Protein AF-A0A0F9QRV7-F1 (afdb_monomer)

Structure (mmCIF, N/CA/C/O backbone):
data_AF-A0A0F9QRV7-F1
#
_entry.id   AF-A0A0F9QRV7-F1
#
loop_
_atom_site.group_PDB
_atom_site.id
_atom_site.type_symbol
_atom_site.label_atom_id
_atom_site.label_alt_id
_atom_site.label_comp_id
_atom_site.label_asym_id
_atom_site.label_entity_id
_atom_site.label_seq_id
_atom_site.pdbx_PDB_ins_code
_atom_site.Cartn_x
_atom_site.Cartn_y
_atom_site.Cartn_z
_atom_site.occupancy
_atom_site.B_iso_or_equiv
_atom_site.auth_seq_id
_atom_site.auth_comp_id
_atom_site.auth_asym_id
_atom_site.auth_atom_id
_atom_site.pdbx_PDB_model_num
ATOM 1 N N . LYS A 1 1 ? -21.383 -18.644 -14.948 1.00 28.95 1 LYS A N 1
ATOM 2 C CA . LYS A 1 1 ? -21.748 -19.856 -14.173 1.00 28.95 1 LYS A CA 1
ATOM 3 C C . LYS A 1 1 ? -20.570 -20.812 -13.925 1.00 28.95 1 LYS A C 1
ATOM 5 O O . LYS A 1 1 ? -20.558 -21.416 -12.875 1.00 28.95 1 LYS A O 1
ATOM 10 N N . ALA A 1 2 ? -19.522 -20.870 -14.760 1.00 26.95 2 ALA A N 1
ATOM 11 C CA . ALA A 1 2 ? -18.336 -21.724 -14.528 1.00 26.95 2 ALA A CA 1
ATOM 12 C C . ALA A 1 2 ? -17.311 -21.218 -13.471 1.00 26.95 2 ALA A C 1
ATOM 14 O O . ALA A 1 2 ? -16.168 -21.662 -13.467 1.00 26.95 2 ALA A O 1
ATOM 15 N N . GLY A 1 3 ? -17.680 -20.256 -12.614 1.00 28.70 3 GLY A N 1
ATOM 16 C CA . GLY A 1 3 ? -16.768 -19.624 -11.643 1.00 28.70 3 GLY A CA 1
ATOM 17 C C . GLY A 1 3 ? -17.111 -19.878 -10.172 1.00 28.70 3 GLY A C 1
ATOM 18 O O . GLY A 1 3 ? -16.276 -19.616 -9.312 1.00 28.70 3 GLY A O 1
ATOM 19 N N . GLU A 1 4 ? -18.312 -20.385 -9.876 1.00 35.16 4 GLU A N 1
ATOM 20 C CA . GLU A 1 4 ? -18.754 -20.641 -8.496 1.00 35.16 4 GLU A CA 1
ATOM 21 C C . GLU A 1 4 ? -18.231 -21.992 -7.973 1.00 35.16 4 GLU A C 1
ATOM 23 O O . GLU A 1 4 ? -17.696 -22.027 -6.867 1.00 35.16 4 GLU A O 1
ATOM 28 N N . ASP A 1 5 ? -18.235 -23.048 -8.798 1.00 37.25 5 ASP A N 1
ATOM 29 C CA . ASP A 1 5 ? -17.771 -24.394 -8.398 1.00 37.25 5 ASP A CA 1
ATOM 30 C C . ASP A 1 5 ? -16.245 -24.485 -8.203 1.00 37.25 5 ASP A C 1
ATOM 32 O O . ASP A 1 5 ? -15.733 -25.175 -7.327 1.00 37.25 5 ASP A O 1
ATOM 36 N N . PHE A 1 6 ? -15.479 -23.709 -8.971 1.00 36.12 6 PHE A N 1
ATOM 37 C CA . PHE A 1 6 ? -14.011 -23.722 -8.924 1.00 36.12 6 PHE A CA 1
ATOM 38 C C . PHE A 1 6 ? -13.447 -23.271 -7.573 1.00 36.12 6 PHE A C 1
ATOM 40 O O . PHE A 1 6 ? -12.358 -23.656 -7.154 1.00 36.12 6 PHE A O 1
ATOM 47 N N . ALA A 1 7 ? -14.188 -22.385 -6.921 1.00 36.03 7 ALA A N 1
ATOM 48 C CA . ALA A 1 7 ? -13.812 -21.709 -5.704 1.00 36.03 7 ALA A CA 1
ATOM 49 C C . ALA A 1 7 ? -14.162 -22.539 -4.454 1.00 36.03 7 ALA A C 1
ATOM 51 O O . ALA A 1 7 ? -13.412 -22.479 -3.473 1.00 36.03 7 ALA A O 1
ATOM 52 N N . SER A 1 8 ? -15.273 -23.279 -4.488 1.00 36.12 8 SER A N 1
ATOM 53 C CA . SER A 1 8 ? -15.706 -24.189 -3.424 1.00 36.12 8 SER A CA 1
ATOM 54 C C . SER A 1 8 ? -14.855 -25.453 -3.363 1.00 36.12 8 SER A C 1
ATOM 56 O O . SER A 1 8 ? -14.515 -25.872 -2.261 1.00 36.12 8 SER A O 1
ATOM 58 N N . ASP A 1 9 ? -14.420 -25.993 -4.506 1.00 36.75 9 ASP A N 1
ATOM 59 C CA . ASP A 1 9 ? -13.607 -27.219 -4.559 1.00 36.75 9 ASP A CA 1
ATOM 60 C C . ASP A 1 9 ? -12.228 -27.041 -3.894 1.00 36.75 9 ASP A C 1
ATOM 62 O O . ASP A 1 9 ? -11.752 -27.926 -3.185 1.00 36.75 9 ASP A O 1
ATOM 66 N N . TYR A 1 10 ? -11.615 -25.853 -4.017 1.00 38.16 10 TYR A N 1
ATOM 67 C CA . TYR A 1 10 ? -10.371 -25.511 -3.303 1.00 38.16 10 TYR A CA 1
ATOM 68 C C . TYR A 1 10 ? -10.538 -25.454 -1.783 1.00 38.16 10 TYR A C 1
ATOM 70 O O . TYR A 1 10 ? -9.606 -25.777 -1.053 1.00 38.16 10 TYR A O 1
ATOM 78 N N . TYR A 1 11 ? -11.709 -25.020 -1.310 1.00 34.84 11 TYR A N 1
ATOM 79 C CA . TYR A 1 11 ? -12.023 -24.954 0.118 1.00 34.84 11 TYR A CA 1
ATOM 80 C C . TYR A 1 11 ? -12.527 -26.290 0.664 1.00 34.84 11 TYR A C 1
ATOM 82 O O . TYR A 1 11 ? -12.399 -26.522 1.856 1.00 34.84 11 TYR A O 1
ATOM 90 N N . TYR A 1 12 ? -13.051 -27.191 -0.168 1.00 37.50 12 TYR A N 1
ATOM 91 C CA . TYR A 1 12 ? -13.425 -28.549 0.249 1.00 37.50 12 TYR A CA 1
ATOM 92 C C . TYR A 1 12 ? -12.217 -29.473 0.449 1.00 37.50 12 TYR A C 1
ATOM 94 O O . TYR A 1 12 ? -12.307 -30.443 1.193 1.00 37.50 12 TYR A O 1
ATOM 102 N N . LEU A 1 13 ? -11.059 -29.114 -0.114 1.00 36.81 13 LEU A N 1
ATOM 103 C CA . LEU A 1 13 ? -9.757 -29.635 0.315 1.00 36.81 13 LEU A CA 1
ATOM 104 C C . LEU A 1 13 ? -9.268 -29.017 1.640 1.00 36.81 13 LEU A C 1
ATOM 106 O O . LEU A 1 13 ? -8.120 -29.237 2.027 1.00 36.81 13 LEU A O 1
ATOM 110 N N . SER A 1 14 ? -10.115 -28.270 2.366 1.00 36.44 14 SER A N 1
ATOM 111 C CA . SER A 1 14 ? -9.863 -27.980 3.777 1.00 36.44 14 SER A CA 1
ATOM 112 C C . SER A 1 14 ? -9.867 -29.287 4.564 1.00 36.44 14 SER A C 1
ATOM 114 O O . SER A 1 14 ? -10.890 -29.886 4.887 1.00 36.44 14 SER A O 1
ATOM 116 N N . PHE A 1 15 ? -8.642 -29.737 4.804 1.00 38.66 15 PHE A N 1
ATOM 117 C CA . PHE A 1 15 ? -8.186 -30.581 5.888 1.00 38.66 15 PHE A CA 1
ATOM 118 C C . PHE A 1 15 ? -9.208 -30.662 7.019 1.00 38.66 15 PHE A C 1
ATOM 120 O O . PHE A 1 15 ? -9.581 -29.646 7.617 1.00 38.66 15 PHE A O 1
ATOM 127 N N . LYS A 1 16 ? -9.643 -31.893 7.321 1.00 33.97 16 LYS A N 1
ATOM 128 C CA . LYS A 1 16 ? -10.367 -32.169 8.559 1.00 33.97 16 LYS A CA 1
ATOM 129 C C . LYS A 1 16 ? -9.592 -31.517 9.700 1.00 33.97 16 LYS A C 1
ATOM 131 O O . LYS A 1 16 ? -8.371 -31.627 9.787 1.00 33.97 16 LYS A O 1
ATOM 136 N N . LYS A 1 17 ? -10.338 -30.837 10.565 1.00 35.34 17 LYS A N 1
ATOM 137 C CA . LYS A 1 17 ? -9.882 -29.991 11.679 1.00 35.34 17 LYS A CA 1
ATOM 138 C C . LYS A 1 17 ? -8.942 -30.694 12.680 1.00 35.34 17 LYS A C 1
ATOM 140 O O . LYS A 1 17 ? -8.462 -30.059 13.609 1.00 35.34 17 LYS A O 1
ATOM 145 N N . GLU A 1 18 ? -8.710 -31.989 12.501 1.00 38.47 18 GLU A N 1
ATOM 146 C CA . GLU A 1 18 ? -8.042 -32.904 13.421 1.00 38.47 18 GLU A CA 1
ATOM 147 C C . GLU A 1 18 ? -6.547 -33.117 13.097 1.00 38.47 18 GLU A C 1
ATOM 149 O O . GLU A 1 18 ? -5.827 -33.608 13.956 1.00 38.47 18 GLU A O 1
ATOM 154 N N . ASP A 1 19 ? -6.040 -32.677 11.933 1.00 38.31 19 ASP A N 1
ATOM 155 C CA . ASP A 1 19 ? -4.661 -32.990 11.488 1.00 38.31 19 ASP A CA 1
ATOM 156 C C . ASP A 1 19 ? -3.636 -31.836 11.568 1.00 38.31 19 ASP A C 1
ATOM 158 O O . ASP A 1 19 ? -2.491 -31.980 11.133 1.00 38.31 19 ASP A O 1
ATOM 162 N N . LEU A 1 20 ? -3.985 -30.681 12.142 1.00 36.75 20 LEU A N 1
ATOM 163 C CA . LEU A 1 20 ? -3.091 -29.512 12.192 1.00 36.75 20 LEU A CA 1
ATOM 164 C C . LEU A 1 20 ? -2.322 -29.408 13.520 1.00 36.75 20 LEU A C 1
ATOM 166 O O . LEU A 1 20 ? -2.451 -28.435 14.260 1.00 36.75 20 LEU A O 1
ATOM 170 N N . SER A 1 21 ? -1.469 -30.398 13.801 1.00 33.38 21 SER A N 1
ATOM 171 C CA . SER A 1 21 ? -0.335 -30.217 14.718 1.00 33.38 21 SER A CA 1
ATOM 172 C C . SER A 1 21 ? 0.866 -29.692 13.921 1.00 33.38 21 SER A C 1
ATOM 174 O O . SER A 1 21 ? 1.362 -30.369 13.017 1.00 33.38 21 SER A O 1
ATOM 176 N N . TYR A 1 22 ? 1.279 -28.468 14.237 1.00 41.84 22 TYR A N 1
ATOM 177 C CA . TYR A 1 22 ? 2.313 -27.682 13.561 1.00 41.84 22 TYR A CA 1
ATOM 178 C C . TYR A 1 22 ? 3.702 -28.358 13.545 1.00 41.84 22 TYR A C 1
ATOM 180 O O . TYR A 1 22 ? 4.051 -29.089 14.466 1.00 41.84 22 TYR A O 1
ATOM 188 N N . ASP A 1 23 ? 4.493 -27.973 12.537 1.00 42.28 23 ASP A N 1
ATOM 189 C CA . ASP A 1 23 ? 5.938 -28.188 12.324 1.00 42.28 23 ASP A CA 1
ATOM 190 C C . ASP A 1 23 ? 6.368 -29.338 11.373 1.00 42.28 23 ASP A C 1
ATOM 192 O O . ASP A 1 23 ? 5.869 -30.461 11.412 1.00 42.28 23 ASP A O 1
ATOM 196 N N . PHE A 1 24 ? 7.270 -29.010 10.438 1.00 32.28 24 PHE A N 1
ATOM 197 C CA . PHE A 1 24 ? 7.875 -29.835 9.363 1.00 32.28 24 PHE A CA 1
ATOM 198 C C . PHE A 1 24 ? 6.981 -30.553 8.320 1.00 32.28 24 PHE A C 1
ATOM 200 O O . PHE A 1 24 ? 7.400 -30.674 7.167 1.00 32.28 24 PHE A O 1
ATOM 207 N N . LYS A 1 25 ? 5.735 -30.945 8.620 1.00 39.69 25 LYS A N 1
ATOM 208 C CA . LYS A 1 25 ? 4.828 -31.629 7.661 1.00 39.69 25 LYS A CA 1
ATOM 209 C C . LYS A 1 25 ? 4.382 -30.769 6.463 1.00 39.69 25 LYS A C 1
ATOM 211 O O . LYS A 1 25 ? 3.989 -31.309 5.432 1.00 39.69 25 LYS A O 1
ATOM 216 N N . ASN A 1 26 ? 4.469 -29.440 6.558 1.00 47.03 26 ASN A N 1
ATOM 217 C CA . ASN A 1 26 ? 3.955 -28.524 5.531 1.00 47.03 26 ASN A CA 1
ATOM 218 C C . ASN A 1 26 ? 4.791 -28.479 4.243 1.00 47.03 26 ASN A C 1
ATOM 220 O O . ASN A 1 26 ? 4.223 -28.280 3.175 1.00 47.03 26 ASN A O 1
ATOM 224 N N . LEU A 1 27 ? 6.108 -28.709 4.293 1.00 41.44 27 LEU A N 1
ATOM 225 C CA . LEU A 1 27 ? 6.918 -28.778 3.069 1.00 41.44 27 LEU A CA 1
ATOM 226 C C . LEU A 1 27 ? 6.666 -30.076 2.299 1.00 41.44 27 LEU A C 1
ATOM 228 O O . LEU A 1 27 ? 6.574 -30.032 1.077 1.00 41.44 27 LEU A O 1
ATOM 232 N N . ASP A 1 28 ? 6.486 -31.204 2.987 1.00 44.22 28 ASP A N 1
ATOM 233 C CA . ASP A 1 28 ? 6.112 -32.466 2.340 1.00 44.22 28 ASP A CA 1
ATOM 234 C C . ASP A 1 28 ? 4.665 -32.455 1.862 1.00 44.22 28 ASP A C 1
ATOM 236 O O . ASP A 1 28 ? 4.378 -32.983 0.797 1.00 44.22 28 ASP A O 1
ATOM 240 N N . MET A 1 29 ? 3.758 -31.782 2.569 1.00 45.75 29 MET A N 1
ATOM 241 C CA . MET A 1 29 ? 2.397 -31.559 2.089 1.00 45.75 29 MET A CA 1
ATOM 242 C C . MET A 1 29 ? 2.372 -30.660 0.848 1.00 45.75 29 MET A C 1
ATOM 244 O O . MET A 1 29 ? 1.690 -30.995 -0.112 1.00 45.75 29 MET A O 1
ATOM 248 N N . ILE A 1 30 ? 3.154 -29.573 0.811 1.00 47.09 30 ILE A N 1
ATOM 249 C CA . ILE A 1 30 ? 3.309 -28.731 -0.386 1.00 47.09 30 ILE A CA 1
ATOM 250 C C . ILE A 1 30 ? 3.972 -29.528 -1.518 1.00 47.09 30 ILE A C 1
ATOM 252 O O . ILE A 1 30 ? 3.490 -29.482 -2.643 1.00 47.09 30 ILE A O 1
ATOM 256 N N . LYS A 1 31 ? 5.014 -30.326 -1.248 1.00 47.12 31 LYS A N 1
ATOM 257 C CA . LYS A 1 31 ? 5.644 -31.213 -2.246 1.00 47.12 31 LYS A CA 1
ATOM 258 C C . LYS A 1 31 ? 4.692 -32.301 -2.746 1.00 47.12 31 LYS A C 1
ATOM 260 O O . LYS A 1 31 ? 4.696 -32.587 -3.937 1.00 47.12 31 LYS A O 1
ATOM 265 N N . ASN A 1 32 ? 3.861 -32.877 -1.882 1.00 49.28 32 ASN A N 1
ATOM 266 C CA . ASN A 1 32 ? 2.857 -33.882 -2.234 1.00 49.28 32 ASN A CA 1
ATOM 267 C C . ASN A 1 32 ? 1.696 -33.263 -3.007 1.00 49.28 32 ASN A C 1
ATOM 269 O O . ASN A 1 32 ? 1.238 -33.857 -3.975 1.00 49.28 32 ASN A O 1
ATOM 273 N N . LEU A 1 33 ? 1.277 -32.048 -2.648 1.00 46.69 33 LEU A N 1
ATOM 274 C CA . LEU A 1 33 ? 0.329 -31.259 -3.422 1.00 46.69 33 LEU A CA 1
ATOM 275 C C . LEU A 1 33 ? 0.920 -30.974 -4.810 1.00 46.69 33 LEU A C 1
ATOM 277 O O . LEU A 1 33 ? 0.280 -31.269 -5.807 1.00 46.69 33 LEU A O 1
ATOM 281 N N . LEU A 1 34 ? 2.169 -30.506 -4.902 1.00 47.62 34 LEU A N 1
ATOM 282 C CA . LEU A 1 34 ? 2.876 -30.288 -6.171 1.00 47.62 34 LEU A CA 1
ATOM 283 C C . LEU A 1 34 ? 3.038 -31.585 -6.986 1.00 47.62 34 LEU A C 1
ATOM 285 O O . LEU A 1 34 ? 2.926 -31.543 -8.210 1.00 47.62 34 LEU A O 1
ATOM 289 N N . LYS A 1 35 ? 3.265 -32.732 -6.332 1.00 50.34 35 LYS A N 1
ATOM 290 C CA . LYS A 1 35 ? 3.342 -34.062 -6.957 1.00 50.34 35 LYS A CA 1
ATOM 291 C C . LYS A 1 35 ? 1.982 -34.507 -7.505 1.00 50.34 35 LYS A C 1
ATOM 293 O O . LYS A 1 35 ? 1.899 -34.867 -8.670 1.00 50.34 35 LYS A O 1
ATOM 298 N N . PHE A 1 36 ? 0.919 -34.372 -6.717 1.00 45.72 36 PHE A N 1
ATOM 299 C CA . PHE A 1 36 ? -0.464 -34.648 -7.116 1.00 45.72 36 PHE A CA 1
ATOM 300 C C . PHE A 1 36 ? -0.933 -33.721 -8.256 1.00 45.72 36 PHE A C 1
ATOM 302 O O . PHE A 1 36 ? -1.552 -34.154 -9.222 1.00 45.72 36 PHE A O 1
ATOM 309 N N . ILE A 1 37 ? -0.547 -32.444 -8.216 1.00 46.53 37 ILE A N 1
ATOM 310 C CA . ILE A 1 37 ? -0.823 -31.442 -9.259 1.00 46.53 37 ILE A CA 1
ATOM 311 C C . ILE A 1 37 ? -0.075 -31.745 -10.569 1.00 46.53 37 ILE A C 1
ATOM 313 O O . ILE A 1 37 ? -0.564 -31.391 -11.643 1.00 46.53 37 ILE A O 1
ATOM 317 N N . ARG A 1 38 ? 1.105 -32.384 -10.523 1.00 46.81 38 ARG A N 1
ATOM 318 C CA . ARG A 1 38 ? 1.807 -32.841 -11.740 1.00 46.81 38 ARG A CA 1
ATOM 319 C C . ARG A 1 38 ? 1.035 -33.944 -12.473 1.00 46.81 38 ARG A C 1
ATOM 321 O O . ARG A 1 38 ? 1.220 -34.078 -13.679 1.00 46.81 38 ARG A O 1
ATOM 328 N N . GLU A 1 39 ? 0.190 -34.690 -11.766 1.00 49.19 39 GLU A N 1
ATOM 329 C CA . GLU A 1 39 ? -0.545 -35.847 -12.285 1.00 49.19 39 GLU A CA 1
ATOM 330 C C . GLU A 1 39 ? -1.957 -35.476 -12.799 1.00 49.19 39 GLU A C 1
ATOM 332 O O . GLU A 1 39 ? -2.467 -36.144 -13.698 1.00 49.19 39 GLU A O 1
ATOM 337 N N . ASP A 1 40 ? -2.555 -34.364 -12.337 1.00 49.53 40 ASP A N 1
ATOM 338 C CA . ASP A 1 40 ? -3.858 -33.854 -12.805 1.00 49.53 40 ASP A CA 1
ATOM 339 C C . ASP A 1 40 ? -3.730 -32.558 -13.642 1.00 49.53 40 ASP A C 1
ATOM 341 O O . ASP A 1 40 ? -3.581 -31.437 -13.136 1.00 49.53 40 ASP A O 1
ATOM 345 N N . ASN A 1 41 ? -3.857 -32.709 -14.966 1.00 51.12 41 ASN A N 1
ATOM 346 C CA . ASN A 1 41 ? -3.781 -31.612 -15.938 1.00 51.12 41 ASN A CA 1
ATOM 347 C C . ASN A 1 41 ? -4.831 -30.510 -15.725 1.00 51.12 41 ASN A C 1
ATOM 349 O O . ASN A 1 41 ? -4.550 -29.344 -16.018 1.00 51.12 41 ASN A O 1
ATOM 353 N N . ASN A 1 42 ? -6.021 -30.835 -15.211 1.00 49.72 42 ASN A N 1
ATOM 354 C CA . ASN A 1 42 ? -7.043 -29.826 -14.956 1.00 49.72 42 ASN A CA 1
ATOM 355 C C . ASN A 1 42 ? -6.626 -28.958 -13.774 1.00 49.72 42 ASN A C 1
ATOM 357 O O . ASN A 1 42 ? -6.631 -27.735 -13.901 1.00 49.72 42 ASN A O 1
ATOM 361 N N . TYR A 1 43 ? -6.186 -29.567 -12.669 1.00 49.66 43 TYR A N 1
ATOM 362 C CA . TYR A 1 43 ? -5.705 -28.858 -11.475 1.00 49.66 43 TYR A CA 1
ATOM 363 C C . TYR A 1 43 ? -4.519 -27.935 -11.771 1.00 49.66 43 TYR A C 1
ATOM 365 O O . TYR A 1 43 ? -4.487 -26.787 -11.318 1.00 49.66 43 TYR A O 1
ATOM 373 N N . ARG A 1 44 ? -3.590 -28.401 -12.612 1.00 48.12 44 ARG A N 1
ATOM 374 C CA . ARG A 1 44 ? -2.449 -27.621 -13.104 1.00 48.12 44 ARG A CA 1
ATOM 375 C C . ARG A 1 44 ? -2.882 -26.336 -13.818 1.00 48.12 44 ARG A C 1
ATOM 377 O O . ARG A 1 44 ? -2.306 -25.274 -13.587 1.00 48.12 44 ARG A O 1
ATOM 384 N N . ILE A 1 45 ? -3.913 -26.423 -14.658 1.00 50.09 45 ILE A N 1
ATOM 385 C CA . ILE A 1 45 ? -4.513 -25.274 -15.349 1.00 50.09 45 ILE A CA 1
ATOM 386 C C . ILE A 1 45 ? -5.191 -24.337 -14.335 1.00 50.09 45 ILE A C 1
ATOM 388 O O . ILE A 1 45 ? -4.981 -23.127 -14.402 1.00 50.09 45 ILE A O 1
ATOM 392 N N . LYS A 1 46 ? -5.919 -24.885 -13.347 1.00 49.62 46 LYS A N 1
ATOM 393 C CA . LYS A 1 46 ? -6.634 -24.102 -12.320 1.00 49.62 46 LYS A CA 1
ATOM 394 C C . LYS A 1 46 ? -5.698 -23.215 -11.488 1.00 49.62 46 LYS A C 1
ATOM 396 O O . LYS A 1 46 ? -6.006 -22.044 -11.288 1.00 49.62 46 LYS A O 1
ATOM 401 N N . ILE A 1 47 ? -4.560 -23.747 -11.025 1.00 47.00 47 ILE A N 1
ATOM 402 C CA . ILE A 1 47 ? -3.604 -22.995 -10.181 1.00 47.00 47 ILE A CA 1
ATOM 403 C C . ILE A 1 47 ? -2.780 -22.012 -11.008 1.00 47.00 47 ILE A C 1
ATOM 405 O O . ILE A 1 47 ? -2.541 -20.891 -10.563 1.00 47.00 47 ILE A O 1
ATOM 409 N N . ARG A 1 48 ? -2.396 -22.394 -12.233 1.00 47.19 48 ARG A N 1
ATOM 410 C CA . ARG A 1 48 ? -1.735 -21.489 -13.186 1.00 47.19 48 ARG A CA 1
ATOM 411 C C . ARG A 1 48 ? -2.563 -20.230 -13.449 1.00 47.19 48 ARG A C 1
ATOM 413 O O . ARG A 1 48 ? -2.006 -19.153 -13.632 1.00 47.19 48 ARG A O 1
ATOM 420 N N . ASP A 1 49 ? -3.884 -20.370 -13.512 1.00 50.19 49 ASP A N 1
ATOM 421 C CA . ASP A 1 49 ? -4.777 -19.277 -13.891 1.00 50.19 49 ASP A CA 1
ATOM 422 C C . ASP A 1 49 ? -5.124 -18.337 -12.706 1.00 50.19 49 ASP A C 1
ATOM 424 O O . ASP A 1 49 ? -5.716 -17.273 -12.924 1.00 50.19 49 ASP A O 1
ATOM 428 N N . LEU A 1 50 ? -4.664 -18.643 -11.477 1.00 48.50 50 LEU A N 1
ATOM 429 C CA . LEU A 1 50 ? -4.603 -17.706 -10.340 1.00 48.50 50 LEU A CA 1
ATOM 430 C C . LEU A 1 50 ? -3.483 -16.668 -10.565 1.00 48.50 50 LEU A C 1
ATOM 432 O O . LEU A 1 50 ? -2.421 -16.716 -9.942 1.00 48.50 50 LEU A O 1
ATOM 436 N N . GLY A 1 51 ? -3.733 -15.752 -11.505 1.00 45.94 51 GLY A N 1
ATOM 437 C CA . GLY A 1 51 ? -2.878 -14.610 -11.818 1.00 45.94 51 GLY A CA 1
ATOM 438 C C . GLY A 1 51 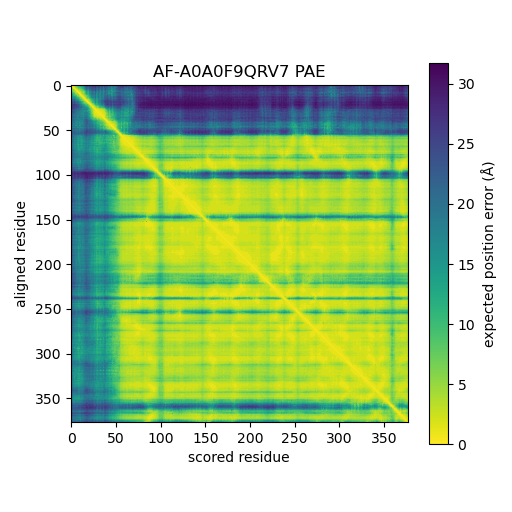? -1.697 -14.946 -12.726 1.00 45.94 51 GLY A C 1
ATOM 439 O O . GLY A 1 51 ? -0.717 -15.535 -12.293 1.00 45.94 51 GLY A O 1
ATOM 440 N N . ARG A 1 52 ? -1.747 -14.499 -13.989 1.00 42.66 52 ARG A N 1
ATOM 441 C CA . ARG A 1 52 ? -0.575 -14.545 -14.874 1.00 42.66 52 ARG A CA 1
ATOM 442 C C . ARG A 1 52 ? 0.393 -13.398 -14.567 1.00 42.66 52 ARG A C 1
ATOM 444 O O . ARG A 1 52 ? 0.040 -12.211 -14.607 1.00 42.66 52 ARG A O 1
ATOM 451 N N . THR A 1 53 ? 1.632 -13.788 -14.364 1.00 45.38 53 THR A N 1
ATOM 452 C CA . THR A 1 53 ? 2.880 -13.070 -14.637 1.00 45.38 53 THR A CA 1
ATOM 453 C C . THR A 1 53 ? 3.722 -14.033 -15.470 1.00 45.38 53 THR A C 1
ATOM 455 O O . THR A 1 53 ? 3.428 -15.227 -15.517 1.00 45.38 53 THR A O 1
ATOM 458 N N . VAL A 1 54 ? 4.699 -13.543 -16.225 1.00 48.88 54 VAL A N 1
ATOM 459 C CA . VAL A 1 54 ? 5.535 -14.369 -17.120 1.00 48.88 54 VAL A CA 1
ATOM 460 C C . VAL A 1 54 ? 6.592 -15.116 -16.287 1.00 48.88 54 VAL A C 1
ATOM 462 O O . VAL A 1 54 ? 7.785 -15.054 -16.542 1.00 48.88 54 VAL A O 1
ATOM 465 N N . GLU A 1 55 ? 6.142 -15.762 -15.217 1.00 58.16 55 GLU A N 1
ATOM 466 C CA . GLU A 1 55 ? 6.962 -16.419 -14.208 1.00 58.16 55 GLU A CA 1
ATOM 467 C C . GLU A 1 55 ? 7.015 -17.925 -14.451 1.00 58.16 55 GLU A C 1
ATOM 469 O O . GLU A 1 55 ? 6.116 -18.525 -15.052 1.00 58.16 55 GLU A O 1
ATOM 474 N N . GLU A 1 56 ? 8.074 -18.548 -13.943 1.00 62.53 56 GLU A N 1
ATOM 475 C CA . GLU A 1 56 ? 8.192 -19.997 -13.910 1.00 62.53 56 GLU A CA 1
ATOM 476 C C . GLU A 1 56 ? 7.023 -20.579 -13.112 1.00 62.53 56 GLU A C 1
ATOM 478 O O . GLU A 1 56 ? 6.795 -20.230 -11.953 1.00 62.53 56 GLU A O 1
ATOM 483 N N . PHE A 1 57 ? 6.266 -21.467 -13.762 1.00 65.75 57 PHE A N 1
ATOM 484 C CA . PHE A 1 57 ? 5.061 -22.107 -13.234 1.00 65.75 57 PHE A CA 1
ATOM 485 C C . PHE A 1 57 ? 5.216 -22.537 -11.765 1.00 65.75 57 PHE A C 1
ATOM 487 O O . PHE A 1 57 ? 4.337 -22.271 -10.953 1.00 65.75 57 PHE A O 1
ATOM 494 N N . GLU A 1 58 ? 6.353 -23.138 -11.414 1.00 69.06 58 GLU A N 1
ATOM 495 C CA . GLU A 1 58 ? 6.660 -23.637 -10.073 1.00 69.06 58 GLU A CA 1
ATOM 496 C C . GLU A 1 58 ? 6.630 -22.558 -8.980 1.00 69.06 58 GLU A C 1
ATOM 498 O O . GLU A 1 58 ? 6.022 -22.772 -7.930 1.00 69.06 58 GLU A O 1
ATOM 503 N N . THR A 1 59 ? 7.188 -21.372 -9.234 1.00 74.94 59 THR A N 1
ATOM 504 C CA . THR A 1 59 ? 7.174 -20.264 -8.267 1.00 74.94 59 THR A CA 1
ATOM 505 C C . THR A 1 59 ? 5.747 -19.841 -7.944 1.00 74.94 59 THR A C 1
ATOM 507 O O . THR A 1 59 ? 5.387 -19.715 -6.772 1.00 74.94 59 THR A O 1
ATOM 510 N N . ARG A 1 60 ? 4.886 -19.716 -8.962 1.00 74.69 60 ARG A N 1
ATOM 511 C CA . ARG A 1 60 ? 3.484 -19.334 -8.752 1.00 74.69 60 ARG A CA 1
ATOM 512 C C . ARG A 1 60 ? 2.707 -20.394 -7.974 1.00 74.69 60 ARG A C 1
ATOM 514 O O . ARG A 1 60 ? 1.879 -20.054 -7.129 1.00 74.69 60 ARG A O 1
ATOM 521 N N . MET A 1 61 ? 2.986 -21.674 -8.220 1.00 71.12 61 MET A N 1
ATOM 522 C CA . MET A 1 61 ? 2.384 -22.769 -7.458 1.00 71.12 61 MET A CA 1
ATOM 523 C C . MET A 1 61 ? 2.707 -22.664 -5.967 1.00 71.12 61 MET A C 1
ATOM 525 O O . MET A 1 61 ? 1.807 -22.782 -5.136 1.00 71.12 61 MET A O 1
ATOM 529 N N . ILE A 1 62 ? 3.974 -22.405 -5.635 1.00 77.25 62 ILE A N 1
ATOM 530 C CA . ILE A 1 62 ? 4.430 -22.279 -4.248 1.00 77.25 62 ILE A CA 1
ATOM 531 C C . ILE A 1 62 ? 3.821 -21.041 -3.594 1.00 77.25 62 ILE A C 1
ATOM 533 O O . ILE A 1 62 ? 3.335 -21.134 -2.467 1.00 77.25 62 ILE A O 1
ATOM 537 N N . GLN A 1 63 ? 3.751 -19.914 -4.306 1.00 80.94 63 GLN A N 1
ATOM 538 C CA . GLN A 1 63 ? 3.104 -18.707 -3.795 1.00 80.94 63 GLN A CA 1
ATOM 539 C C . GLN A 1 63 ? 1.621 -18.929 -3.482 1.00 80.94 63 GLN A C 1
ATOM 541 O O . GLN A 1 63 ? 1.167 -18.576 -2.395 1.00 80.94 63 GLN A O 1
ATOM 546 N N . ASN A 1 64 ? 0.876 -19.549 -4.402 1.00 76.62 64 ASN A N 1
ATOM 547 C CA . ASN A 1 64 ? -0.538 -19.872 -4.206 1.00 76.62 64 ASN A CA 1
ATOM 548 C C . ASN A 1 64 ? -0.745 -20.831 -3.027 1.00 76.62 64 ASN A C 1
ATOM 550 O O . ASN A 1 64 ? -1.599 -20.587 -2.176 1.00 76.62 64 ASN A O 1
ATOM 554 N N . ALA A 1 65 ? 0.042 -21.909 -2.962 1.00 76.00 65 ALA A N 1
ATOM 555 C CA . ALA A 1 65 ? -0.038 -22.876 -1.871 1.00 76.00 65 ALA A CA 1
ATOM 556 C C . ALA A 1 65 ? 0.284 -22.216 -0.525 1.00 76.00 65 ALA A C 1
ATOM 558 O O . ALA A 1 65 ? -0.455 -22.383 0.439 1.00 76.00 65 ALA A O 1
ATOM 559 N N . THR A 1 66 ? 1.337 -21.400 -0.473 1.00 80.25 66 THR A N 1
ATOM 560 C CA . THR A 1 66 ? 1.724 -20.663 0.735 1.00 80.25 66 THR A CA 1
ATOM 561 C C . THR A 1 66 ? 0.617 -19.708 1.175 1.00 80.25 66 THR A C 1
ATOM 563 O O . THR A 1 66 ? 0.235 -19.733 2.339 1.00 80.25 66 THR A O 1
ATOM 566 N N . PHE A 1 67 ? 0.045 -18.925 0.254 1.00 84.06 67 PHE A N 1
ATOM 567 C CA . PHE A 1 67 ? -1.043 -17.994 0.560 1.00 84.06 67 PHE A CA 1
ATOM 568 C C . PHE A 1 67 ? -2.274 -18.692 1.158 1.00 84.06 67 PHE A C 1
ATOM 570 O O . PHE A 1 67 ? -2.897 -18.170 2.078 1.00 84.06 67 PHE A O 1
ATOM 577 N N . LEU A 1 68 ? -2.627 -19.875 0.648 1.00 78.31 68 LEU A N 1
ATOM 578 C CA . LEU A 1 68 ? -3.802 -20.628 1.097 1.00 78.31 68 LEU A CA 1
ATOM 579 C C . LEU A 1 68 ? -3.559 -21.406 2.400 1.00 78.31 68 LEU A C 1
ATOM 581 O O . LEU A 1 68 ? -4.464 -21.524 3.233 1.00 78.31 68 LEU A O 1
ATOM 585 N N . CYS A 1 69 ? -2.357 -21.954 2.574 1.00 76.44 69 CYS A N 1
ATOM 586 C CA . CYS A 1 69 ? -2.063 -22.912 3.638 1.00 76.44 69 CYS A CA 1
ATOM 587 C C . CYS A 1 69 ? -1.367 -22.296 4.854 1.00 76.44 69 CYS A C 1
ATOM 589 O O . CYS A 1 69 ? -1.503 -22.839 5.947 1.00 76.44 69 CYS A O 1
ATOM 591 N N . VAL A 1 70 ? -0.628 -21.195 4.696 1.00 80.69 70 VAL A N 1
ATOM 592 C CA . VAL A 1 70 ? 0.135 -20.586 5.792 1.00 80.69 70 VAL A CA 1
ATOM 593 C C . VAL A 1 70 ? -0.661 -19.446 6.406 1.00 80.69 70 VAL A C 1
ATOM 595 O O . VAL A 1 70 ? -1.076 -18.517 5.716 1.00 80.69 70 VAL A O 1
ATOM 598 N N . ASP A 1 71 ? -0.856 -19.512 7.721 1.00 86.69 71 ASP A N 1
ATOM 599 C CA . ASP A 1 71 ? -1.504 -18.430 8.448 1.00 86.69 71 ASP A CA 1
ATOM 600 C C . ASP A 1 71 ? -0.566 -17.210 8.505 1.00 86.69 71 ASP A C 1
ATOM 602 O O . ASP A 1 71 ? 0.585 -17.333 8.945 1.00 86.69 71 ASP A O 1
ATOM 606 N N . PRO A 1 72 ? -1.023 -16.026 8.060 1.00 90.88 72 PRO A N 1
ATOM 607 C CA . PRO A 1 72 ? -0.232 -14.809 8.141 1.00 90.88 72 PRO A CA 1
ATOM 608 C C . PRO A 1 72 ? -0.030 -14.427 9.614 1.00 90.88 72 PRO A C 1
ATOM 610 O O . PRO A 1 72 ? -0.953 -14.557 10.427 1.00 90.88 72 PRO A O 1
ATOM 613 N N . PRO A 1 73 ? 1.143 -13.902 9.999 1.00 92.12 73 PRO A N 1
ATOM 614 C CA . PRO A 1 73 ? 1.322 -13.400 11.345 1.00 92.12 73 PRO A CA 1
ATOM 615 C C . PRO A 1 73 ? 0.449 -12.166 11.590 1.00 92.12 73 PRO A C 1
ATOM 617 O O . PRO A 1 73 ? 0.248 -11.312 10.719 1.00 92.12 73 PRO A O 1
ATOM 620 N N . LEU A 1 74 ? -0.016 -12.057 12.831 1.00 94.19 74 LEU A N 1
ATOM 621 C CA . LEU A 1 74 ? -0.695 -10.876 13.341 1.00 94.19 74 LEU A CA 1
ATOM 622 C C . LEU A 1 74 ? 0.342 -9.835 13.791 1.00 94.19 74 LEU A C 1
ATOM 624 O O . LEU A 1 74 ? 1.208 -10.116 14.624 1.00 94.19 74 LEU A O 1
ATOM 628 N N . CYS A 1 75 ? 0.256 -8.635 13.227 1.00 95.12 75 CYS A N 1
ATOM 629 C CA . CYS A 1 75 ? 1.046 -7.467 13.589 1.00 95.12 75 CYS A CA 1
ATOM 630 C C . CYS A 1 75 ? 0.202 -6.547 14.484 1.00 95.12 75 CYS A C 1
ATOM 632 O O . CYS A 1 75 ? -0.730 -5.885 14.021 1.00 95.12 75 CYS A O 1
ATOM 634 N N . GLU A 1 76 ? 0.515 -6.533 15.780 1.00 94.31 76 GLU A N 1
ATOM 635 C CA . GLU A 1 76 ? -0.234 -5.798 16.807 1.00 94.31 76 GLU A CA 1
ATOM 636 C C . GLU A 1 76 ? 0.170 -4.317 16.860 1.00 94.31 76 GLU A C 1
ATOM 638 O O . GLU A 1 76 ? 1.061 -3.916 17.622 1.00 94.31 76 GLU A O 1
ATOM 643 N N . LEU A 1 77 ? -0.503 -3.487 16.057 1.00 94.75 77 LEU A N 1
ATOM 644 C CA . LEU A 1 77 ? -0.290 -2.037 16.050 1.00 94.75 77 LEU A CA 1
ATOM 645 C C . LEU A 1 77 ? -1.139 -1.309 17.100 1.00 94.75 77 LEU A C 1
ATOM 647 O O . LEU A 1 77 ? -0.814 -0.183 17.473 1.00 94.75 77 LEU A O 1
ATOM 651 N N . GLY A 1 78 ? -2.207 -1.920 17.607 1.00 89.81 78 GLY A N 1
ATOM 652 C CA . GLY A 1 78 ? -3.014 -1.379 18.699 1.00 89.81 78 GLY A CA 1
ATOM 653 C C . GLY A 1 78 ? -4.231 -2.240 19.014 1.00 89.81 78 GLY A C 1
ATOM 654 O O . GLY A 1 78 ? -4.539 -3.183 18.293 1.00 89.81 78 GLY A O 1
ATOM 655 N N . LYS A 1 79 ? -4.933 -1.904 20.101 1.00 88.12 79 LYS A N 1
ATOM 656 C CA . LYS A 1 79 ? -6.192 -2.566 20.466 1.00 88.12 79 LYS A CA 1
ATOM 657 C C . LYS A 1 79 ? -7.323 -2.037 19.591 1.00 88.12 79 LYS A C 1
ATOM 659 O O . LYS A 1 79 ? -7.399 -0.836 19.361 1.00 88.12 79 LYS A O 1
ATOM 664 N N . THR A 1 80 ? -8.203 -2.920 19.128 1.00 88.94 80 THR A N 1
ATOM 665 C CA . THR A 1 80 ? -9.406 -2.511 18.397 1.00 88.94 80 THR A CA 1
ATOM 666 C C . THR A 1 80 ? -10.364 -1.777 19.327 1.00 88.94 80 THR A C 1
ATOM 668 O O . THR A 1 80 ? -10.775 -2.315 20.352 1.00 88.94 80 THR A O 1
ATOM 671 N N . GLU A 1 81 ? -10.746 -0.565 18.942 1.00 85.81 81 GLU A N 1
ATOM 672 C CA . GLU A 1 81 ? -11.640 0.305 19.713 1.00 85.81 81 GLU A CA 1
ATOM 673 C C . GLU A 1 81 ? -12.968 0.561 18.994 1.00 85.81 81 GLU A C 1
ATOM 675 O O . GLU A 1 81 ? -13.929 1.034 19.597 1.00 85.81 81 GLU A O 1
ATOM 680 N N . GLY A 1 82 ? -13.048 0.287 17.691 1.00 85.62 82 GLY A N 1
ATOM 681 C CA . GLY A 1 82 ? -14.270 0.485 16.924 1.00 85.62 82 GLY A CA 1
ATOM 682 C C . GLY A 1 82 ? -14.134 0.113 15.456 1.00 85.62 82 GLY A C 1
ATOM 683 O O . GLY A 1 82 ? -13.194 -0.564 15.048 1.00 85.62 82 GLY A O 1
ATOM 684 N N . LYS A 1 83 ? -15.109 0.557 14.661 1.00 89.31 83 LYS A N 1
ATOM 685 C CA . LYS A 1 83 ? -15.078 0.467 13.197 1.00 89.31 83 LYS A CA 1
ATOM 686 C C . LYS A 1 83 ? -14.480 1.748 12.614 1.00 89.31 83 LYS A C 1
ATOM 688 O O . LYS A 1 83 ? -14.390 2.760 13.305 1.00 89.31 83 LYS A O 1
ATOM 693 N N . ILE A 1 84 ? -14.094 1.692 11.342 1.00 91.06 84 ILE A N 1
ATOM 694 C CA . ILE A 1 84 ? -13.673 2.876 10.589 1.00 91.06 84 ILE A CA 1
ATOM 695 C C . ILE A 1 84 ? -14.845 3.872 10.558 1.00 91.06 84 ILE A C 1
ATOM 697 O O . ILE A 1 84 ? -15.962 3.493 10.206 1.00 91.06 84 ILE A O 1
ATOM 701 N N . GLU A 1 85 ? -14.603 5.130 10.930 1.00 90.50 85 GLU A N 1
ATOM 702 C CA . GLU A 1 85 ? -15.637 6.178 10.922 1.00 90.50 85 GLU A CA 1
ATOM 703 C C . GLU A 1 85 ? -15.696 6.940 9.603 1.00 90.50 85 GLU A C 1
ATOM 705 O O . GLU A 1 85 ? -16.761 7.396 9.183 1.00 90.50 85 GLU A O 1
ATOM 710 N N . LYS A 1 86 ? -14.539 7.113 8.964 1.00 92.25 86 LYS A N 1
ATOM 711 C CA . LYS A 1 86 ? -14.407 7.845 7.710 1.00 92.25 86 LYS A CA 1
ATOM 712 C C . LYS A 1 86 ? -13.190 7.360 6.946 1.00 92.25 86 LYS A C 1
ATOM 714 O O . LYS A 1 86 ? -12.175 7.027 7.551 1.00 92.25 86 LYS A O 1
ATOM 719 N N . VAL A 1 87 ? -13.285 7.327 5.624 1.00 93.81 87 VAL A N 1
ATOM 720 C CA . VAL A 1 87 ? -12.167 6.949 4.758 1.00 93.81 87 VAL A CA 1
ATOM 721 C C . VAL A 1 87 ? -11.756 8.157 3.934 1.00 93.81 87 VAL A C 1
ATOM 723 O O . VAL A 1 87 ? -12.605 8.921 3.493 1.00 93.81 87 VAL A O 1
ATOM 726 N N . PHE A 1 88 ? -10.459 8.336 3.735 1.00 95.19 88 PHE A N 1
ATOM 727 C CA . PHE A 1 88 ? -9.878 9.384 2.914 1.00 95.19 88 PHE A CA 1
ATOM 728 C C . PHE A 1 88 ? -8.933 8.747 1.913 1.00 95.19 88 PHE A C 1
ATOM 730 O O . PHE A 1 88 ? -8.025 8.010 2.293 1.00 95.19 88 PHE A O 1
ATOM 737 N N . PHE A 1 89 ? -9.138 9.024 0.634 1.00 95.38 89 PHE A N 1
ATOM 738 C CA . PHE A 1 89 ? -8.221 8.586 -0.409 1.00 95.38 89 PHE A CA 1
ATOM 739 C C . PHE A 1 89 ? -7.361 9.756 -0.832 1.00 95.38 89 PHE A C 1
ATOM 741 O O . PHE A 1 89 ? -7.904 10.806 -1.153 1.00 95.38 89 PHE A O 1
ATOM 748 N N . GLY A 1 90 ? -6.046 9.574 -0.833 1.00 95.06 90 GLY A N 1
ATOM 749 C CA . GLY A 1 90 ? -5.085 10.521 -1.374 1.00 95.06 90 GLY A CA 1
ATOM 750 C C . GLY A 1 90 ? -4.500 9.995 -2.674 1.00 95.06 90 GLY A C 1
ATOM 751 O O . GLY A 1 90 ? -3.784 8.992 -2.658 1.00 95.06 90 GLY A O 1
ATOM 752 N N . GLN A 1 91 ? -4.775 10.683 -3.782 1.00 93.50 91 GLN A N 1
ATOM 753 C CA . GLN A 1 91 ? -4.131 10.396 -5.061 1.00 93.50 91 GLN A CA 1
ATOM 754 C C . GLN A 1 91 ? -3.402 11.620 -5.614 1.00 93.50 91 GLN A C 1
ATOM 756 O O . GLN A 1 91 ? -3.879 12.752 -5.548 1.00 93.50 91 GLN A O 1
ATOM 761 N N . TYR A 1 92 ? -2.229 11.367 -6.172 1.00 94.50 92 TYR A N 1
ATOM 762 C CA . TYR A 1 92 ? -1.260 12.353 -6.629 1.00 94.50 92 TYR A CA 1
ATOM 763 C C . TYR A 1 92 ? -0.578 11.864 -7.905 1.00 94.50 92 TYR A C 1
ATOM 765 O O . TYR A 1 92 ? -0.761 10.716 -8.322 1.00 94.50 92 TYR A O 1
ATOM 773 N N . LEU A 1 93 ? 0.281 12.714 -8.464 1.00 91.56 93 LEU A N 1
ATOM 774 C CA . LEU A 1 93 ? 1.095 12.464 -9.650 1.00 91.56 93 LEU A CA 1
ATOM 775 C C . LEU A 1 93 ? 0.230 12.488 -10.912 1.00 91.56 93 LEU A C 1
ATOM 777 O O . LEU A 1 93 ? -0.313 11.478 -11.366 1.00 91.56 93 LEU A O 1
ATOM 781 N N . VAL A 1 94 ? 0.118 13.686 -11.475 1.00 89.31 94 VAL A N 1
ATOM 782 C CA . VAL A 1 94 ? -0.485 13.952 -12.783 1.00 89.31 94 VAL A CA 1
ATOM 783 C C . VAL A 1 94 ? 0.600 14.440 -13.720 1.00 89.31 94 VAL A C 1
ATOM 785 O O . VAL A 1 94 ? 1.459 15.224 -13.320 1.00 89.31 94 VAL A O 1
ATOM 788 N N . ASN A 1 95 ? 0.559 13.995 -14.974 1.00 83.19 95 ASN A N 1
ATOM 789 C CA . ASN A 1 95 ? 1.446 14.530 -15.991 1.00 83.19 95 ASN A CA 1
ATOM 790 C C . ASN A 1 95 ? 0.936 15.933 -16.380 1.00 83.19 95 ASN A C 1
ATOM 792 O O . ASN A 1 95 ? -0.167 16.025 -16.940 1.00 83.19 95 ASN A O 1
ATOM 796 N N . PRO A 1 96 ? 1.695 17.014 -16.095 1.00 74.50 96 PRO A N 1
ATOM 797 C CA . PRO A 1 96 ? 1.294 18.379 -16.422 1.00 74.50 96 PRO A CA 1
ATOM 798 C C . PRO A 1 96 ? 1.287 18.632 -17.936 1.00 74.50 96 PRO A C 1
ATOM 800 O O . PRO A 1 96 ? 0.650 19.574 -18.400 1.00 74.50 96 PRO A O 1
ATOM 803 N N . ILE A 1 97 ? 1.964 17.787 -18.721 1.00 71.94 97 ILE A N 1
ATOM 804 C CA . ILE A 1 97 ? 2.002 17.870 -20.178 1.00 71.94 97 ILE A CA 1
ATOM 805 C C . ILE A 1 97 ? 0.866 17.005 -20.738 1.00 71.94 97 ILE A C 1
ATOM 807 O O . ILE A 1 97 ? 0.857 15.778 -20.609 1.00 71.94 97 ILE A O 1
ATOM 811 N N . ASN A 1 98 ? -0.117 17.639 -21.383 1.00 60.47 98 ASN A N 1
ATOM 812 C CA . ASN A 1 98 ? -1.222 16.945 -22.049 1.00 60.47 98 ASN A CA 1
ATOM 813 C C . ASN A 1 98 ? -0.760 16.298 -23.366 1.00 60.47 98 ASN A C 1
ATOM 815 O O . ASN A 1 98 ? -1.052 16.797 -24.448 1.00 60.47 98 ASN A O 1
ATOM 819 N N . ASN A 1 99 ? -0.070 15.160 -23.279 1.00 56.06 99 ASN A N 1
ATOM 820 C CA . ASN A 1 99 ? 0.185 14.305 -24.437 1.00 56.06 99 ASN A CA 1
ATOM 821 C C . ASN A 1 99 ? -0.920 13.246 -24.583 1.00 56.06 99 ASN A C 1
ATOM 823 O O . ASN A 1 99 ? -1.297 12.573 -23.623 1.00 56.06 99 ASN A O 1
ATOM 827 N N . TYR A 1 100 ? -1.454 13.110 -25.801 1.00 53.84 100 TYR A N 1
ATOM 828 C CA . TYR A 1 100 ? -2.602 12.246 -26.119 1.00 53.84 100 TYR A CA 1
ATOM 829 C C . TYR A 1 100 ? -2.273 10.743 -26.161 1.00 53.84 100 TYR A C 1
ATOM 831 O O . TYR A 1 100 ? -3.194 9.922 -26.172 1.00 53.84 100 TYR A O 1
ATOM 839 N N . ASP A 1 101 ? -0.996 10.354 -26.150 1.00 60.06 101 ASP A N 1
ATOM 840 C CA . ASP A 1 101 ? -0.598 8.946 -26.167 1.00 60.06 101 ASP A CA 1
ATOM 841 C C . ASP A 1 101 ? -0.430 8.378 -24.741 1.00 60.06 101 ASP A C 1
ATOM 843 O O . ASP A 1 101 ? 0.478 8.723 -23.987 1.00 60.06 101 ASP A O 1
ATOM 847 N N . LYS A 1 102 ? -1.335 7.462 -24.368 1.00 55.47 102 LYS A N 1
ATOM 848 C CA . LYS A 1 102 ? -1.408 6.833 -23.036 1.00 55.47 102 LYS A CA 1
ATOM 849 C C . LYS A 1 102 ? -0.204 5.947 -22.687 1.00 55.47 102 LYS A C 1
ATOM 851 O O . LYS A 1 102 ? -0.006 5.658 -21.509 1.00 55.47 102 LYS A O 1
ATOM 856 N N . LYS A 1 103 ? 0.550 5.430 -23.669 1.00 53.31 103 LYS A N 1
ATOM 857 C CA . LYS A 1 103 ? 1.735 4.592 -23.384 1.00 53.31 103 LYS A CA 1
ATOM 858 C C . LYS A 1 103 ? 2.970 5.442 -23.106 1.00 53.31 103 LYS A C 1
ATOM 860 O O . LYS A 1 103 ? 3.703 5.128 -22.171 1.00 53.31 103 LYS A O 1
ATOM 865 N N . SER A 1 104 ? 3.165 6.526 -23.853 1.00 59.62 104 SER A N 1
ATOM 866 C CA . SER A 1 104 ? 4.182 7.529 -23.522 1.00 59.62 104 SER A CA 1
ATOM 867 C C . SER A 1 104 ? 3.833 8.298 -22.243 1.00 59.62 104 SER A C 1
ATOM 869 O O . SER A 1 104 ? 4.741 8.665 -21.504 1.00 59.62 104 SER A O 1
ATOM 871 N N . SER A 1 105 ? 2.549 8.446 -21.890 1.00 68.50 105 SER A N 1
ATOM 872 C CA . SER A 1 105 ? 2.155 9.229 -20.709 1.00 68.50 105 SER A CA 1
ATOM 873 C C . SER A 1 105 ? 2.674 8.687 -19.369 1.00 68.50 105 SER A C 1
ATOM 875 O O . SER A 1 105 ? 3.043 9.499 -18.525 1.00 68.50 105 SER A O 1
ATOM 877 N N . LEU A 1 106 ? 2.747 7.360 -19.165 1.00 76.75 106 LEU A N 1
ATOM 878 C CA . LEU A 1 106 ? 3.245 6.762 -17.911 1.00 76.75 106 LEU A CA 1
ATOM 879 C C . LEU A 1 106 ? 4.756 6.952 -17.747 1.00 76.75 106 LEU A C 1
ATOM 881 O O . LEU A 1 106 ? 5.217 7.332 -16.677 1.00 76.75 106 LEU A O 1
ATOM 885 N N . LEU A 1 107 ? 5.531 6.688 -18.801 1.00 79.38 107 LEU A N 1
ATOM 886 C CA . LEU A 1 107 ? 6.982 6.848 -18.742 1.00 79.38 107 LEU A CA 1
ATOM 887 C C . LEU A 1 107 ? 7.362 8.325 -18.594 1.00 79.38 107 LEU A C 1
ATOM 889 O O . LEU A 1 107 ? 8.250 8.644 -17.813 1.00 79.38 107 LEU A O 1
ATOM 893 N N . GLU A 1 108 ? 6.671 9.224 -19.299 1.00 84.62 108 GLU A N 1
ATOM 894 C CA . GLU A 1 108 ? 6.874 10.667 -19.145 1.00 84.62 108 GLU A CA 1
ATOM 895 C C . GLU A 1 108 ? 6.476 11.150 -17.746 1.00 84.62 108 GLU A C 1
ATOM 897 O O . GLU A 1 108 ? 7.238 11.885 -17.124 1.00 84.62 108 GLU A O 1
ATOM 902 N N . LEU A 1 109 ? 5.353 10.667 -17.195 1.00 88.44 109 LEU A N 1
ATOM 903 C CA . LEU A 1 109 ? 4.995 10.901 -15.793 1.00 88.44 109 LEU A CA 1
ATOM 904 C C . LEU A 1 109 ? 6.139 10.470 -14.871 1.00 88.44 109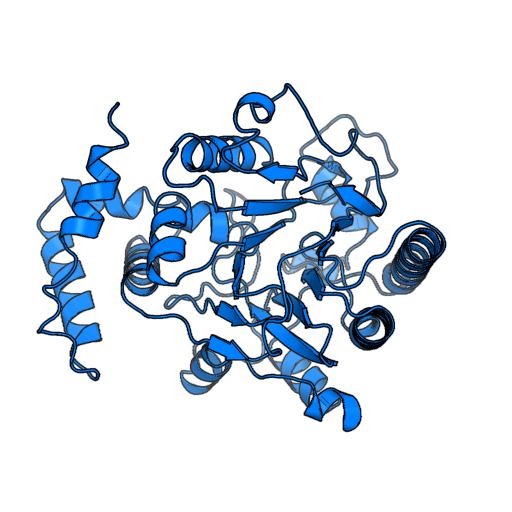 LEU A C 1
ATOM 906 O O . LEU A 1 109 ? 6.554 11.224 -13.995 1.00 88.44 109 LEU A O 1
ATOM 910 N N . TYR A 1 110 ? 6.681 9.271 -15.084 1.00 91.25 110 TYR A N 1
ATOM 911 C CA . TYR A 1 110 ? 7.749 8.765 -14.237 1.00 91.25 110 TYR A CA 1
ATOM 912 C C . TYR A 1 110 ? 9.024 9.595 -14.343 1.00 91.25 110 TYR A C 1
ATOM 914 O O . TYR A 1 110 ? 9.621 9.917 -13.320 1.00 91.25 110 TYR A O 1
ATOM 922 N N . LYS A 1 111 ? 9.399 10.016 -15.553 1.00 91.25 111 LYS A N 1
ATOM 923 C CA . LYS A 1 111 ? 10.532 10.919 -15.776 1.00 91.25 111 LYS A CA 1
ATOM 924 C C . LYS A 1 111 ? 10.354 12.278 -15.115 1.00 91.25 111 LYS A C 1
ATOM 926 O O . LYS A 1 111 ? 11.360 12.944 -14.907 1.00 91.25 111 LYS A O 1
ATOM 931 N N . ILE A 1 112 ? 9.136 12.722 -14.808 1.00 91.81 112 ILE A N 1
ATOM 932 C CA . ILE A 1 112 ? 8.906 13.983 -14.092 1.00 91.81 112 ILE A CA 1
ATOM 933 C C . ILE A 1 112 ? 9.257 13.815 -12.611 1.00 91.81 112 ILE A C 1
ATOM 935 O O . ILE A 1 112 ? 10.078 14.579 -12.104 1.00 91.81 112 ILE A O 1
ATOM 939 N N . PHE A 1 113 ? 8.699 12.793 -11.956 1.00 94.31 113 PHE A N 1
ATOM 940 C CA . PHE A 1 113 ? 8.709 12.662 -10.492 1.00 94.31 113 PHE A CA 1
ATOM 941 C C . PHE A 1 113 ? 9.813 11.757 -9.919 1.00 94.31 113 PHE A C 1
ATOM 943 O O . PHE A 1 113 ? 10.186 11.917 -8.757 1.00 94.31 113 PHE A O 1
ATOM 950 N N . TYR A 1 114 ? 10.342 10.813 -10.702 1.00 96.06 114 TYR A N 1
ATOM 951 C CA . TYR A 1 114 ? 11.282 9.793 -10.223 1.00 96.06 114 TYR A CA 1
ATOM 952 C C . TYR A 1 114 ? 12.685 9.938 -10.823 1.00 96.06 114 TYR A C 1
ATOM 954 O O . TYR A 1 114 ? 12.863 10.434 -11.938 1.00 96.06 114 TYR A O 1
ATOM 962 N N . ASP A 1 115 ? 13.691 9.525 -10.054 1.00 97.00 115 ASP A N 1
ATOM 963 C CA . ASP A 1 115 ? 15.105 9.602 -10.404 1.00 97.00 115 ASP A CA 1
ATOM 964 C C . ASP A 1 115 ? 15.436 8.753 -11.637 1.00 97.00 115 ASP A C 1
ATOM 966 O O . ASP A 1 115 ? 15.091 7.573 -11.723 1.00 97.00 115 ASP A O 1
ATOM 970 N N . SER A 1 116 ? 16.143 9.356 -12.594 1.00 95.62 116 SER A N 1
ATOM 971 C CA . SER A 1 116 ? 16.472 8.715 -13.870 1.00 95.62 116 SER A CA 1
ATOM 972 C C . SER A 1 116 ? 17.307 7.441 -13.718 1.00 95.62 116 SER A C 1
ATOM 974 O O . SER A 1 116 ? 17.050 6.478 -14.436 1.00 95.62 116 SER A O 1
ATOM 976 N N . LYS A 1 117 ? 18.244 7.387 -12.760 1.00 95.88 117 LYS A N 1
ATOM 977 C CA . LYS A 1 117 ? 19.073 6.193 -12.534 1.00 95.88 117 LYS A CA 1
ATOM 978 C C . LYS A 1 117 ? 18.225 5.068 -11.950 1.00 95.88 117 LYS A C 1
ATOM 980 O O . LYS A 1 117 ? 18.348 3.920 -12.366 1.00 95.88 117 LYS A O 1
ATOM 985 N N . CYS A 1 118 ? 17.309 5.392 -11.037 1.00 96.00 118 CYS A N 1
ATOM 986 C CA . CYS A 1 118 ? 16.340 4.417 -10.539 1.00 96.00 118 CYS A CA 1
ATOM 987 C C . CYS A 1 118 ? 15.424 3.886 -11.658 1.00 96.00 118 CYS A C 1
ATOM 989 O O . CYS A 1 118 ? 15.192 2.678 -11.737 1.00 96.00 118 CYS A O 1
ATOM 991 N N . LEU A 1 119 ? 14.966 4.748 -12.573 1.00 93.94 119 LEU A N 1
ATOM 992 C CA . LEU A 1 119 ? 14.149 4.327 -13.718 1.00 93.94 119 LEU A CA 1
ATOM 993 C C . LEU A 1 119 ? 14.900 3.391 -14.672 1.00 93.94 119 LEU A C 1
ATOM 995 O O . LEU A 1 119 ? 14.318 2.409 -15.134 1.00 93.94 119 LEU A O 1
ATOM 999 N N . GLU A 1 120 ? 16.185 3.643 -14.933 1.00 93.56 120 GLU A N 1
ATOM 1000 C CA . GLU A 1 120 ? 17.055 2.729 -15.694 1.00 93.56 120 GLU A CA 1
ATOM 1001 C C . GLU A 1 120 ? 17.167 1.359 -15.013 1.00 93.56 120 GLU A C 1
ATOM 1003 O O . GLU A 1 120 ? 17.141 0.317 -15.672 1.00 93.56 120 GLU A O 1
ATOM 1008 N N . MET A 1 121 ? 17.194 1.353 -13.680 1.00 94.38 121 MET A N 1
ATOM 1009 C CA . MET A 1 121 ? 17.145 0.148 -12.856 1.00 94.38 121 MET A CA 1
ATOM 1010 C C . MET A 1 121 ? 15.734 -0.440 -12.705 1.00 94.38 121 MET A C 1
ATOM 1012 O O . MET A 1 121 ? 15.587 -1.429 -11.995 1.00 94.38 121 MET A O 1
ATOM 1016 N N . LYS A 1 122 ? 14.710 0.117 -13.369 1.00 93.50 122 LYS A N 1
ATOM 1017 C CA . LYS A 1 122 ? 13.298 -0.315 -13.319 1.00 93.50 122 LYS A CA 1
ATOM 1018 C C . LYS A 1 122 ? 12.699 -0.302 -11.906 1.00 93.50 122 LYS A C 1
ATOM 1020 O O . LYS A 1 122 ? 11.902 -1.175 -11.558 1.00 93.50 122 LYS A O 1
ATOM 1025 N N . VAL A 1 123 ? 13.075 0.694 -11.108 1.00 96.06 123 VAL A N 1
ATOM 1026 C CA . VAL A 1 123 ? 12.515 0.987 -9.782 1.00 96.06 123 VAL A CA 1
ATOM 1027 C C . VAL A 1 123 ? 12.115 2.460 -9.690 1.00 96.06 123 VAL A C 1
ATOM 1029 O O . VAL A 1 123 ? 12.545 3.289 -10.490 1.00 96.06 123 VAL A O 1
ATOM 1032 N N . LEU A 1 124 ? 11.259 2.795 -8.728 1.00 96.56 124 LEU A N 1
ATOM 1033 C CA . LEU A 1 124 ? 10.706 4.142 -8.561 1.00 96.56 124 LEU A CA 1
ATOM 1034 C C . LEU A 1 124 ? 11.225 4.776 -7.266 1.00 96.56 124 LEU A C 1
ATOM 1036 O O . LEU A 1 124 ? 10.657 4.526 -6.203 1.00 96.56 124 LEU A O 1
ATOM 1040 N N . CYS A 1 125 ? 12.283 5.581 -7.373 1.00 97.56 125 CYS A N 1
ATOM 1041 C CA . CYS A 1 125 ? 12.797 6.454 -6.308 1.00 97.56 125 CYS A CA 1
ATOM 1042 C C . CYS A 1 125 ? 12.434 7.897 -6.650 1.00 97.56 125 CYS A C 1
ATOM 1044 O O . CYS A 1 125 ? 12.612 8.288 -7.803 1.00 97.56 125 CYS A O 1
ATOM 1046 N N . LEU A 1 126 ? 11.908 8.685 -5.719 1.00 96.75 126 LEU A N 1
ATOM 1047 C CA . LEU A 1 126 ? 11.569 10.083 -5.981 1.00 96.75 126 LEU A CA 1
ATOM 1048 C C . LEU A 1 126 ? 12.839 10.886 -6.270 1.00 96.75 126 LEU A C 1
ATOM 1050 O O . LEU A 1 126 ? 13.890 10.647 -5.677 1.00 96.75 126 LEU A O 1
ATOM 1054 N N . LYS A 1 127 ? 12.746 11.861 -7.179 1.00 95.69 127 LYS A N 1
ATOM 1055 C CA . LYS A 1 127 ? 13.845 12.815 -7.374 1.00 95.69 127 LYS A CA 1
ATOM 1056 C C . LYS A 1 127 ? 14.011 13.681 -6.138 1.00 95.69 127 LYS A C 1
ATOM 1058 O O . LYS A 1 127 ? 13.014 14.108 -5.557 1.00 95.69 127 LYS A O 1
ATOM 1063 N N . GLU A 1 128 ? 15.250 14.045 -5.838 1.00 94.00 128 GLU A N 1
ATOM 1064 C CA . GLU A 1 128 ? 15.586 14.936 -4.726 1.00 94.00 128 GLU A CA 1
ATOM 1065 C C . GLU A 1 128 ? 14.764 16.236 -4.760 1.00 94.00 128 GLU A C 1
ATOM 1067 O O . GLU A 1 128 ? 14.080 16.546 -3.790 1.00 94.00 128 GLU A O 1
ATOM 1072 N N . ASP A 1 129 ? 14.680 16.903 -5.915 1.00 93.88 129 ASP A N 1
ATOM 1073 C CA . ASP A 1 129 ? 13.896 18.140 -6.076 1.00 93.88 129 ASP A CA 1
ATOM 1074 C C . ASP A 1 129 ? 12.372 17.929 -5.994 1.00 93.88 129 ASP A C 1
ATOM 1076 O O . ASP A 1 129 ? 11.613 18.859 -5.720 1.00 93.88 129 ASP A O 1
ATOM 1080 N N . THR A 1 130 ? 11.890 16.705 -6.236 1.00 92.50 130 THR A N 1
ATOM 1081 C CA . THR A 1 130 ? 10.457 16.374 -6.155 1.00 92.50 130 THR A CA 1
ATOM 1082 C C . THR A 1 130 ? 10.003 16.172 -4.711 1.00 92.50 130 THR A C 1
ATOM 1084 O O . THR A 1 130 ? 8.856 16.486 -4.384 1.00 92.50 130 THR A O 1
ATOM 1087 N N . VAL A 1 131 ? 10.884 15.681 -3.833 1.00 94.12 131 VAL A N 1
ATOM 1088 C CA . VAL A 1 131 ? 10.536 15.352 -2.442 1.00 94.12 131 VAL A CA 1
ATOM 1089 C C . VAL A 1 131 ? 9.993 16.569 -1.671 1.00 94.12 131 VAL A C 1
ATOM 1091 O O . VAL A 1 131 ? 8.896 16.443 -1.120 1.00 94.12 131 VAL A O 1
ATOM 1094 N N . PRO A 1 132 ? 10.642 17.755 -1.658 1.00 94.69 132 PRO A N 1
ATOM 1095 C CA . PRO A 1 132 ? 10.119 18.931 -0.957 1.00 94.69 132 PRO A CA 1
ATOM 1096 C C . PRO A 1 132 ? 8.769 19.415 -1.499 1.00 94.69 132 PRO A C 1
ATOM 1098 O O . PRO A 1 132 ? 7.891 19.800 -0.728 1.00 94.69 132 PRO A O 1
ATOM 1101 N N . ILE A 1 133 ? 8.579 19.361 -2.822 1.00 92.69 133 ILE A N 1
ATOM 1102 C CA . ILE A 1 133 ? 7.338 19.794 -3.482 1.00 92.69 133 ILE A CA 1
ATOM 1103 C C . ILE A 1 133 ? 6.181 18.889 -3.059 1.00 92.69 133 ILE A C 1
ATOM 1105 O O . ILE A 1 133 ? 5.117 19.363 -2.654 1.00 92.69 133 ILE A O 1
ATOM 1109 N N . LEU A 1 134 ? 6.395 17.573 -3.131 1.00 91.62 134 LEU A N 1
ATOM 1110 C CA . LEU A 1 134 ? 5.388 16.597 -2.743 1.00 91.62 134 LEU A CA 1
ATOM 1111 C C . LEU A 1 134 ? 5.096 16.661 -1.238 1.00 91.62 134 LEU A C 1
ATOM 1113 O O . LEU A 1 134 ? 3.935 16.567 -0.840 1.00 91.62 134 LEU A O 1
ATOM 1117 N N . TYR A 1 135 ? 6.130 16.871 -0.419 1.00 93.44 135 TYR A N 1
ATOM 1118 C CA . TYR A 1 135 ? 6.011 17.050 1.026 1.00 93.44 135 TYR A CA 1
ATOM 1119 C C . TYR A 1 135 ? 5.083 18.217 1.379 1.00 93.44 135 TYR A C 1
ATOM 1121 O O . TYR A 1 135 ? 4.109 18.031 2.111 1.00 93.44 135 TYR A O 1
ATOM 1129 N N . GLU A 1 136 ? 5.337 19.412 0.838 1.00 94.56 136 GLU A N 1
ATOM 1130 C CA . GLU A 1 136 ? 4.532 20.596 1.158 1.00 94.56 136 GLU A CA 1
ATOM 1131 C C . GLU A 1 136 ? 3.102 20.490 0.614 1.00 94.56 136 GLU A C 1
ATOM 1133 O O . GLU A 1 136 ? 2.157 20.927 1.280 1.00 94.56 136 GLU A O 1
ATOM 1138 N N . LYS A 1 137 ? 2.912 19.825 -0.532 1.00 94.00 137 LYS A N 1
ATOM 1139 C CA . LYS A 1 137 ? 1.579 19.527 -1.067 1.00 94.00 137 LYS A CA 1
ATOM 1140 C C . LYS A 1 137 ? 0.789 18.599 -0.139 1.00 94.00 137 LYS A C 1
ATOM 1142 O O . LYS A 1 137 ? -0.304 18.958 0.289 1.00 94.00 137 LYS A O 1
ATOM 1147 N N . LEU A 1 138 ? 1.363 17.451 0.237 1.00 94.31 138 LEU A N 1
ATOM 1148 C CA . LEU A 1 138 ? 0.745 16.495 1.168 1.00 94.31 138 LEU A CA 1
ATOM 1149 C C . LEU A 1 138 ? 0.394 17.151 2.505 1.00 94.31 138 LEU A C 1
ATOM 1151 O O . LEU A 1 138 ? -0.704 16.975 3.027 1.00 94.31 138 LEU A O 1
ATOM 1155 N N . LYS A 1 139 ? 1.322 17.933 3.056 1.00 93.12 139 LYS A N 1
ATOM 1156 C CA . LYS A 1 139 ? 1.141 18.640 4.324 1.00 93.12 139 LYS A CA 1
ATOM 1157 C C . LYS A 1 139 ? 0.023 19.677 4.253 1.00 93.12 139 LYS A C 1
ATOM 1159 O O . LYS A 1 139 ? -0.786 19.758 5.176 1.00 93.12 139 LYS A O 1
ATOM 1164 N N . THR A 1 140 ? -0.043 20.444 3.166 1.00 93.75 140 THR A N 1
ATOM 1165 C CA . THR A 1 140 ? -1.125 21.410 2.922 1.00 93.75 140 THR A CA 1
ATOM 1166 C C . THR A 1 140 ? -2.481 20.718 2.821 1.00 93.75 140 THR A C 1
ATOM 1168 O O . THR A 1 140 ? -3.438 21.145 3.471 1.00 93.75 140 THR A O 1
ATOM 1171 N N . ASP A 1 141 ? -2.564 19.622 2.065 1.00 93.69 141 ASP A N 1
ATOM 1172 C CA . ASP A 1 141 ? -3.811 18.878 1.870 1.00 93.69 141 ASP A CA 1
ATOM 1173 C C . ASP A 1 141 ? -4.310 18.249 3.180 1.00 93.69 141 ASP A C 1
ATOM 1175 O O . ASP A 1 141 ? -5.487 18.376 3.527 1.00 93.69 141 ASP A O 1
ATOM 1179 N N . LEU A 1 142 ? -3.409 17.633 3.954 1.00 92.50 142 LEU A N 1
ATOM 1180 C CA . LEU A 1 142 ? -3.732 17.036 5.252 1.00 92.50 142 LEU A CA 1
ATOM 1181 C C . LEU A 1 142 ? -4.246 18.080 6.258 1.00 92.50 142 LEU A C 1
ATOM 1183 O O . LEU A 1 142 ? -5.290 17.865 6.875 1.00 92.50 142 LEU A O 1
ATOM 1187 N N . ARG A 1 143 ? -3.590 19.245 6.354 1.00 87.50 143 ARG A N 1
ATOM 1188 C CA . ARG A 1 143 ? -4.035 20.370 7.206 1.00 87.50 143 ARG A CA 1
ATOM 1189 C C . ARG A 1 143 ? -5.368 20.965 6.761 1.00 87.50 143 ARG A C 1
ATOM 1191 O O . ARG A 1 143 ? -6.187 21.372 7.579 1.00 87.50 143 ARG A O 1
ATOM 1198 N N . THR A 1 144 ? -5.617 21.016 5.456 1.00 87.50 144 THR A N 1
ATOM 1199 C CA . THR A 1 144 ? -6.892 21.524 4.929 1.00 87.50 144 THR A CA 1
ATOM 1200 C C . THR A 1 144 ? -8.058 20.612 5.322 1.00 87.50 144 THR A C 1
ATOM 1202 O O . THR A 1 144 ? -9.167 21.086 5.580 1.00 87.50 144 THR A O 1
ATOM 1205 N N . ILE A 1 145 ? -7.820 19.300 5.377 1.00 86.62 145 ILE A N 1
ATOM 1206 C CA . ILE A 1 145 ? -8.819 18.312 5.797 1.00 86.62 145 ILE A CA 1
ATOM 1207 C C . ILE A 1 145 ? -9.052 18.349 7.306 1.00 86.62 145 ILE A C 1
ATOM 1209 O O . ILE A 1 145 ? -10.206 18.263 7.741 1.00 86.62 145 ILE A O 1
ATOM 1213 N N . GLU A 1 146 ? -7.977 18.499 8.081 1.00 77.50 146 GLU A N 1
ATOM 1214 C CA . GLU A 1 146 ? -8.002 18.663 9.538 1.00 77.50 146 GLU A CA 1
ATOM 1215 C C . GLU A 1 146 ? -9.003 19.737 9.967 1.00 77.50 146 GLU A C 1
ATOM 1217 O O . GLU A 1 146 ? -9.885 19.476 10.781 1.00 77.50 146 GLU A O 1
ATOM 1222 N N . GLN A 1 147 ? -8.952 20.903 9.324 1.00 68.94 147 GLN A N 1
ATOM 1223 C CA . GLN A 1 147 ? -9.820 22.042 9.632 1.00 68.94 147 GLN A CA 1
ATOM 1224 C C . GLN A 1 147 ? -11.313 21.796 9.374 1.00 68.94 147 GLN A C 1
ATOM 1226 O O . GLN A 1 147 ? -12.141 22.607 9.785 1.00 68.94 147 GLN A O 1
ATOM 1231 N N . LYS A 1 148 ? -11.678 20.733 8.647 1.00 67.62 148 LYS A N 1
ATOM 1232 C CA . LYS A 1 148 ? -13.033 20.585 8.103 1.00 67.62 148 LYS A CA 1
ATOM 1233 C C . LYS A 1 148 ? -13.766 19.346 8.602 1.00 67.62 148 LYS A C 1
ATOM 1235 O O . LYS A 1 148 ? -14.968 19.441 8.837 1.00 67.62 148 LYS A O 1
ATOM 1240 N N . ILE A 1 149 ? -13.113 18.179 8.679 1.00 80.00 149 ILE A N 1
ATOM 1241 C CA . ILE A 1 149 ? -13.867 16.909 8.641 1.00 80.00 149 ILE A CA 1
ATOM 1242 C C . ILE A 1 149 ? -13.187 15.651 9.231 1.00 80.00 149 ILE A C 1
ATOM 1244 O O . ILE A 1 149 ? -13.757 14.562 9.067 1.00 80.00 149 ILE A O 1
ATOM 1248 N N . ILE A 1 150 ? -12.006 15.731 9.862 1.00 83.06 150 ILE A N 1
ATOM 1249 C CA . ILE A 1 150 ? -11.356 14.528 10.427 1.00 83.06 150 ILE A CA 1
ATOM 1250 C C . ILE A 1 150 ? -12.126 14.040 11.653 1.00 83.06 150 ILE A C 1
ATOM 1252 O O . ILE A 1 150 ? -12.420 14.801 12.569 1.00 83.06 150 ILE A O 1
ATOM 1256 N N . LYS A 1 151 ? -12.433 12.743 11.670 1.00 84.19 151 LYS A N 1
ATOM 1257 C CA . LYS A 1 151 ? -12.949 12.047 12.850 1.00 84.19 151 LYS A CA 1
ATOM 1258 C C . LYS A 1 151 ? -11.867 11.146 13.434 1.00 84.19 151 LYS A C 1
ATOM 1260 O O . LYS A 1 151 ? -11.022 10.644 12.687 1.00 84.19 151 LYS A O 1
ATOM 1265 N N . LYS A 1 152 ? -11.938 10.867 14.737 1.00 86.88 152 LYS A N 1
ATOM 1266 C CA . LYS A 1 152 ? -11.170 9.759 15.322 1.00 86.88 152 LYS A CA 1
ATOM 1267 C C . LYS A 1 152 ? -11.480 8.480 14.550 1.00 86.88 152 LYS A C 1
ATOM 1269 O O . LYS A 1 152 ? -12.585 8.319 14.035 1.00 86.88 152 LYS A O 1
ATOM 1274 N N . ARG A 1 153 ? -10.517 7.563 14.451 1.00 90.00 153 ARG A N 1
ATOM 1275 C CA . ARG A 1 153 ? -10.691 6.329 13.667 1.00 90.00 153 ARG A CA 1
ATOM 1276 C C . ARG A 1 153 ? -11.061 6.612 12.197 1.00 90.00 153 ARG A C 1
ATOM 1278 O O . ARG A 1 153 ? -11.816 5.849 11.587 1.00 90.00 153 ARG A O 1
ATOM 1285 N N . SER A 1 154 ? -10.468 7.652 11.597 1.00 94.25 154 SER A N 1
ATOM 1286 C CA . SER A 1 154 ? -10.449 7.833 10.134 1.00 94.25 154 SER A CA 1
ATOM 1287 C C . SER A 1 154 ? -9.285 7.090 9.473 1.00 94.25 154 SER A C 1
ATOM 1289 O O . SER A 1 154 ? -8.184 7.064 10.017 1.00 94.25 154 SER A O 1
ATOM 1291 N N . LEU A 1 155 ? -9.512 6.489 8.306 1.00 96.25 155 LEU A N 1
ATOM 1292 C CA . LEU A 1 155 ? -8.510 5.747 7.537 1.00 96.25 155 LEU A CA 1
ATOM 1293 C C . LEU A 1 155 ? -8.082 6.552 6.309 1.00 96.25 155 LEU A C 1
ATOM 1295 O O . LEU A 1 155 ? -8.897 6.795 5.424 1.00 96.25 155 LEU A O 1
ATOM 1299 N N . PHE A 1 156 ? -6.810 6.927 6.234 1.00 97.56 156 PHE A N 1
ATOM 1300 C CA . PHE A 1 156 ? -6.212 7.591 5.080 1.00 97.56 156 PHE A CA 1
ATOM 1301 C C . PHE A 1 156 ? -5.429 6.578 4.255 1.00 97.56 156 PHE A C 1
ATOM 1303 O O . PHE A 1 156 ? -4.579 5.866 4.789 1.00 97.56 156 PHE A O 1
ATOM 1310 N N . ILE A 1 157 ? -5.712 6.511 2.958 1.00 98.12 157 ILE A N 1
ATOM 1311 C CA . ILE A 1 157 ? -5.085 5.561 2.041 1.00 98.12 157 ILE A CA 1
ATOM 1312 C C . ILE A 1 157 ? -4.497 6.318 0.865 1.00 98.12 157 ILE A C 1
ATOM 1314 O O . ILE A 1 157 ? -5.187 7.099 0.214 1.00 98.12 157 ILE A O 1
ATOM 1318 N N . PHE A 1 158 ? -3.235 6.037 0.576 1.00 98.12 158 PHE A N 1
ATOM 1319 C CA . PHE A 1 158 ? -2.490 6.620 -0.525 1.00 98.12 158 PHE A CA 1
ATOM 1320 C C . PHE A 1 158 ? -2.031 5.544 -1.505 1.00 98.12 158 PHE A C 1
ATOM 1322 O O . PHE A 1 158 ? -1.942 4.362 -1.166 1.00 98.12 158 PHE A O 1
ATOM 1329 N N . GLN A 1 159 ? -1.743 5.971 -2.731 1.00 96.69 159 GLN A N 1
ATOM 1330 C CA . GLN A 1 159 ? -1.239 5.123 -3.810 1.00 96.69 159 GLN A CA 1
ATOM 1331 C C . GLN A 1 159 ? 0.141 4.501 -3.518 1.00 96.69 159 GLN A C 1
ATOM 1333 O O . GLN A 1 159 ? 0.825 4.835 -2.547 1.00 96.69 159 GLN A O 1
ATOM 1338 N N . GLU A 1 160 ? 0.553 3.583 -4.391 1.00 97.06 160 GLU A N 1
ATOM 1339 C CA . GLU A 1 160 ? 1.879 2.957 -4.372 1.00 97.06 160 GLU A CA 1
ATOM 1340 C C . GLU A 1 160 ? 2.984 3.954 -4.788 1.00 97.06 160 GLU A C 1
ATOM 1342 O O . GLU A 1 160 ? 2.748 4.825 -5.624 1.00 97.06 160 GLU A O 1
ATOM 134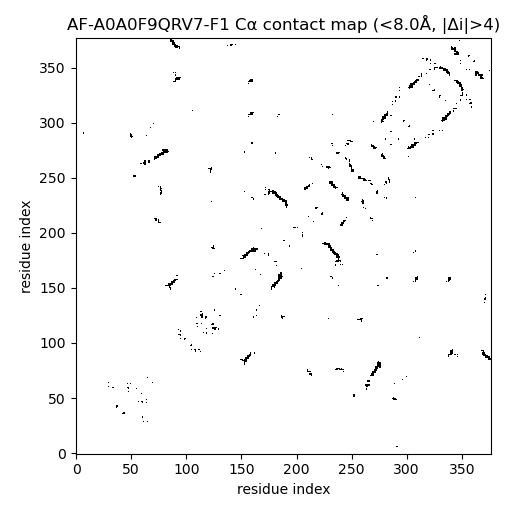7 N N . ASN A 1 161 ? 4.196 3.813 -4.232 1.00 97.00 161 ASN A N 1
ATOM 1348 C CA . ASN A 1 161 ? 5.386 4.615 -4.569 1.00 97.00 161 ASN A CA 1
ATOM 1349 C C . ASN A 1 161 ? 5.193 6.140 -4.519 1.00 97.00 161 ASN A C 1
ATOM 1351 O O . ASN A 1 161 ? 5.705 6.865 -5.376 1.00 97.00 161 ASN A O 1
ATOM 1355 N N . LEU A 1 162 ? 4.456 6.626 -3.520 1.00 96.81 162 LEU A N 1
ATOM 1356 C CA . LEU A 1 162 ? 4.207 8.052 -3.324 1.00 96.81 162 LEU A CA 1
ATOM 1357 C C . LEU A 1 162 ? 5.145 8.676 -2.294 1.00 96.81 162 LEU A C 1
ATOM 1359 O O . LEU A 1 162 ? 5.596 9.797 -2.481 1.00 96.81 162 LEU A O 1
ATOM 1363 N N . PHE A 1 163 ? 5.388 8.003 -1.175 1.00 97.31 163 PHE A N 1
ATOM 1364 C CA . PHE A 1 163 ? 6.070 8.605 -0.038 1.00 97.31 163 PHE A CA 1
ATOM 1365 C C . PHE A 1 163 ? 7.581 8.419 -0.105 1.00 97.31 163 PHE A C 1
ATOM 1367 O O . PHE A 1 163 ? 8.070 7.314 -0.326 1.00 97.31 163 PHE A O 1
ATOM 1374 N N . SER A 1 164 ? 8.316 9.489 0.188 1.00 95.88 164 SER A N 1
ATOM 1375 C CA . SER A 1 164 ? 9.719 9.375 0.577 1.00 95.88 164 SER A CA 1
ATOM 1376 C C . SER A 1 164 ? 9.844 8.890 2.021 1.00 95.88 164 SER A C 1
ATOM 1378 O O . SER A 1 164 ? 9.019 9.226 2.873 1.00 95.88 164 SER A O 1
ATOM 1380 N N . TYR A 1 165 ? 10.921 8.172 2.336 1.00 95.50 165 TYR A N 1
ATOM 1381 C CA . TYR A 1 165 ? 11.243 7.775 3.714 1.00 95.50 165 TYR A CA 1
ATOM 1382 C C . TYR A 1 165 ? 11.404 8.975 4.663 1.00 95.50 165 TYR A C 1
ATOM 1384 O O . TYR A 1 165 ? 11.132 8.872 5.860 1.00 95.50 165 TYR A O 1
ATOM 1392 N N . THR A 1 166 ? 11.756 10.144 4.125 1.00 93.00 166 THR A N 1
ATOM 1393 C CA . THR A 1 166 ? 11.866 11.409 4.872 1.00 93.00 166 THR A CA 1
ATOM 1394 C C . THR A 1 166 ? 10.525 11.911 5.434 1.00 93.00 166 THR A C 1
ATOM 1396 O O . THR A 1 166 ? 10.503 12.625 6.437 1.00 93.00 166 THR A O 1
ATOM 1399 N N . LEU A 1 167 ? 9.391 11.499 4.849 1.00 92.50 167 LEU A N 1
ATOM 1400 C CA . LEU A 1 167 ? 8.040 11.882 5.284 1.00 92.50 167 LEU A CA 1
ATOM 1401 C C . LEU A 1 167 ? 7.543 11.107 6.510 1.00 92.50 167 LEU A C 1
ATOM 1403 O O . LEU A 1 167 ? 6.593 11.544 7.161 1.00 92.50 167 LEU A O 1
ATOM 1407 N N . ILE A 1 168 ? 8.155 9.965 6.838 1.00 93.06 168 ILE A N 1
ATOM 1408 C CA . ILE A 1 168 ? 7.595 9.001 7.798 1.00 93.06 168 ILE A CA 1
ATOM 1409 C C . ILE A 1 168 ? 7.360 9.631 9.173 1.00 93.06 168 ILE A C 1
ATOM 1411 O O . ILE A 1 168 ? 6.295 9.434 9.755 1.00 93.06 168 ILE A O 1
ATOM 1415 N N . LYS A 1 169 ? 8.301 10.442 9.676 1.00 92.69 169 LYS A N 1
ATOM 1416 C CA . LYS A 1 169 ? 8.131 11.125 10.968 1.00 92.69 169 LYS A CA 1
ATOM 1417 C C . LYS A 1 169 ? 6.887 12.017 10.974 1.00 92.69 169 LYS A C 1
ATOM 1419 O O . LYS A 1 169 ? 6.082 11.926 11.893 1.00 92.69 169 LYS A O 1
ATOM 1424 N N . PHE A 1 170 ? 6.729 12.851 9.946 1.00 93.69 170 PHE A N 1
ATOM 1425 C CA . PHE A 1 170 ? 5.579 13.747 9.824 1.00 93.69 170 PHE A CA 1
ATOM 1426 C C . PHE A 1 170 ? 4.259 12.964 9.789 1.00 93.69 170 PHE A C 1
ATOM 1428 O O . PHE A 1 170 ? 3.324 13.319 10.499 1.00 93.69 170 PHE A O 1
ATOM 1435 N N . LEU A 1 171 ? 4.201 11.866 9.028 1.00 95.25 171 LEU A N 1
ATOM 1436 C CA . LEU A 1 171 ? 3.004 11.028 8.942 1.00 95.25 171 LEU A CA 1
ATOM 1437 C C . LEU A 1 171 ? 2.679 10.331 10.273 1.00 95.25 171 LEU A C 1
ATOM 1439 O O . LEU A 1 171 ? 1.508 10.224 10.627 1.00 95.25 171 LEU A O 1
ATOM 1443 N N . ILE A 1 172 ? 3.690 9.880 11.026 1.00 94.94 172 ILE A N 1
ATOM 1444 C CA . ILE A 1 172 ? 3.498 9.290 12.362 1.00 94.94 172 ILE A CA 1
ATOM 1445 C C . ILE A 1 172 ? 2.949 10.326 13.342 1.00 94.94 172 ILE A C 1
ATOM 1447 O O . ILE A 1 172 ? 2.015 10.022 14.090 1.00 94.94 172 ILE A O 1
ATOM 1451 N N . ASP A 1 173 ? 3.526 11.528 13.340 1.00 92.62 173 ASP A N 1
ATOM 1452 C CA . ASP A 1 173 ? 3.100 12.623 14.209 1.00 92.62 173 ASP A CA 1
ATOM 1453 C C . ASP A 1 173 ? 1.643 13.007 13.891 1.00 92.62 173 ASP A C 1
ATOM 1455 O O . ASP A 1 173 ? 0.799 12.964 14.786 1.00 92.62 173 ASP A O 1
ATOM 1459 N N . PHE A 1 174 ? 1.317 13.221 12.609 1.00 94.00 174 PHE A N 1
ATOM 1460 C CA . PHE A 1 174 ? -0.042 13.533 12.148 1.00 94.00 174 PHE A CA 1
ATOM 1461 C C . PHE A 1 174 ? -1.051 12.420 12.487 1.00 94.00 174 PHE A C 1
ATOM 1463 O O . PHE A 1 174 ? -2.145 12.687 12.983 1.00 94.00 174 PHE A O 1
ATOM 1470 N N . ALA A 1 175 ? -0.690 11.148 12.270 1.00 94.50 175 ALA A N 1
ATOM 1471 C CA . ALA A 1 175 ? -1.578 10.026 12.575 1.00 94.50 175 ALA A CA 1
ATOM 1472 C C . ALA A 1 175 ? -1.894 9.906 14.072 1.00 94.50 175 ALA A C 1
ATOM 1474 O O . ALA A 1 175 ? -3.020 9.583 14.456 1.00 94.50 175 ALA A O 1
ATOM 1475 N N . THR A 1 176 ? -0.886 10.165 14.907 1.00 91.50 176 THR A N 1
ATOM 1476 C CA . THR A 1 176 ? -1.000 10.119 16.366 1.00 91.50 176 THR A CA 1
ATOM 1477 C C . THR A 1 176 ? -1.854 11.268 16.886 1.00 91.50 176 THR A C 1
ATOM 1479 O O . THR A 1 176 ? -2.729 11.043 17.715 1.00 91.50 176 THR A O 1
ATOM 1482 N N . GLU A 1 177 ? -1.595 12.487 16.411 1.00 92.31 177 GLU A N 1
ATOM 1483 C CA . GLU A 1 177 ? -2.290 13.703 16.840 1.00 92.31 177 GLU A CA 1
ATOM 1484 C C . GLU A 1 177 ? -3.799 13.621 16.591 1.00 92.31 177 GLU A C 1
ATOM 1486 O O . GLU A 1 177 ? -4.592 13.993 17.454 1.00 92.31 177 GLU A O 1
ATOM 1491 N N . HIS A 1 178 ? -4.199 13.066 15.445 1.00 92.19 178 HIS A N 1
ATOM 1492 C CA . HIS A 1 178 ? -5.606 12.987 15.050 1.00 92.19 178 HIS A CA 1
ATOM 1493 C C . HIS A 1 178 ? -6.272 11.635 15.330 1.00 92.19 178 HIS A C 1
ATOM 1495 O O . HIS A 1 178 ? -7.436 11.438 14.976 1.00 92.19 178 HIS A O 1
ATOM 1501 N N . GLU A 1 179 ? -5.555 10.696 15.952 1.00 92.31 179 GLU A N 1
ATOM 1502 C CA . GLU A 1 179 ? -6.035 9.340 16.238 1.00 92.31 179 GLU A CA 1
ATOM 1503 C C . GLU A 1 179 ? -6.605 8.630 14.989 1.00 92.31 179 GLU A C 1
ATOM 1505 O O . GLU A 1 179 ? -7.702 8.055 14.992 1.00 92.31 179 GLU A O 1
ATOM 1510 N N . ILE A 1 180 ? -5.840 8.674 13.897 1.00 95.00 180 ILE A N 1
ATOM 1511 C CA . ILE A 1 180 ? -6.188 8.093 12.592 1.00 95.00 180 ILE A CA 1
ATOM 1512 C C . ILE A 1 180 ? -5.233 6.958 12.202 1.00 95.00 180 ILE A C 1
ATOM 1514 O O . ILE A 1 180 ? -4.172 6.772 12.793 1.00 95.00 180 ILE A O 1
ATOM 1518 N N . VAL A 1 181 ? -5.608 6.192 11.177 1.00 97.31 181 VAL A N 1
ATOM 1519 C CA . VAL A 1 181 ? -4.727 5.203 10.539 1.00 97.31 181 VAL A CA 1
ATOM 1520 C C . VAL A 1 181 ? -4.322 5.730 9.168 1.00 97.31 181 VAL A C 1
ATOM 1522 O O . VAL A 1 181 ? -5.179 6.178 8.408 1.00 97.31 181 VAL A O 1
ATOM 1525 N N . ILE A 1 182 ? -3.034 5.656 8.841 1.00 98.19 182 ILE A N 1
ATOM 1526 C CA . ILE A 1 182 ? -2.498 6.018 7.523 1.00 98.19 182 ILE A CA 1
ATOM 1527 C C . ILE A 1 182 ? -1.892 4.779 6.873 1.00 98.19 182 ILE A C 1
ATOM 1529 O O . ILE A 1 182 ? -1.115 4.064 7.504 1.00 98.19 182 ILE A O 1
ATOM 1533 N N . VAL A 1 183 ? -2.213 4.550 5.602 1.00 98.62 183 VAL A N 1
ATOM 1534 C CA . VAL A 1 183 ? -1.616 3.506 4.765 1.00 98.62 183 VAL A CA 1
ATOM 1535 C C . VAL A 1 183 ? -1.164 4.117 3.445 1.00 98.62 183 VAL A C 1
ATOM 1537 O O . VAL A 1 183 ? -1.960 4.759 2.768 1.00 98.62 183 VAL A O 1
ATOM 1540 N N . GLY A 1 184 ? 0.093 3.925 3.046 1.00 98.12 184 GLY A N 1
ATOM 1541 C CA . GLY A 1 184 ? 0.582 4.467 1.774 1.00 98.12 184 GLY A CA 1
ATOM 1542 C C . GLY A 1 184 ? 1.878 3.840 1.283 1.00 98.12 184 GLY A C 1
ATOM 1543 O O . GLY A 1 184 ? 2.681 3.342 2.072 1.00 98.12 184 GLY A O 1
ATOM 1544 N N . GLY A 1 185 ? 2.064 3.829 -0.037 1.00 98.25 185 GLY A N 1
ATOM 1545 C CA . GLY A 1 185 ? 3.247 3.255 -0.665 1.00 98.25 185 GLY A CA 1
ATOM 1546 C C . GLY A 1 185 ? 4.462 4.159 -0.553 1.00 98.25 185 GLY A C 1
ATOM 1547 O O . GLY A 1 185 ? 4.377 5.354 -0.832 1.00 98.25 185 GLY A O 1
ATOM 1548 N N . LEU A 1 186 ? 5.592 3.563 -0.198 1.00 98.25 186 LEU A N 1
ATOM 1549 C CA . LEU A 1 186 ? 6.899 4.204 -0.187 1.00 98.25 186 LEU A CA 1
ATOM 1550 C C . LEU A 1 186 ? 7.583 4.038 -1.542 1.00 98.25 186 LEU A C 1
ATOM 1552 O O . LEU A 1 186 ? 7.312 3.102 -2.300 1.00 98.25 186 LEU A O 1
ATOM 1556 N N . GLU A 1 187 ? 8.475 4.966 -1.850 1.00 97.56 187 GLU A N 1
ATOM 1557 C CA . GLU A 1 187 ? 9.453 4.803 -2.915 1.00 97.56 187 GLU A CA 1
ATOM 1558 C C . GLU A 1 187 ? 10.293 3.528 -2.724 1.00 97.56 187 GLU A C 1
ATOM 1560 O O . GLU A 1 187 ? 10.384 2.965 -1.631 1.00 97.56 187 GLU A O 1
ATOM 1565 N N . HIS A 1 188 ? 10.902 3.052 -3.806 1.00 98.38 188 HIS A N 1
ATOM 1566 C CA . HIS A 1 188 ? 11.791 1.901 -3.744 1.00 98.38 188 HIS A CA 1
ATOM 1567 C C . HIS A 1 188 ? 13.062 2.239 -2.968 1.00 98.38 188 HIS A C 1
ATOM 1569 O O . HIS A 1 188 ? 13.612 3.334 -3.074 1.00 98.38 188 HIS A O 1
ATOM 1575 N N . ILE A 1 189 ? 13.571 1.252 -2.240 1.00 97.69 189 ILE A N 1
ATOM 1576 C CA . ILE A 1 189 ? 14.834 1.336 -1.507 1.00 97.69 189 ILE A CA 1
ATOM 1577 C C . ILE A 1 189 ? 15.548 -0.013 -1.597 1.00 97.69 189 ILE A C 1
ATOM 1579 O O . ILE A 1 189 ? 14.898 -1.041 -1.792 1.00 97.69 189 ILE A O 1
ATOM 1583 N N . THR A 1 190 ? 16.873 -0.041 -1.473 1.00 97.38 190 THR A N 1
ATOM 1584 C CA . THR A 1 190 ? 17.589 -1.312 -1.303 1.00 97.38 190 THR A CA 1
ATOM 1585 C C . THR A 1 190 ? 17.395 -1.839 0.113 1.00 97.38 190 THR A C 1
ATOM 1587 O O . THR A 1 190 ? 17.169 -1.070 1.051 1.00 97.38 190 THR A O 1
ATOM 1590 N N . LEU A 1 191 ? 17.498 -3.155 0.295 1.00 95.69 191 LEU A N 1
ATOM 1591 C CA . LEU A 1 191 ? 17.362 -3.761 1.616 1.00 95.69 191 LEU A CA 1
ATOM 1592 C C . LEU A 1 191 ? 18.387 -3.209 2.622 1.00 95.69 191 LEU A C 1
ATOM 1594 O O . LEU A 1 191 ? 18.043 -2.976 3.777 1.00 95.69 191 LEU A O 1
ATOM 1598 N N . GLU A 1 192 ? 19.628 -2.990 2.194 1.00 95.81 192 GLU A N 1
ATOM 1599 C CA . GLU A 1 192 ? 20.683 -2.385 3.014 1.00 95.81 192 GLU A CA 1
ATOM 1600 C C . GLU A 1 192 ? 20.281 -1.005 3.533 1.00 95.81 192 GLU A C 1
ATOM 1602 O O . GLU A 1 192 ? 20.207 -0.797 4.742 1.00 95.81 192 GLU A O 1
ATOM 1607 N N . LYS A 1 193 ? 19.891 -0.102 2.629 1.00 97.25 193 LYS A N 1
ATOM 1608 C CA . LYS A 1 193 ? 19.447 1.248 2.991 1.00 97.25 193 LYS A CA 1
ATOM 1609 C C . LYS A 1 193 ? 18.191 1.235 3.860 1.00 97.25 193 LYS A C 1
ATOM 1611 O O . LYS A 1 193 ? 18.015 2.102 4.710 1.00 97.25 193 LYS A O 1
ATOM 1616 N N . PHE A 1 194 ? 17.306 0.255 3.675 1.00 96.31 194 PHE A N 1
ATOM 1617 C CA . PHE A 1 194 ? 16.154 0.085 4.557 1.00 96.31 194 PHE A CA 1
ATOM 1618 C C . PHE A 1 194 ? 16.567 -0.319 5.978 1.00 96.31 194 PHE A C 1
ATOM 1620 O O . PHE A 1 194 ? 16.042 0.238 6.940 1.00 96.31 194 PHE A O 1
ATOM 1627 N N . LYS A 1 195 ? 17.515 -1.254 6.128 1.00 94.12 195 LYS A N 1
ATOM 1628 C CA . LYS A 1 195 ? 18.057 -1.632 7.443 1.00 94.12 195 LYS A CA 1
ATOM 1629 C C . LYS A 1 195 ? 18.703 -0.427 8.125 1.00 94.12 195 LYS A C 1
ATOM 1631 O O . LYS A 1 195 ? 18.344 -0.127 9.259 1.00 94.12 195 LYS A O 1
ATOM 1636 N N . GLU A 1 196 ? 19.539 0.317 7.401 1.00 96.06 196 GLU A N 1
ATOM 1637 C CA . GLU A 1 196 ? 20.145 1.563 7.885 1.00 96.06 196 GLU A CA 1
ATOM 1638 C C . GLU A 1 196 ? 19.084 2.584 8.314 1.00 96.06 196 GLU A C 1
ATOM 1640 O O . GLU A 1 196 ? 19.202 3.198 9.373 1.00 96.06 196 GLU A O 1
ATOM 1645 N N . PHE A 1 197 ? 18.015 2.752 7.527 1.00 95.62 197 PHE A N 1
ATOM 1646 C CA . PHE A 1 197 ? 16.902 3.631 7.879 1.00 95.62 197 PHE A CA 1
ATOM 1647 C C . PHE A 1 197 ? 16.261 3.231 9.216 1.00 95.62 197 PHE A C 1
ATOM 1649 O O . PHE A 1 197 ? 16.085 4.087 10.080 1.00 95.62 197 PHE A O 1
ATOM 1656 N N . ILE A 1 198 ? 15.944 1.945 9.412 1.00 94.31 198 ILE A N 1
ATOM 1657 C CA . ILE A 1 198 ? 15.341 1.441 10.658 1.00 94.31 198 ILE A CA 1
ATOM 1658 C C . ILE A 1 198 ? 16.303 1.580 11.845 1.00 94.31 198 ILE A C 1
ATOM 1660 O O . ILE A 1 198 ? 15.881 1.930 12.950 1.00 94.31 198 ILE A O 1
ATOM 1664 N N . GLU A 1 199 ? 17.592 1.314 11.639 1.00 93.19 199 GLU A N 1
ATOM 1665 C CA . GLU A 1 199 ? 18.614 1.414 12.681 1.00 93.19 199 GLU A CA 1
ATOM 1666 C C . GLU A 1 199 ? 18.798 2.848 13.175 1.00 93.19 199 GLU A C 1
ATOM 1668 O O . GLU A 1 199 ? 18.882 3.044 14.393 1.00 93.19 199 GLU A O 1
ATOM 1673 N N . ASN A 1 200 ? 18.766 3.808 12.244 1.00 95.12 200 ASN A N 1
ATOM 1674 C CA . ASN A 1 200 ? 18.931 5.243 12.470 1.00 95.12 200 ASN A CA 1
ATOM 1675 C C . ASN A 1 200 ? 17.636 5.973 12.865 1.00 95.12 200 ASN A C 1
ATOM 1677 O O . ASN A 1 200 ? 17.648 7.196 13.034 1.00 95.12 200 ASN A O 1
ATOM 1681 N N . LEU A 1 201 ? 16.511 5.266 13.028 1.00 93.56 201 LEU A N 1
ATOM 1682 C CA . LEU A 1 201 ? 15.304 5.877 13.580 1.00 93.56 201 LEU A CA 1
ATOM 1683 C C . LEU A 1 201 ? 15.593 6.443 14.984 1.00 93.56 201 LEU A C 1
ATOM 1685 O O . LEU A 1 201 ? 16.153 5.731 15.822 1.00 93.56 201 LEU A O 1
ATOM 1689 N N . PRO A 1 202 ? 15.146 7.678 15.292 1.00 92.56 202 PRO A N 1
ATOM 1690 C CA . PRO A 1 202 ? 15.170 8.211 16.651 1.00 92.56 202 PRO A CA 1
ATOM 1691 C C . PRO A 1 202 ? 14.552 7.224 17.648 1.00 92.56 202 PRO A C 1
ATOM 1693 O O . PRO A 1 202 ? 13.537 6.600 17.331 1.00 92.56 202 PRO A O 1
ATOM 1696 N N . SER A 1 203 ? 15.112 7.097 18.857 1.00 92.00 203 SER A N 1
ATOM 1697 C CA . SER A 1 203 ? 14.701 6.071 19.836 1.00 92.00 203 SER A CA 1
ATOM 1698 C C . SER A 1 203 ? 13.189 6.046 20.085 1.00 92.00 203 SER A C 1
ATOM 1700 O O . SER A 1 203 ? 12.571 4.986 20.076 1.00 92.00 203 SER A O 1
ATOM 1702 N N . ASN A 1 204 ? 12.564 7.223 20.183 1.00 89.94 204 ASN A N 1
ATOM 1703 C CA . ASN A 1 204 ? 11.121 7.370 20.375 1.00 89.94 204 ASN A CA 1
ATOM 1704 C C . ASN A 1 204 ? 10.271 6.856 19.196 1.00 89.94 204 ASN A C 1
ATOM 1706 O O . ASN A 1 204 ? 9.102 6.530 19.396 1.00 89.94 204 ASN A O 1
ATOM 1710 N N . LEU A 1 205 ? 10.811 6.830 17.972 1.00 91.12 205 LEU A N 1
ATOM 1711 C CA . LEU A 1 205 ? 10.177 6.218 16.799 1.00 91.12 205 LEU A CA 1
ATOM 1712 C C . LEU A 1 205 ? 10.541 4.738 16.675 1.00 91.12 205 LEU A C 1
ATOM 1714 O O . LEU A 1 205 ? 9.691 3.936 16.301 1.00 91.12 205 LEU A O 1
ATOM 1718 N N . LYS A 1 206 ? 11.768 4.356 17.032 1.00 92.50 206 LYS A N 1
ATOM 1719 C CA . LYS A 1 206 ? 12.216 2.960 17.012 1.00 92.50 206 LYS A CA 1
ATOM 1720 C C . LYS A 1 206 ? 11.389 2.083 17.956 1.00 92.50 206 LYS A C 1
ATOM 1722 O O . LYS A 1 206 ? 10.967 1.006 17.561 1.00 92.50 206 LYS A O 1
ATOM 1727 N N . GLU A 1 207 ? 11.047 2.582 19.144 1.00 91.75 207 GLU A N 1
ATOM 1728 C CA . GLU A 1 207 ? 10.140 1.911 20.097 1.00 91.75 207 GLU A CA 1
ATOM 1729 C C . GLU A 1 207 ? 8.701 1.750 19.576 1.00 91.75 207 GLU A C 1
ATOM 1731 O O . GLU A 1 207 ? 7.944 0.897 20.042 1.00 91.75 207 GLU A O 1
ATOM 1736 N N . ARG A 1 208 ? 8.304 2.577 18.604 1.00 93.62 208 ARG A N 1
ATOM 1737 C CA . ARG A 1 208 ? 6.989 2.527 17.954 1.00 93.62 208 ARG A CA 1
ATOM 1738 C C . ARG A 1 208 ? 6.967 1.597 16.743 1.00 93.62 208 ARG A C 1
ATOM 1740 O O . ARG A 1 208 ? 5.886 1.211 16.294 1.00 93.62 208 ARG A O 1
ATOM 1747 N N . TYR A 1 209 ? 8.129 1.253 16.197 1.00 95.31 209 TYR A N 1
ATOM 1748 C CA . TYR A 1 209 ? 8.222 0.343 15.070 1.00 95.31 209 TYR A CA 1
ATOM 1749 C C . TYR A 1 209 ? 7.876 -1.079 15.520 1.00 95.31 209 TYR A C 1
ATOM 1751 O O . TYR A 1 209 ? 8.543 -1.674 16.364 1.00 95.31 209 TYR A O 1
ATOM 1759 N N . GLN A 1 210 ? 6.820 -1.635 14.936 1.00 95.19 210 GLN A N 1
ATOM 1760 C CA . GLN A 1 210 ? 6.442 -3.023 15.125 1.00 95.19 210 GLN A CA 1
ATOM 1761 C C . GLN A 1 210 ? 6.961 -3.835 13.944 1.00 95.19 210 GLN A C 1
ATOM 1763 O O . GLN A 1 210 ? 6.424 -3.773 12.835 1.00 95.19 210 GLN A O 1
ATOM 1768 N N . GLU A 1 211 ? 7.996 -4.630 14.192 1.00 88.75 211 GLU A N 1
ATOM 1769 C CA . GLU A 1 211 ? 8.581 -5.466 13.153 1.00 88.75 211 GLU A CA 1
ATOM 1770 C C . GLU A 1 211 ? 7.561 -6.477 12.607 1.00 88.75 211 GLU A C 1
ATOM 1772 O O . GLU A 1 211 ? 6.826 -7.139 13.353 1.00 88.75 211 GLU A O 1
ATOM 1777 N N . ASN A 1 212 ? 7.512 -6.586 11.280 1.00 85.56 212 ASN A N 1
ATOM 1778 C CA . ASN A 1 212 ? 6.693 -7.568 10.593 1.00 85.56 212 ASN A CA 1
ATOM 1779 C C . ASN A 1 212 ? 7.404 -8.931 10.606 1.00 85.56 212 ASN A C 1
ATOM 1781 O O . ASN A 1 212 ? 8.389 -9.125 9.898 1.00 85.56 212 ASN A O 1
ATOM 1785 N N . LYS A 1 213 ? 6.868 -9.900 11.362 1.00 85.12 213 LYS A N 1
ATOM 1786 C CA . LYS A 1 213 ? 7.466 -11.240 11.513 1.00 85.12 213 LYS A CA 1
ATOM 1787 C C . LYS A 1 213 ? 7.693 -11.969 10.183 1.00 85.12 213 LYS A C 1
ATOM 1789 O O . LYS A 1 213 ? 8.665 -12.716 10.080 1.00 85.12 213 LYS A O 1
ATOM 1794 N N . SER A 1 214 ? 6.827 -11.756 9.186 1.00 79.94 214 SER A N 1
ATOM 1795 C CA . SER A 1 214 ? 7.004 -12.325 7.842 1.00 79.94 214 SER A CA 1
ATOM 1796 C C . SER A 1 214 ? 8.268 -11.776 7.185 1.00 79.94 214 SER A C 1
ATOM 1798 O O . SER A 1 214 ? 9.068 -12.529 6.640 1.00 79.94 214 SER A O 1
ATOM 1800 N N . PHE A 1 215 ? 8.508 -10.471 7.317 1.00 80.00 215 PHE A N 1
ATOM 1801 C CA . PHE A 1 215 ? 9.715 -9.836 6.801 1.00 80.00 215 PHE A CA 1
ATOM 1802 C C . PHE A 1 215 ? 10.973 -10.311 7.541 1.00 80.00 215 PHE A C 1
ATOM 1804 O O . PHE A 1 215 ? 11.943 -10.716 6.905 1.00 80.00 215 PHE A O 1
ATOM 1811 N N . SER A 1 216 ? 10.939 -10.389 8.876 1.00 79.62 216 SER A N 1
ATOM 1812 C CA . SER A 1 216 ? 12.051 -10.926 9.680 1.00 79.62 216 SER A CA 1
ATOM 1813 C C . SER A 1 216 ? 12.416 -12.364 9.313 1.00 79.62 216 SER A C 1
ATOM 1815 O O . SER A 1 216 ? 13.548 -12.797 9.528 1.00 79.62 216 SER A O 1
ATOM 1817 N N . LYS A 1 217 ? 11.444 -13.148 8.832 1.00 79.06 217 LYS A N 1
ATOM 1818 C CA . LYS A 1 217 ? 11.673 -14.514 8.363 1.00 79.06 217 LYS A CA 1
ATOM 1819 C C . LYS A 1 217 ? 12.460 -14.515 7.049 1.00 79.06 217 LYS A C 1
ATOM 1821 O O . LYS A 1 217 ? 13.481 -15.190 6.986 1.00 79.06 217 LYS A O 1
ATOM 1826 N N . LEU A 1 218 ? 12.073 -13.688 6.073 1.00 78.06 218 LEU A N 1
ATOM 1827 C CA . LEU A 1 218 ? 12.801 -13.551 4.800 1.00 78.06 218 LEU A CA 1
ATOM 1828 C C . LEU A 1 218 ? 14.265 -13.153 4.992 1.00 78.06 218 LEU A C 1
ATOM 1830 O O . LEU A 1 218 ? 15.141 -13.659 4.291 1.00 78.06 218 LEU A O 1
ATOM 1834 N N . LEU A 1 219 ? 14.529 -12.261 5.952 1.00 75.38 219 LEU A N 1
ATOM 1835 C CA . LEU A 1 219 ? 15.891 -11.844 6.283 1.00 75.38 219 LEU A CA 1
ATOM 1836 C C . LEU A 1 219 ? 16.720 -12.989 6.871 1.00 75.38 219 LEU A C 1
ATOM 1838 O O . LEU A 1 219 ? 17.890 -13.126 6.534 1.00 75.38 219 LEU A O 1
ATOM 1842 N N . ARG A 1 220 ? 16.121 -13.821 7.732 1.00 75.50 220 ARG A N 1
ATOM 1843 C CA . ARG A 1 220 ? 16.797 -14.976 8.349 1.00 75.50 220 ARG A CA 1
ATOM 1844 C C . ARG A 1 220 ? 17.048 -16.112 7.363 1.00 75.50 220 ARG A C 1
ATOM 1846 O O . ARG A 1 220 ? 18.050 -16.808 7.482 1.00 75.50 220 ARG A O 1
ATOM 1853 N N . GLU A 1 221 ? 16.156 -16.287 6.395 1.00 76.25 221 GLU A N 1
ATOM 1854 C CA . GLU A 1 221 ? 16.247 -17.325 5.363 1.00 76.25 221 GLU A CA 1
ATOM 1855 C C . GLU A 1 221 ? 17.106 -16.899 4.156 1.00 76.25 221 GLU A C 1
ATOM 1857 O O . GLU A 1 221 ? 17.204 -17.646 3.186 1.00 76.25 221 GLU A O 1
ATOM 1862 N N . ASN A 1 222 ? 17.741 -15.717 4.203 1.00 71.50 222 ASN A N 1
ATOM 1863 C CA . ASN A 1 222 ? 18.563 -15.150 3.123 1.00 71.50 222 ASN A CA 1
ATOM 1864 C C . ASN A 1 222 ? 17.852 -15.113 1.756 1.00 71.50 222 ASN A C 1
ATOM 1866 O O . ASN A 1 222 ? 18.493 -15.189 0.709 1.00 71.50 222 ASN A O 1
ATOM 1870 N N . THR A 1 223 ? 16.520 -14.986 1.750 1.00 80.12 223 THR A N 1
ATOM 1871 C CA . THR A 1 223 ? 15.731 -14.886 0.509 1.00 80.12 223 THR A CA 1
ATOM 1872 C C . THR A 1 223 ? 15.922 -13.530 -0.174 1.00 80.12 223 THR A C 1
ATOM 1874 O O . THR A 1 223 ? 15.762 -13.418 -1.385 1.00 80.12 223 THR A O 1
ATOM 1877 N N . LEU A 1 224 ? 16.278 -12.503 0.602 1.00 87.62 224 LEU A N 1
ATOM 1878 C CA . LEU A 1 224 ? 16.593 -11.160 0.129 1.00 87.62 224 LEU A CA 1
ATOM 1879 C C . LEU A 1 224 ? 18.049 -10.818 0.451 1.00 87.62 224 LEU A C 1
ATOM 1881 O O . LEU A 1 224 ? 18.512 -11.031 1.573 1.00 87.62 224 LEU A O 1
ATOM 1885 N N . ARG A 1 225 ? 18.756 -10.239 -0.518 1.00 91.19 225 ARG A N 1
ATOM 1886 C CA . ARG A 1 225 ? 20.137 -9.758 -0.387 1.00 91.19 225 ARG A CA 1
ATOM 1887 C C . ARG A 1 225 ? 20.153 -8.255 -0.138 1.00 91.19 225 ARG A C 1
ATOM 1889 O O . ARG A 1 225 ? 19.229 -7.538 -0.500 1.00 91.19 225 ARG A O 1
ATOM 1896 N N . ASN A 1 226 ? 21.233 -7.759 0.459 1.00 92.19 226 ASN A N 1
ATOM 1897 C CA . ASN A 1 226 ? 21.383 -6.343 0.820 1.00 92.19 226 ASN A CA 1
ATOM 1898 C C . ASN A 1 226 ? 21.195 -5.376 -0.367 1.00 92.19 226 ASN A C 1
ATOM 1900 O O . ASN A 1 226 ? 20.608 -4.308 -0.204 1.00 92.19 226 ASN A O 1
ATOM 1904 N N . ASN A 1 227 ? 21.643 -5.767 -1.560 1.00 94.75 227 ASN A N 1
ATOM 1905 C CA . ASN A 1 227 ? 21.527 -4.976 -2.783 1.00 94.75 227 ASN A CA 1
ATOM 1906 C C . ASN A 1 227 ? 20.202 -5.172 -3.538 1.00 94.75 227 ASN A C 1
ATOM 1908 O O . ASN A 1 227 ? 19.991 -4.508 -4.553 1.00 94.75 227 ASN A O 1
ATOM 1912 N N . ASP A 1 228 ? 19.325 -6.066 -3.079 1.00 95.56 228 ASP A N 1
ATOM 1913 C CA . ASP A 1 228 ? 18.016 -6.234 -3.693 1.00 95.56 228 ASP A CA 1
ATOM 1914 C C . ASP A 1 228 ? 17.128 -5.026 -3.359 1.00 95.56 228 ASP A C 1
ATOM 1916 O O . ASP A 1 228 ? 17.095 -4.540 -2.222 1.00 95.56 228 ASP A O 1
ATOM 1920 N N . TRP A 1 229 ? 16.396 -4.539 -4.360 1.00 97.62 229 TRP A N 1
ATOM 1921 C CA . TRP A 1 229 ? 15.395 -3.495 -4.170 1.00 97.62 229 TRP A CA 1
ATOM 1922 C C . TRP A 1 229 ? 14.107 -4.076 -3.607 1.00 97.62 229 TRP A C 1
ATOM 1924 O O . TRP A 1 229 ? 13.691 -5.177 -3.962 1.00 97.62 229 TRP A O 1
ATOM 1934 N N . ILE A 1 230 ? 13.438 -3.296 -2.768 1.00 96.75 230 ILE A N 1
ATOM 1935 C CA . ILE A 1 230 ? 12.141 -3.638 -2.196 1.00 96.75 230 ILE A CA 1
ATOM 1936 C C . ILE A 1 230 ? 11.143 -2.511 -2.443 1.00 96.75 230 ILE A C 1
ATOM 1938 O O . ILE A 1 230 ? 11.490 -1.329 -2.445 1.00 96.75 230 ILE A O 1
ATOM 1942 N N . ASN A 1 231 ? 9.887 -2.902 -2.634 1.00 97.62 231 ASN A N 1
ATOM 1943 C CA . ASN A 1 231 ? 8.738 -2.011 -2.724 1.00 97.62 231 ASN A CA 1
ATOM 1944 C C . ASN A 1 231 ? 7.845 -2.271 -1.511 1.00 97.62 231 ASN A C 1
ATOM 1946 O O . ASN A 1 231 ? 7.584 -3.429 -1.171 1.00 97.62 231 ASN A O 1
ATOM 1950 N N . GLN A 1 232 ? 7.437 -1.210 -0.820 1.00 97.25 232 GLN A N 1
ATOM 1951 C CA . GLN A 1 232 ? 6.802 -1.320 0.485 1.00 97.25 232 GLN A CA 1
ATOM 1952 C C . GLN A 1 232 ? 5.637 -0.353 0.643 1.00 97.25 232 GLN A C 1
ATOM 1954 O O . GLN A 1 232 ? 5.603 0.732 0.068 1.00 97.25 232 GLN A O 1
ATOM 1959 N N . VAL A 1 233 ? 4.706 -0.730 1.509 1.00 98.31 233 VAL A N 1
ATOM 1960 C CA . VAL A 1 233 ? 3.663 0.144 2.040 1.00 98.31 233 VAL A CA 1
ATOM 1961 C C . VAL A 1 233 ? 3.876 0.282 3.537 1.00 98.31 233 VAL A C 1
ATOM 1963 O O . VAL A 1 233 ? 4.061 -0.716 4.233 1.00 98.31 233 VAL A O 1
ATOM 1966 N N . ILE A 1 234 ? 3.827 1.515 4.035 1.00 98.25 234 ILE A N 1
ATOM 1967 C CA . ILE A 1 234 ? 3.779 1.788 5.470 1.00 98.25 234 ILE A CA 1
ATOM 1968 C C . ILE A 1 234 ? 2.330 1.750 5.950 1.00 98.25 234 ILE A C 1
ATOM 1970 O O . ILE A 1 234 ? 1.425 2.232 5.267 1.00 98.25 234 ILE A O 1
ATOM 1974 N N . ILE A 1 235 ? 2.123 1.203 7.143 1.00 98.19 235 ILE A N 1
ATOM 1975 C CA . ILE A 1 235 ? 0.884 1.328 7.905 1.00 98.19 235 ILE A CA 1
ATOM 1976 C C . ILE A 1 235 ? 1.194 1.930 9.269 1.00 98.19 235 ILE A C 1
ATOM 1978 O O . ILE A 1 235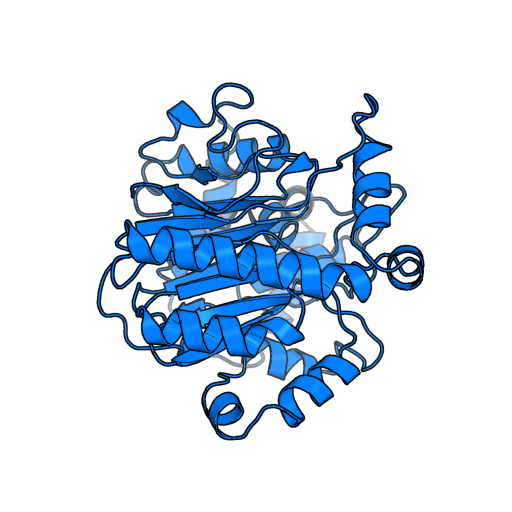 ? 2.007 1.402 10.025 1.00 98.19 235 ILE A O 1
ATOM 1982 N N . ILE A 1 236 ? 0.535 3.041 9.575 1.00 97.88 236 ILE A N 1
ATOM 1983 C CA . ILE A 1 236 ? 0.692 3.806 10.808 1.00 97.88 236 ILE A CA 1
ATOM 1984 C C . ILE A 1 236 ? -0.642 3.766 11.537 1.00 97.88 236 ILE A C 1
ATOM 1986 O O . ILE A 1 236 ? -1.657 4.196 10.992 1.00 97.88 236 ILE A O 1
ATOM 1990 N N . ASN A 1 237 ? -0.648 3.245 12.758 1.00 95.94 237 ASN A N 1
ATOM 1991 C CA . ASN A 1 237 ? -1.829 3.205 13.604 1.00 95.94 237 ASN A CA 1
ATOM 1992 C C . ASN A 1 237 ? -1.875 4.422 14.536 1.00 95.94 237 ASN A C 1
ATOM 1994 O O . ASN A 1 237 ? -0.842 4.900 15.001 1.00 95.94 237 ASN A O 1
ATOM 1998 N N . ALA A 1 238 ? -3.084 4.844 14.899 1.00 85.19 238 ALA A N 1
ATOM 1999 C CA . ALA A 1 238 ? -3.317 5.923 15.860 1.00 85.19 238 ALA A CA 1
ATOM 2000 C C . ALA A 1 238 ? -2.639 5.697 17.218 1.00 85.19 238 ALA A C 1
ATOM 2002 O O . ALA A 1 238 ? -2.218 6.646 17.872 1.00 85.19 238 ALA A O 1
ATOM 2003 N N . ALA A 1 239 ? -2.476 4.435 17.635 1.00 77.19 239 ALA A N 1
ATOM 2004 C CA . ALA A 1 239 ? -1.811 4.064 18.886 1.00 77.19 239 ALA A CA 1
ATOM 2005 C C . ALA A 1 239 ? -0.272 4.171 18.806 1.00 77.19 239 ALA A C 1
ATOM 2007 O O . ALA A 1 239 ? 0.444 3.381 19.421 1.00 77.19 239 ALA A O 1
ATOM 2008 N N . LYS A 1 240 ? 0.240 5.131 18.026 1.00 84.38 240 LYS A N 1
ATOM 2009 C CA . LYS A 1 240 ? 1.656 5.466 17.810 1.00 84.38 240 LYS A CA 1
ATOM 2010 C C . LYS A 1 240 ? 2.495 4.412 17.094 1.00 84.38 240 LYS A C 1
ATOM 2012 O O . LYS A 1 240 ? 3.583 4.760 16.652 1.00 84.38 240 LYS A O 1
ATOM 2017 N N . LYS A 1 241 ? 2.045 3.161 16.976 1.00 95.62 241 LYS A N 1
ATOM 2018 C CA . LYS A 1 241 ? 2.813 2.095 16.325 1.00 95.62 241 LYS A CA 1
ATOM 2019 C C . LYS A 1 241 ? 2.668 2.102 14.810 1.00 95.62 241 LYS A C 1
ATOM 2021 O O . LYS A 1 241 ? 1.602 2.407 14.281 1.00 95.62 241 LYS A O 1
ATOM 2026 N N . PHE A 1 242 ? 3.714 1.668 14.120 1.00 97.25 242 PHE A N 1
ATOM 2027 C CA . PHE A 1 242 ? 3.704 1.504 12.668 1.00 97.25 242 PHE A CA 1
ATOM 2028 C C . PHE A 1 242 ? 4.475 0.258 12.235 1.00 97.25 242 PHE A C 1
ATOM 2030 O O . PHE A 1 242 ? 5.269 -0.293 12.996 1.00 97.25 242 PHE A O 1
ATOM 2037 N N . SER A 1 243 ? 4.235 -0.192 11.008 1.00 97.44 243 SER A N 1
ATOM 2038 C CA . SER A 1 243 ? 4.935 -1.318 10.391 1.00 97.44 243 SER A CA 1
ATOM 2039 C C . SER A 1 243 ? 4.944 -1.180 8.867 1.00 97.44 243 SER A C 1
ATOM 2041 O O . SER A 1 243 ? 4.389 -0.226 8.318 1.00 97.44 243 SER A O 1
ATOM 2043 N N . PHE A 1 244 ? 5.560 -2.145 8.186 1.00 96.88 244 PHE A N 1
ATOM 2044 C CA . PHE A 1 244 ? 5.653 -2.197 6.730 1.00 96.88 244 PHE A CA 1
ATOM 2045 C C . PHE A 1 244 ? 5.102 -3.520 6.188 1.00 96.88 244 PHE A C 1
ATOM 2047 O O . PHE A 1 244 ? 5.254 -4.585 6.802 1.00 96.88 244 PHE A O 1
ATOM 2054 N N . GLN A 1 245 ? 4.460 -3.446 5.024 1.00 97.06 245 GLN A N 1
ATOM 2055 C CA . GLN A 1 245 ? 4.159 -4.579 4.153 1.00 97.06 245 GLN A CA 1
ATOM 2056 C C . GLN A 1 245 ? 5.103 -4.492 2.957 1.00 97.06 245 GLN A C 1
ATOM 2058 O O . GLN A 1 245 ? 5.152 -3.453 2.302 1.00 97.06 245 GLN A O 1
ATOM 2063 N N . ILE A 1 246 ? 5.824 -5.569 2.652 1.00 95.50 246 ILE A N 1
ATOM 2064 C CA . ILE A 1 246 ? 6.611 -5.651 1.419 1.00 95.50 246 ILE A CA 1
ATOM 2065 C C . ILE A 1 246 ? 5.754 -6.203 0.279 1.00 95.50 246 ILE A C 1
ATOM 2067 O O . ILE A 1 246 ? 4.845 -7.006 0.509 1.00 95.50 246 ILE A O 1
ATOM 2071 N N . LYS A 1 247 ? 6.052 -5.790 -0.948 1.00 95.44 247 LYS A N 1
ATOM 2072 C CA . LYS A 1 247 ? 5.449 -6.342 -2.160 1.00 95.44 247 LYS A CA 1
ATOM 2073 C C . LYS A 1 247 ? 6.071 -7.701 -2.456 1.00 95.44 247 LYS A C 1
ATOM 2075 O O . LYS A 1 247 ? 7.276 -7.876 -2.299 1.00 95.44 247 LYS A O 1
ATOM 2080 N N . ASN A 1 248 ? 5.249 -8.660 -2.867 1.00 92.69 248 ASN A N 1
ATOM 2081 C CA . ASN A 1 248 ? 5.687 -10.045 -3.053 1.00 92.69 248 ASN A CA 1
ATOM 2082 C C . ASN A 1 248 ? 5.900 -10.395 -4.522 1.00 92.69 248 ASN A C 1
ATOM 2084 O O . ASN A 1 248 ? 6.731 -11.248 -4.841 1.00 92.69 248 ASN A O 1
ATOM 2088 N N . VAL A 1 249 ? 5.132 -9.757 -5.407 1.00 89.69 249 VAL A N 1
ATOM 2089 C CA . VAL A 1 249 ? 5.161 -10.018 -6.843 1.00 89.69 249 VAL A CA 1
ATOM 2090 C C . VAL A 1 249 ? 5.497 -8.738 -7.610 1.00 89.69 249 VAL A C 1
ATOM 2092 O O . VAL A 1 249 ? 4.728 -7.771 -7.528 1.00 89.69 249 VAL A O 1
ATOM 2095 N N . PRO A 1 250 ? 6.602 -8.710 -8.382 1.00 90.00 250 PRO A N 1
ATOM 2096 C CA . PRO A 1 250 ? 6.931 -7.566 -9.220 1.00 90.00 250 PRO A CA 1
ATOM 2097 C C . PRO A 1 250 ? 5.865 -7.342 -10.293 1.00 90.00 250 PRO A C 1
ATOM 2099 O O . PRO A 1 250 ? 5.246 -8.267 -10.829 1.00 90.00 250 PRO A O 1
ATOM 2102 N N . PHE A 1 251 ? 5.667 -6.085 -10.667 1.00 84.94 251 PHE A N 1
ATOM 2103 C CA . PHE A 1 251 ? 4.953 -5.760 -11.886 1.00 84.94 251 PHE A CA 1
ATOM 2104 C C . PHE A 1 251 ? 5.734 -6.271 -13.102 1.00 84.94 251 PHE A C 1
ATOM 2106 O O . PHE A 1 251 ? 6.937 -6.051 -13.232 1.00 84.94 251 PHE A O 1
ATOM 2113 N N . HIS A 1 252 ? 5.027 -6.923 -14.023 1.00 75.19 252 HIS A N 1
ATOM 2114 C CA . HIS A 1 252 ? 5.618 -7.468 -15.235 1.00 75.19 252 HIS A CA 1
ATOM 2115 C C . HIS A 1 252 ? 4.727 -7.220 -16.456 1.00 75.19 252 HIS A C 1
ATOM 2117 O O . HIS A 1 252 ? 3.518 -7.469 -16.439 1.00 75.19 252 HIS A O 1
ATOM 2123 N N . THR A 1 253 ? 5.363 -6.783 -17.538 1.00 67.25 253 THR A N 1
ATOM 2124 C CA . THR A 1 253 ? 4.830 -6.675 -18.899 1.00 67.25 253 THR A CA 1
ATOM 2125 C C . THR A 1 253 ? 5.850 -7.246 -19.875 1.00 67.25 253 THR A C 1
ATOM 2127 O O . THR A 1 253 ? 7.009 -7.416 -19.519 1.00 67.25 253 THR A O 1
ATOM 2130 N N . TYR A 1 254 ? 5.453 -7.440 -21.135 1.00 60.97 254 TYR A N 1
ATOM 2131 C CA . TYR A 1 254 ? 6.328 -7.981 -22.182 1.00 60.97 254 TYR A CA 1
ATOM 2132 C C . TYR A 1 254 ? 7.705 -7.284 -22.300 1.00 60.97 254 TYR A C 1
ATOM 2134 O O . TYR A 1 254 ? 8.676 -7.936 -22.655 1.00 60.97 254 TYR A O 1
ATOM 2142 N N . ASN A 1 255 ? 7.811 -5.990 -21.959 1.00 64.38 255 ASN A N 1
ATOM 2143 C CA . ASN A 1 255 ? 9.049 -5.207 -22.109 1.00 64.38 255 ASN A CA 1
ATOM 2144 C C . ASN A 1 255 ? 9.663 -4.713 -20.789 1.00 64.38 255 ASN A C 1
ATOM 2146 O O . ASN A 1 255 ? 10.792 -4.224 -20.783 1.00 64.38 255 ASN A O 1
ATOM 2150 N N . ILE A 1 256 ? 8.924 -4.762 -19.679 1.00 71.69 256 ILE A N 1
ATOM 2151 C CA . ILE A 1 256 ? 9.329 -4.134 -18.414 1.00 71.69 256 ILE A CA 1
ATOM 2152 C C . ILE A 1 256 ? 8.950 -5.058 -17.262 1.00 71.69 256 ILE A C 1
ATOM 2154 O O . ILE A 1 256 ? 7.777 -5.397 -17.103 1.00 71.69 256 ILE A O 1
ATOM 2158 N N . THR A 1 257 ? 9.945 -5.389 -16.443 1.00 82.50 257 THR A N 1
ATOM 2159 C CA . THR A 1 257 ? 9.785 -6.033 -15.136 1.00 82.50 257 THR A CA 1
ATOM 2160 C C . THR A 1 257 ? 10.313 -5.069 -14.089 1.00 82.50 257 THR A C 1
ATOM 2162 O O . THR A 1 257 ? 11.442 -4.599 -14.222 1.00 82.50 257 THR A O 1
ATOM 2165 N N . GLU A 1 258 ? 9.503 -4.767 -13.083 1.00 88.75 258 GLU A N 1
ATOM 2166 C CA . GLU A 1 258 ? 9.939 -4.063 -11.877 1.00 88.75 258 GLU A CA 1
ATOM 2167 C C . GLU A 1 258 ? 11.090 -4.838 -11.231 1.00 88.75 258 GLU A C 1
ATOM 2169 O O . GLU A 1 258 ? 10.998 -6.050 -11.040 1.00 88.75 258 GLU A O 1
ATOM 2174 N N . ASN A 1 259 ? 12.190 -4.158 -10.927 1.00 93.88 259 ASN A N 1
ATOM 2175 C CA . ASN A 1 259 ? 13.408 -4.811 -10.453 1.00 93.88 259 ASN A CA 1
ATOM 2176 C C . ASN A 1 259 ? 13.388 -5.024 -8.934 1.00 93.88 259 ASN A C 1
ATOM 2178 O O . ASN A 1 259 ? 14.276 -4.560 -8.228 1.00 93.88 259 ASN A O 1
ATOM 2182 N N . ILE A 1 260 ? 12.364 -5.718 -8.440 1.00 93.31 260 ILE A N 1
ATOM 2183 C CA . ILE A 1 260 ? 12.307 -6.256 -7.076 1.00 93.31 260 ILE A CA 1
ATOM 2184 C C . ILE A 1 260 ? 12.314 -7.791 -7.142 1.00 93.31 260 ILE A C 1
ATOM 2186 O O . ILE A 1 260 ? 11.802 -8.356 -8.116 1.00 93.31 260 ILE A O 1
ATOM 2190 N N . PRO A 1 261 ? 12.860 -8.499 -6.139 1.00 90.12 261 PRO A N 1
ATOM 2191 C CA . PRO A 1 261 ? 12.801 -9.952 -6.105 1.00 90.12 261 PRO A CA 1
ATOM 2192 C C . PRO A 1 261 ? 11.365 -10.460 -6.031 1.00 90.12 261 PRO A C 1
ATOM 2194 O O . PRO A 1 261 ? 10.515 -9.895 -5.341 1.00 90.12 261 PRO A O 1
ATOM 2197 N N . ILE A 1 262 ? 11.118 -11.586 -6.692 1.00 88.44 262 ILE A N 1
ATOM 2198 C CA . ILE A 1 262 ? 9.909 -12.359 -6.447 1.00 88.44 262 ILE A CA 1
ATOM 2199 C C . ILE A 1 262 ? 10.042 -13.116 -5.126 1.00 88.44 262 ILE A C 1
ATOM 2201 O O . ILE A 1 262 ? 10.968 -13.901 -4.925 1.00 88.44 262 ILE A O 1
ATOM 2205 N N . ILE A 1 263 ? 9.090 -12.905 -4.221 1.00 88.25 263 ILE A N 1
ATOM 2206 C CA . ILE A 1 263 ? 9.060 -13.605 -2.941 1.00 88.25 263 ILE A CA 1
ATOM 2207 C C . ILE A 1 263 ? 8.345 -14.941 -3.139 1.00 88.25 263 ILE A C 1
ATOM 2209 O O . ILE A 1 263 ? 7.117 -14.997 -3.224 1.00 88.25 263 ILE A O 1
ATOM 2213 N N . GLN A 1 264 ? 9.110 -16.031 -3.223 1.00 81.81 264 GLN A N 1
ATOM 2214 C CA . GLN A 1 264 ? 8.575 -17.378 -3.460 1.00 81.81 264 GLN A CA 1
ATOM 2215 C C . GLN A 1 264 ? 7.578 -17.822 -2.376 1.00 81.81 264 GLN A C 1
ATOM 2217 O O . GLN A 1 264 ? 6.599 -18.498 -2.686 1.00 81.81 264 GLN A O 1
ATOM 2222 N N . TYR A 1 265 ? 7.796 -17.394 -1.129 1.00 85.00 265 TYR A N 1
ATOM 2223 C CA . TYR A 1 265 ? 6.919 -17.636 0.019 1.00 85.00 265 TYR A CA 1
ATOM 2224 C C . TYR A 1 265 ? 6.284 -16.310 0.472 1.00 85.00 265 TYR A C 1
ATOM 2226 O O . TYR A 1 265 ? 6.887 -15.601 1.282 1.00 85.00 265 TYR A O 1
ATOM 2234 N N . PRO A 1 266 ? 5.106 -15.927 -0.062 1.00 85.06 266 PRO A N 1
ATOM 2235 C CA . PRO A 1 266 ? 4.526 -14.612 0.155 1.00 85.06 266 PRO A CA 1
ATOM 2236 C C . PRO A 1 266 ? 4.374 -14.272 1.633 1.00 85.06 266 PRO A C 1
ATOM 2238 O O . PRO A 1 266 ? 3.898 -15.065 2.443 1.00 85.06 266 PRO A O 1
ATOM 2241 N N . CYS A 1 267 ? 4.761 -13.050 1.958 1.00 86.00 267 CYS A N 1
ATOM 2242 C CA . CYS A 1 267 ? 4.904 -12.530 3.303 1.00 86.00 267 CYS A CA 1
ATOM 2243 C C . CYS A 1 267 ? 3.817 -11.502 3.602 1.00 86.00 267 CYS A C 1
ATOM 2245 O O . CYS A 1 267 ? 4.101 -10.338 3.882 1.00 86.00 267 CYS A O 1
ATOM 2247 N N . TYR A 1 268 ? 2.559 -11.929 3.525 1.00 92.19 268 TYR A N 1
ATOM 2248 C CA . TYR A 1 268 ? 1.429 -11.105 3.950 1.00 92.19 268 TYR A CA 1
ATOM 2249 C C . TYR A 1 268 ? 1.299 -11.114 5.469 1.00 92.19 268 TYR A C 1
ATOM 2251 O O . TYR A 1 268 ? 1.548 -12.133 6.115 1.00 92.19 268 TYR A O 1
ATOM 2259 N N . SER A 1 269 ? 0.868 -9.987 6.024 1.00 94.69 269 SER A N 1
ATOM 2260 C CA . SER A 1 269 ? 0.567 -9.853 7.447 1.00 94.69 269 SER A CA 1
ATOM 2261 C C . SER A 1 269 ? -0.825 -9.280 7.650 1.00 94.69 269 SER A C 1
ATOM 2263 O O . SER A 1 269 ? -1.345 -8.537 6.815 1.00 94.69 269 SER A O 1
ATOM 2265 N N . ILE A 1 270 ? -1.433 -9.632 8.780 1.00 96.81 270 ILE A N 1
ATOM 2266 C CA . ILE A 1 270 ? -2.676 -9.010 9.232 1.00 96.81 270 ILE A CA 1
ATOM 2267 C C . ILE A 1 270 ? -2.303 -7.954 10.254 1.00 96.81 270 ILE A C 1
ATOM 2269 O O . ILE A 1 270 ? -1.647 -8.252 11.246 1.00 96.81 270 ILE A O 1
ATOM 2273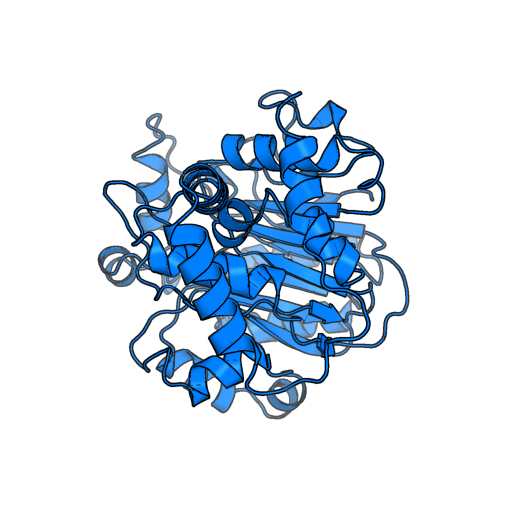 N N . TYR A 1 271 ? -2.736 -6.724 10.030 1.00 96.94 271 TYR A N 1
ATOM 2274 C CA . TYR A 1 271 ? -2.470 -5.610 10.925 1.00 96.94 271 TYR A CA 1
ATOM 2275 C C . TYR A 1 271 ? -3.674 -5.394 11.828 1.00 96.94 271 TYR A C 1
ATOM 2277 O O . TYR A 1 271 ? -4.763 -5.069 11.352 1.00 96.94 271 TYR A O 1
ATOM 2285 N N . ASN A 1 272 ? -3.482 -5.579 13.132 1.00 95.75 272 ASN A N 1
ATOM 2286 C CA . ASN A 1 272 ? -4.493 -5.233 14.116 1.00 95.75 272 ASN A CA 1
ATOM 2287 C C . ASN A 1 272 ? -4.362 -3.752 14.475 1.00 95.75 272 ASN A C 1
ATOM 2289 O O . ASN A 1 272 ? -3.321 -3.313 14.971 1.00 95.75 272 ASN A O 1
ATOM 2293 N N . THR A 1 273 ? -5.404 -2.979 14.184 1.00 95.88 273 THR A N 1
ATOM 2294 C CA . THR A 1 273 ? -5.438 -1.522 14.371 1.00 95.88 273 THR A CA 1
ATOM 2295 C C . THR A 1 273 ? -6.571 -1.121 15.313 1.00 95.88 273 THR A C 1
ATOM 2297 O O . THR A 1 273 ? -7.411 -1.948 15.686 1.00 95.88 273 THR A O 1
ATOM 2300 N N . ILE A 1 274 ? -6.668 0.175 15.629 1.00 93.44 274 ILE A N 1
ATOM 2301 C CA . ILE A 1 274 ? -7.819 0.727 16.371 1.00 93.44 274 ILE A CA 1
ATOM 2302 C C . ILE A 1 274 ? -9.168 0.484 15.666 1.00 93.44 274 ILE A C 1
ATOM 2304 O O . ILE A 1 274 ? -10.213 0.523 16.314 1.00 93.44 274 ILE A O 1
ATOM 2308 N N . MET A 1 275 ? -9.151 0.201 14.357 1.00 92.25 275 MET A N 1
ATOM 2309 C CA . MET A 1 275 ? -10.337 -0.003 13.512 1.00 92.25 275 MET A CA 1
ATOM 2310 C C . MET A 1 275 ? -10.636 -1.482 13.221 1.00 92.25 275 MET A C 1
ATOM 2312 O O . MET A 1 275 ? -11.583 -1.791 12.491 1.00 92.25 275 MET A O 1
ATOM 2316 N N . GLY A 1 276 ? -9.805 -2.393 13.737 1.00 93.56 276 GLY A N 1
ATOM 2317 C CA . GLY A 1 276 ? -9.864 -3.831 13.477 1.00 93.56 276 GLY A CA 1
ATOM 2318 C C . GLY A 1 276 ? -8.738 -4.343 12.577 1.00 93.56 276 GLY A C 1
ATOM 2319 O O . GLY A 1 276 ? -7.737 -3.660 12.340 1.00 93.56 276 GLY A O 1
ATOM 2320 N N . LYS A 1 277 ? -8.915 -5.578 12.093 1.00 95.88 277 LYS A N 1
ATOM 2321 C CA . LYS A 1 277 ? -7.958 -6.297 11.243 1.00 95.88 277 LYS A CA 1
ATOM 2322 C C . LYS A 1 277 ? -7.972 -5.760 9.807 1.00 95.88 277 LYS A C 1
ATOM 2324 O O . LYS A 1 277 ? -9.015 -5.767 9.147 1.00 95.88 277 LYS A O 1
ATOM 2329 N N . ILE A 1 278 ? -6.802 -5.353 9.324 1.00 96.69 278 ILE A N 1
ATOM 2330 C CA . ILE A 1 278 ? -6.554 -4.857 7.967 1.00 96.69 278 ILE A CA 1
ATOM 2331 C C . ILE A 1 278 ? -5.513 -5.751 7.290 1.00 96.69 278 ILE A C 1
ATOM 2333 O O . ILE A 1 278 ? -4.540 -6.163 7.920 1.00 96.69 278 ILE A O 1
ATOM 2337 N N . VAL A 1 279 ? -5.688 -6.013 5.997 1.00 97.56 279 VAL A N 1
ATOM 2338 C CA . VAL A 1 279 ? -4.652 -6.599 5.134 1.00 97.56 279 VAL A CA 1
ATOM 2339 C C . VAL A 1 279 ? -4.290 -5.628 4.013 1.00 97.56 279 VAL A C 1
ATOM 2341 O O . VAL A 1 279 ? -5.134 -4.856 3.551 1.00 97.56 279 VAL A O 1
ATOM 2344 N N . ILE A 1 280 ? -3.033 -5.664 3.575 1.00 98.19 280 ILE A N 1
ATOM 2345 C CA . ILE A 1 280 ? -2.507 -4.804 2.514 1.00 98.19 280 ILE A CA 1
ATOM 2346 C C . ILE A 1 280 ? -2.002 -5.683 1.369 1.00 98.19 280 ILE A C 1
ATOM 2348 O O . ILE A 1 280 ? -1.179 -6.570 1.583 1.00 98.19 280 ILE A O 1
ATOM 2352 N N . PHE A 1 281 ? -2.468 -5.405 0.152 1.00 97.19 281 PHE A N 1
ATOM 2353 C CA . PHE A 1 281 ? -1.988 -6.037 -1.077 1.00 97.19 281 PHE A CA 1
ATOM 2354 C C . PHE A 1 281 ? -1.466 -4.959 -2.021 1.00 97.19 281 PHE A C 1
ATOM 2356 O O . PHE A 1 281 ? -2.235 -4.142 -2.513 1.00 97.19 281 PHE A O 1
ATOM 2363 N N . ILE A 1 282 ? -0.164 -4.942 -2.291 1.00 97.31 282 ILE A N 1
ATOM 2364 C CA . ILE A 1 282 ? 0.451 -3.883 -3.097 1.00 97.31 282 ILE A CA 1
ATOM 2365 C C . ILE A 1 282 ? 0.275 -4.200 -4.584 1.00 97.31 282 ILE A C 1
ATOM 2367 O O . ILE A 1 282 ? 0.915 -5.113 -5.110 1.00 97.31 282 ILE A O 1
ATOM 2371 N N . CYS A 1 283 ? -0.595 -3.446 -5.261 1.00 94.56 283 CYS A N 1
ATOM 2372 C CA . CYS A 1 283 ? -0.838 -3.511 -6.702 1.00 94.56 283 CYS A CA 1
ATOM 2373 C C . CYS A 1 283 ? -0.989 -4.946 -7.240 1.00 94.56 283 CYS A C 1
ATOM 2375 O O . CYS A 1 283 ? -2.053 -5.564 -7.132 1.00 94.56 283 CYS A O 1
ATOM 2377 N N . LYS A 1 284 ? 0.085 -5.497 -7.819 1.00 90.44 284 LYS A N 1
ATOM 2378 C CA . LYS A 1 284 ? 0.112 -6.824 -8.434 1.00 90.44 284 LYS A CA 1
ATOM 2379 C C . LYS A 1 284 ? -0.192 -7.952 -7.443 1.00 90.44 284 LYS A C 1
ATOM 2381 O O . LYS A 1 284 ? -0.825 -8.922 -7.854 1.00 90.44 284 LYS A O 1
ATOM 2386 N N . ASP A 1 285 ? 0.143 -7.789 -6.161 1.00 93.31 285 ASP A N 1
ATOM 2387 C CA . ASP A 1 285 ? -0.174 -8.752 -5.097 1.00 93.31 285 ASP A CA 1
ATOM 2388 C C . ASP A 1 285 ? -1.683 -9.046 -5.006 1.00 93.31 285 ASP A C 1
ATOM 2390 O O . ASP A 1 285 ? -2.085 -10.181 -4.748 1.00 93.31 285 ASP A O 1
ATOM 2394 N N . PHE A 1 286 ? -2.542 -8.054 -5.268 1.00 92.88 286 PHE A N 1
ATOM 2395 C CA . PHE A 1 286 ? -3.989 -8.272 -5.328 1.00 92.88 286 PHE A CA 1
ATOM 2396 C C . PHE A 1 286 ? -4.370 -9.094 -6.563 1.00 92.88 286 PHE A C 1
ATOM 2398 O O . PHE A 1 286 ? -5.072 -10.099 -6.459 1.00 92.88 286 PHE A O 1
ATOM 2405 N N . LEU A 1 287 ? -3.886 -8.694 -7.744 1.00 85.88 287 LEU A N 1
ATOM 2406 C CA . LEU A 1 287 ? -4.252 -9.325 -9.017 1.00 85.88 287 LEU A CA 1
ATOM 2407 C C . LEU A 1 287 ? -3.846 -10.791 -9.114 1.00 85.88 287 LEU A C 1
ATOM 2409 O O . LEU A 1 287 ? -4.419 -11.522 -9.918 1.00 85.88 287 LEU A O 1
ATOM 2413 N N . VAL A 1 288 ? -2.839 -11.220 -8.362 1.00 82.19 288 VAL A N 1
ATOM 2414 C CA . VAL A 1 288 ? -2.430 -12.623 -8.377 1.00 82.19 288 VAL A CA 1
ATOM 2415 C C . VAL A 1 288 ? -3.271 -13.487 -7.434 1.00 82.19 288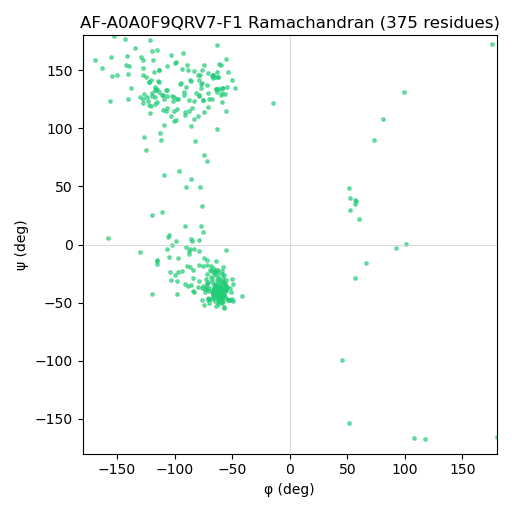 VAL A C 1
ATOM 2417 O O . VAL A 1 288 ? -3.520 -14.651 -7.730 1.00 82.19 288 VAL A O 1
ATOM 2420 N N . ASN A 1 289 ? -3.804 -12.905 -6.355 1.00 84.00 289 ASN A N 1
ATOM 2421 C CA . ASN A 1 289 ? -4.557 -13.633 -5.329 1.00 84.00 289 ASN A CA 1
ATOM 2422 C C . ASN A 1 289 ? -6.080 -13.388 -5.372 1.00 84.00 289 ASN A C 1
ATOM 2424 O O . ASN A 1 289 ? -6.824 -14.026 -4.623 1.00 84.00 289 ASN A O 1
ATOM 2428 N N . TYR A 1 290 ? -6.576 -12.508 -6.254 1.00 85.75 290 TYR A N 1
ATOM 2429 C CA . TYR A 1 290 ? -7.994 -12.117 -6.323 1.00 85.75 290 TYR A CA 1
ATOM 2430 C C . TYR A 1 290 ? -9.018 -13.275 -6.340 1.00 85.75 290 TYR A C 1
ATOM 2432 O O . TYR A 1 290 ? -10.084 -13.086 -5.758 1.00 85.75 290 TYR A O 1
ATOM 2440 N N . PRO A 1 291 ? -8.772 -14.467 -6.938 1.00 82.25 291 PRO A N 1
ATOM 2441 C CA . PRO A 1 291 ? -9.809 -15.505 -7.022 1.00 82.25 291 PRO A CA 1
ATOM 2442 C C . PRO A 1 291 ? -10.118 -16.186 -5.681 1.00 82.25 291 PRO A C 1
ATOM 2444 O O . PRO A 1 291 ? -11.080 -16.950 -5.573 1.00 82.25 291 PRO A O 1
ATOM 2447 N N . VAL A 1 292 ? -9.261 -15.979 -4.678 1.00 83.69 292 VAL A N 1
ATOM 2448 C CA . VAL A 1 292 ? -9.345 -16.633 -3.364 1.00 83.69 292 VAL A CA 1
ATOM 2449 C C . VAL A 1 292 ? -9.255 -15.652 -2.195 1.00 83.69 292 VAL A C 1
ATOM 2451 O O . VAL A 1 292 ? -9.455 -16.058 -1.051 1.00 83.69 292 VAL A O 1
ATOM 2454 N N . ILE A 1 293 ? -8.982 -14.371 -2.462 1.00 90.19 293 ILE A N 1
ATOM 2455 C CA . ILE A 1 293 ? -8.766 -13.342 -1.438 1.00 90.19 293 ILE A CA 1
ATOM 2456 C C . ILE A 1 293 ? -9.964 -13.181 -0.497 1.00 90.19 293 ILE A C 1
ATOM 2458 O O . ILE A 1 293 ? -9.779 -13.008 0.701 1.00 90.19 293 ILE A O 1
ATOM 2462 N N . ASP A 1 294 ? -11.193 -13.287 -1.006 1.00 87.38 294 ASP A N 1
ATOM 2463 C CA . ASP A 1 294 ? -12.404 -13.131 -0.206 1.00 87.38 294 ASP A CA 1
ATOM 2464 C C . ASP A 1 294 ? -12.533 -14.244 0.832 1.00 87.38 294 ASP A C 1
ATOM 2466 O O . ASP A 1 294 ? -12.876 -13.980 1.981 1.00 87.38 294 ASP A O 1
ATOM 2470 N N . LYS A 1 295 ? -12.223 -15.479 0.451 1.00 87.38 295 LYS A N 1
ATOM 2471 C CA . LYS A 1 295 ? -12.273 -16.614 1.370 1.00 87.38 295 LYS A CA 1
ATOM 2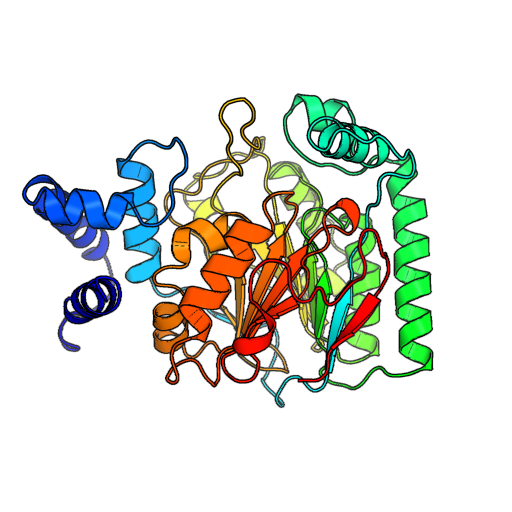472 C C . LYS A 1 295 ? -11.087 -16.608 2.330 1.00 87.38 295 LYS A C 1
ATOM 2474 O O . LYS A 1 295 ? -11.243 -16.974 3.494 1.00 87.38 295 LYS A O 1
ATOM 2479 N N . TRP A 1 296 ? -9.909 -16.187 1.862 1.00 90.12 296 TRP A N 1
ATOM 2480 C CA . TRP A 1 296 ? -8.743 -15.990 2.723 1.00 90.12 296 TRP A CA 1
ATOM 2481 C C . TRP A 1 296 ? -9.061 -14.962 3.816 1.00 90.12 296 TRP A C 1
ATOM 2483 O O . TRP A 1 296 ? -8.826 -15.206 4.996 1.00 90.12 296 TRP A O 1
ATOM 2493 N N . MET A 1 297 ? -9.715 -13.859 3.443 1.00 94.31 297 MET A N 1
ATOM 2494 C CA . MET A 1 297 ? -10.215 -12.864 4.390 1.00 94.31 297 MET A CA 1
ATOM 2495 C C . MET A 1 297 ? -11.218 -13.459 5.390 1.00 94.31 297 MET A C 1
ATOM 2497 O O . MET A 1 297 ? -11.110 -13.155 6.575 1.00 94.31 297 MET A O 1
ATOM 2501 N N . ASP A 1 298 ? -12.138 -14.336 4.961 1.00 90.62 298 ASP A N 1
ATOM 2502 C CA . ASP A 1 298 ? -13.061 -15.031 5.880 1.00 90.62 298 ASP A CA 1
ATOM 2503 C C . ASP A 1 298 ? -12.314 -15.905 6.891 1.00 90.62 298 ASP A C 1
ATOM 2505 O O . ASP A 1 298 ? -12.565 -15.802 8.090 1.00 90.62 298 ASP A O 1
ATOM 2509 N N . LYS A 1 299 ? -11.365 -16.728 6.416 1.00 89.38 299 LYS A N 1
ATOM 2510 C CA . LYS A 1 299 ? -10.550 -17.625 7.257 1.00 89.38 299 LYS A CA 1
ATOM 2511 C C . LYS A 1 299 ? -9.846 -16.860 8.379 1.00 89.38 299 LYS A C 1
ATOM 2513 O O . LYS A 1 299 ? -9.703 -17.381 9.481 1.00 89.38 299 LYS A O 1
ATOM 2518 N N . HIS A 1 300 ? -9.409 -15.638 8.096 1.00 92.06 300 HIS A N 1
ATOM 2519 C CA . HIS A 1 300 ? -8.623 -14.835 9.025 1.00 92.06 300 HIS A CA 1
ATOM 2520 C C . HIS A 1 300 ? -9.398 -13.694 9.701 1.00 92.06 300 HIS A C 1
ATOM 2522 O O . HIS A 1 300 ? -8.804 -12.870 10.406 1.00 92.06 300 HIS A O 1
ATOM 2528 N N . GLU A 1 301 ? -10.720 -13.656 9.516 1.00 94.06 301 GLU A N 1
ATOM 2529 C CA . GLU A 1 301 ? -11.621 -12.640 10.073 1.00 94.06 301 GLU A CA 1
ATOM 2530 C C . GLU A 1 301 ? -11.229 -11.201 9.684 1.00 94.06 301 GLU A C 1
ATOM 2532 O O . GLU A 1 301 ? -11.369 -10.253 10.462 1.00 94.06 301 GLU A O 1
ATOM 2537 N N . VAL A 1 302 ? -10.706 -11.026 8.471 1.00 95.50 302 VAL A N 1
ATOM 2538 C CA . VAL A 1 302 ? -10.310 -9.724 7.930 1.00 95.50 302 VAL A CA 1
ATOM 2539 C C . VAL A 1 302 ? -11.477 -9.128 7.153 1.00 95.50 302 VAL A C 1
ATOM 2541 O O . VAL A 1 302 ? -12.039 -9.763 6.264 1.00 95.50 302 VAL A O 1
ATOM 2544 N N . LYS A 1 303 ? -11.833 -7.877 7.455 1.00 94.25 303 LYS A N 1
ATOM 2545 C CA . LYS A 1 303 ? -12.922 -7.162 6.762 1.00 94.25 303 LYS A CA 1
ATOM 2546 C C . LYS A 1 303 ? -12.429 -6.123 5.766 1.00 94.25 303 LYS A C 1
ATOM 2548 O O . LYS A 1 303 ? -13.150 -5.785 4.831 1.00 94.25 303 LYS A O 1
ATOM 2553 N N . TYR A 1 304 ? -11.208 -5.634 5.948 1.00 96.25 304 TYR A N 1
ATOM 2554 C CA . TYR A 1 304 ? -10.667 -4.517 5.187 1.00 96.25 304 TYR A CA 1
ATOM 2555 C C . TYR A 1 304 ? -9.414 -4.955 4.436 1.00 96.25 304 TYR A C 1
ATOM 2557 O O . TYR A 1 304 ? -8.423 -5.349 5.052 1.00 96.25 304 TYR A O 1
ATOM 2565 N N . ALA A 1 305 ? -9.461 -4.864 3.111 1.00 97.75 305 ALA A N 1
ATOM 2566 C CA . ALA A 1 305 ? -8.300 -5.009 2.248 1.00 97.75 305 ALA A CA 1
ATOM 2567 C C . ALA A 1 305 ? -7.955 -3.647 1.645 1.00 97.75 305 ALA A C 1
ATOM 2569 O O . ALA A 1 305 ? -8.820 -2.979 1.079 1.00 97.75 305 ALA A O 1
ATOM 2570 N N . ILE A 1 306 ? -6.694 -3.241 1.759 1.00 98.19 306 ILE A N 1
ATOM 2571 C CA . ILE A 1 306 ? -6.183 -1.992 1.195 1.00 98.19 306 ILE A CA 1
ATOM 2572 C C . ILE A 1 306 ? -5.233 -2.332 0.051 1.00 98.19 306 ILE A C 1
ATOM 2574 O O . ILE A 1 306 ? -4.325 -3.147 0.209 1.00 98.19 306 ILE A O 1
ATOM 2578 N N . ILE A 1 307 ? -5.459 -1.714 -1.106 1.00 97.88 307 ILE A N 1
ATOM 2579 C CA . ILE A 1 307 ? -4.733 -1.962 -2.347 1.00 97.88 307 ILE A CA 1
ATOM 2580 C C . ILE A 1 307 ? -4.159 -0.639 -2.875 1.00 97.88 307 ILE A C 1
ATOM 2582 O O . ILE A 1 307 ? -4.753 -0.016 -3.762 1.00 97.88 307 ILE A O 1
ATOM 2586 N N . PRO A 1 308 ? -3.011 -0.182 -2.344 1.00 97.81 308 PRO A N 1
ATOM 2587 C CA . PRO A 1 308 ? -2.233 0.885 -2.959 1.00 97.81 308 PRO A CA 1
ATOM 2588 C C . PRO A 1 308 ? -1.719 0.405 -4.314 1.00 97.81 308 PRO A C 1
ATOM 2590 O O . PRO A 1 308 ? -1.225 -0.721 -4.432 1.00 97.81 308 PRO A O 1
ATOM 2593 N N . SER A 1 309 ? -1.849 1.238 -5.338 1.00 95.38 309 SER A N 1
ATOM 2594 C CA . SER A 1 309 ? -1.514 0.869 -6.707 1.00 95.38 309 SER A CA 1
ATOM 2595 C C . SER A 1 309 ? -0.838 2.002 -7.461 1.00 95.38 309 SER A C 1
ATOM 2597 O O . SER A 1 309 ? -1.166 3.172 -7.281 1.00 95.38 309 SER A O 1
ATOM 2599 N N . ASN A 1 310 ? 0.075 1.634 -8.353 1.00 92.38 310 ASN A N 1
ATOM 2600 C CA . ASN A 1 310 ? 0.569 2.488 -9.417 1.00 92.38 310 ASN A CA 1
ATOM 2601 C C . ASN A 1 310 ? 0.426 1.758 -10.756 1.00 92.38 310 ASN A C 1
ATOM 2603 O O . ASN A 1 310 ? 1.258 0.939 -11.146 1.00 92.38 310 ASN A O 1
ATOM 2607 N N . THR A 1 311 ? -0.705 1.981 -11.434 1.00 87.38 311 THR A N 1
ATOM 2608 C CA . THR A 1 311 ? -1.019 1.266 -12.673 1.00 87.38 311 THR A CA 1
ATOM 2609 C C . THR A 1 311 ? -1.879 2.072 -13.640 1.00 87.38 311 THR A C 1
ATOM 2611 O O . THR A 1 311 ? -2.798 2.792 -13.253 1.00 87.38 311 THR A O 1
ATOM 2614 N N . ASN A 1 312 ? -1.647 1.868 -14.936 1.00 82.06 312 ASN A N 1
ATOM 2615 C CA . ASN A 1 312 ? -2.568 2.284 -15.993 1.00 82.06 312 ASN A CA 1
ATOM 2616 C C . ASN A 1 312 ? -3.648 1.222 -16.296 1.00 82.06 312 ASN A C 1
ATOM 2618 O O . ASN A 1 312 ? -4.565 1.476 -17.079 1.00 82.06 312 ASN A O 1
ATOM 2622 N N . LEU A 1 313 ? -3.573 0.037 -15.678 1.00 81.31 313 LEU A N 1
ATOM 2623 C CA . LEU A 1 313 ? -4.487 -1.091 -15.879 1.00 81.31 313 LEU A CA 1
ATOM 2624 C C . LEU A 1 313 ? -5.683 -1.055 -14.913 1.00 81.31 313 LEU A C 1
ATOM 2626 O O . LEU A 1 313 ? -6.022 -2.062 -14.296 1.00 81.31 313 LEU A O 1
ATOM 2630 N N . VAL A 1 314 ? -6.352 0.092 -14.804 1.00 81.75 314 VAL A N 1
ATOM 2631 C CA . VAL A 1 314 ? -7.480 0.301 -13.875 1.00 81.75 314 VAL A CA 1
ATOM 2632 C C . VAL A 1 314 ? -8.636 -0.681 -14.124 1.00 81.75 314 VAL A C 1
ATOM 2634 O O . VAL A 1 314 ? -9.142 -1.305 -13.193 1.00 81.75 314 VAL A O 1
ATOM 2637 N N . ASN A 1 315 ? -9.034 -0.876 -15.385 1.00 79.44 315 ASN A N 1
ATOM 2638 C CA . ASN A 1 315 ? -10.188 -1.717 -15.735 1.00 79.44 315 ASN A CA 1
ATOM 2639 C C . ASN A 1 315 ? -10.043 -3.185 -15.285 1.00 79.44 315 ASN A C 1
ATOM 2641 O O . ASN A 1 315 ? -11.008 -3.732 -14.745 1.00 79.44 315 ASN A O 1
ATOM 2645 N N . PRO A 1 316 ? -8.877 -3.842 -15.458 1.00 81.56 316 PRO A N 1
ATOM 2646 C CA . PRO A 1 316 ? -8.615 -5.141 -14.846 1.00 81.56 316 PRO A CA 1
ATOM 2647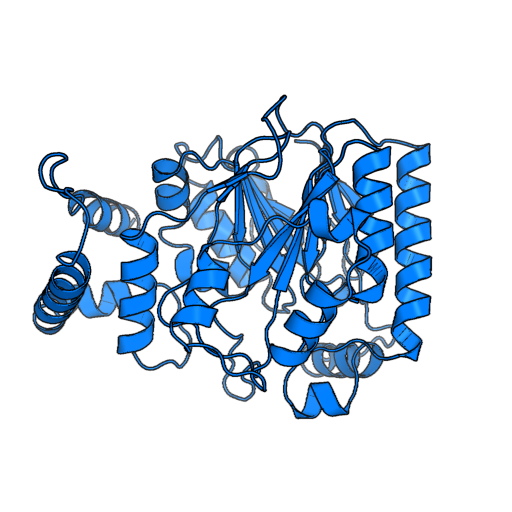 C C . PRO A 1 316 ? -8.903 -5.201 -13.344 1.00 81.56 316 PRO A C 1
ATOM 2649 O O . PRO A 1 316 ? -9.588 -6.128 -12.918 1.00 81.56 316 PRO A O 1
ATOM 2652 N N . PHE A 1 317 ? -8.450 -4.221 -12.555 1.00 86.69 317 PHE A N 1
ATOM 2653 C CA . PHE A 1 317 ? -8.733 -4.179 -11.117 1.00 86.69 317 PHE A CA 1
ATOM 2654 C C . PHE A 1 317 ? -10.232 -4.058 -10.842 1.00 86.69 317 PHE A C 1
ATOM 2656 O O . PHE A 1 317 ? -10.776 -4.895 -10.126 1.00 86.69 317 PHE A O 1
ATOM 2663 N N . ILE A 1 318 ? -10.912 -3.090 -11.468 1.00 83.94 318 ILE A N 1
ATOM 2664 C CA . ILE A 1 318 ? -12.360 -2.871 -11.297 1.00 83.94 318 ILE A CA 1
ATOM 2665 C C . ILE A 1 318 ? -13.144 -4.152 -11.593 1.00 83.94 318 ILE A C 1
ATOM 2667 O O . ILE A 1 318 ? -13.975 -4.569 -10.788 1.00 83.94 318 ILE A O 1
ATOM 2671 N N . ARG A 1 319 ? -12.834 -4.836 -12.702 1.00 83.19 319 ARG A N 1
ATOM 2672 C CA . ARG A 1 319 ? -13.479 -6.107 -13.052 1.00 83.19 319 ARG A CA 1
ATOM 2673 C C . ARG A 1 319 ? -13.268 -7.170 -11.971 1.00 83.19 319 ARG A C 1
ATOM 2675 O O . ARG A 1 319 ? -14.210 -7.885 -11.641 1.00 83.19 319 ARG A O 1
ATOM 2682 N N . LYS A 1 320 ? -12.053 -7.286 -11.425 1.00 87.62 320 LYS A N 1
ATOM 2683 C CA . LYS A 1 320 ? -11.743 -8.281 -10.385 1.00 87.62 320 LYS A CA 1
ATOM 2684 C C . LYS A 1 320 ? -12.404 -7.963 -9.053 1.00 87.62 320 LYS A C 1
ATOM 2686 O O . LYS A 1 320 ? -12.920 -8.876 -8.415 1.00 87.62 320 LYS A O 1
ATOM 2691 N N . PHE A 1 321 ? -12.483 -6.691 -8.676 1.00 89.94 321 PHE A N 1
ATOM 2692 C CA . PHE A 1 321 ? -13.306 -6.283 -7.543 1.00 89.94 321 PHE A CA 1
ATOM 2693 C C . PHE A 1 321 ? -14.779 -6.618 -7.777 1.00 89.94 321 PHE A C 1
ATOM 2695 O O . PHE A 1 321 ? -15.382 -7.237 -6.908 1.00 89.94 321 PHE A O 1
ATOM 2702 N N . GLY A 1 322 ? -15.329 -6.300 -8.956 1.00 85.56 322 GLY A N 1
ATOM 2703 C CA . GLY A 1 322 ? -16.699 -6.638 -9.355 1.00 85.56 322 GLY A CA 1
ATOM 2704 C C . GLY A 1 322 ? -17.018 -8.127 -9.192 1.00 85.56 322 GLY A C 1
ATOM 2705 O O . GLY A 1 322 ? -18.011 -8.487 -8.563 1.00 85.56 322 GLY A O 1
ATOM 2706 N N . GLU A 1 323 ? -16.134 -9.002 -9.682 1.00 86.56 323 GLU A N 1
ATOM 2707 C CA . GLU A 1 323 ? -16.250 -10.459 -9.519 1.00 86.56 323 GLU A CA 1
ATOM 2708 C C . GLU A 1 323 ? -16.357 -10.866 -8.034 1.00 86.56 323 GLU A C 1
ATOM 2710 O O . GLU A 1 323 ? -17.181 -11.711 -7.697 1.00 86.56 323 GLU A O 1
ATOM 2715 N N . ILE A 1 324 ? -15.599 -10.230 -7.135 1.00 88.88 324 ILE A N 1
ATOM 2716 C CA . ILE A 1 324 ? -15.617 -10.531 -5.694 1.00 88.88 324 ILE A CA 1
ATOM 2717 C C . ILE A 1 324 ? -16.861 -9.960 -4.997 1.00 88.88 324 ILE A C 1
ATOM 2719 O O . ILE A 1 324 ? -17.521 -10.648 -4.213 1.00 88.88 324 ILE A O 1
ATOM 2723 N N . ILE A 1 325 ? -17.188 -8.691 -5.243 1.00 91.25 325 ILE A N 1
ATOM 2724 C CA . ILE A 1 325 ? -18.246 -7.976 -4.514 1.00 91.25 325 ILE A CA 1
ATOM 2725 C C . ILE A 1 325 ? -19.651 -8.325 -5.006 1.00 91.25 325 ILE A C 1
ATOM 2727 O O . ILE A 1 325 ? -20.621 -7.886 -4.400 1.00 91.25 325 ILE A O 1
ATOM 2731 N N . ASN A 1 326 ? -19.788 -9.114 -6.072 1.00 87.44 326 ASN A N 1
ATOM 2732 C CA . ASN A 1 326 ? -21.087 -9.589 -6.544 1.00 87.44 326 ASN A CA 1
ATOM 2733 C C . ASN A 1 326 ? -21.718 -10.649 -5.630 1.00 87.44 326 ASN A C 1
ATOM 2735 O O . ASN A 1 326 ? -22.930 -10.864 -5.676 1.00 87.44 326 ASN A O 1
ATOM 2739 N N . PHE A 1 327 ? -20.936 -11.282 -4.754 1.00 86.44 327 PHE A N 1
ATOM 2740 C CA . PHE A 1 327 ? -21.438 -12.312 -3.851 1.00 86.44 327 PHE A CA 1
ATOM 2741 C C . PHE A 1 327 ? -21.975 -11.723 -2.542 1.00 86.44 327 PHE A C 1
ATOM 2743 O O . PHE A 1 327 ? -21.239 -11.085 -1.791 1.00 86.44 327 PHE A O 1
ATOM 2750 N N . LYS A 1 328 ? -23.236 -12.019 -2.193 1.00 88.81 328 LYS A N 1
ATOM 2751 C CA . LYS A 1 328 ? -23.886 -11.524 -0.957 1.00 88.81 328 LYS A CA 1
ATOM 2752 C C . LYS A 1 328 ? -23.137 -11.894 0.327 1.00 88.81 328 LYS A C 1
ATOM 2754 O O . LYS A 1 328 ? -23.133 -11.113 1.274 1.00 88.81 328 LYS A O 1
ATOM 2759 N N . LYS A 1 329 ? -22.458 -13.047 0.354 1.00 89.88 329 LYS A N 1
ATOM 2760 C CA . LYS A 1 329 ? -21.599 -13.460 1.481 1.00 89.88 329 LYS A CA 1
ATOM 2761 C C . LYS A 1 329 ? -20.461 -12.466 1.773 1.00 89.88 329 LYS A C 1
ATOM 2763 O O . LYS A 1 329 ? -19.984 -12.406 2.896 1.00 89.88 329 LYS A O 1
ATOM 2768 N N . ASN A 1 330 ? -20.069 -11.647 0.794 1.00 90.50 330 ASN A N 1
ATOM 2769 C CA . ASN A 1 330 ? -18.993 -10.661 0.908 1.00 90.50 330 ASN A CA 1
ATOM 2770 C C . ASN A 1 330 ? -19.493 -9.278 1.378 1.00 90.50 330 ASN A C 1
ATOM 2772 O O . ASN A 1 330 ? -18.776 -8.292 1.244 1.00 90.50 330 ASN A O 1
ATOM 2776 N N . ASN A 1 331 ? -20.708 -9.178 1.935 1.00 91.50 331 ASN A N 1
ATOM 2777 C CA . ASN A 1 331 ? -21.318 -7.899 2.322 1.00 91.50 331 ASN A CA 1
ATOM 2778 C C . ASN A 1 331 ? -20.555 -7.116 3.401 1.00 91.50 331 ASN A C 1
ATOM 2780 O O . ASN A 1 331 ? -20.625 -5.891 3.429 1.00 91.50 331 ASN A O 1
ATOM 2784 N N . GLU A 1 332 ? -19.816 -7.812 4.260 1.00 91.25 332 GLU A N 1
ATOM 2785 C CA . GLU A 1 332 ? -19.020 -7.197 5.329 1.00 91.25 332 GLU A CA 1
ATOM 2786 C C . GLU A 1 332 ? -17.586 -6.849 4.893 1.00 91.25 332 GLU A C 1
ATOM 2788 O O . GLU A 1 332 ? -16.815 -6.331 5.700 1.00 91.25 332 GLU A O 1
ATOM 2793 N N . LYS A 1 333 ? -17.204 -7.163 3.645 1.00 93.75 333 LYS A N 1
ATOM 2794 C CA . LYS A 1 333 ? -15.854 -6.929 3.122 1.00 93.75 333 LYS A CA 1
ATOM 2795 C C . LYS A 1 333 ? -15.789 -5.608 2.375 1.00 93.75 333 LYS A C 1
ATOM 2797 O O . LYS A 1 333 ? -16.664 -5.284 1.572 1.00 93.75 333 LYS A O 1
ATOM 2802 N N . HIS A 1 334 ? -14.706 -4.884 2.610 1.00 94.56 334 HIS A N 1
ATOM 2803 C CA . HIS A 1 334 ? -14.396 -3.632 1.945 1.00 94.56 334 HIS A CA 1
ATOM 2804 C C . HIS A 1 334 ? -13.020 -3.741 1.297 1.00 94.56 334 HIS A C 1
ATOM 2806 O O . HIS A 1 334 ? -12.034 -4.073 1.959 1.00 94.56 334 HIS A O 1
ATOM 2812 N N . PHE A 1 335 ? -12.964 -3.430 0.007 1.00 95.50 335 PHE A N 1
ATOM 2813 C CA . PHE A 1 335 ? -11.723 -3.336 -0.746 1.00 95.50 335 PHE A CA 1
ATOM 2814 C C . PHE A 1 335 ? -11.485 -1.871 -1.088 1.00 95.50 335 PHE A C 1
ATOM 2816 O O . PHE A 1 335 ? -12.274 -1.259 -1.805 1.00 95.50 335 PHE A O 1
ATOM 2823 N N . PHE A 1 336 ? -10.415 -1.293 -0.561 1.00 95.62 336 PHE A N 1
ATOM 2824 C CA . PHE A 1 336 ? -10.045 0.091 -0.815 1.00 95.62 336 PHE A CA 1
ATOM 2825 C C . PHE A 1 336 ? -8.899 0.120 -1.814 1.00 95.62 336 PHE A C 1
ATOM 2827 O O . PHE A 1 336 ? -7.789 -0.291 -1.488 1.00 95.62 336 PHE A O 1
ATOM 2834 N N . PHE A 1 337 ? -9.159 0.591 -3.025 1.00 95.31 337 PHE A N 1
ATOM 2835 C CA . PHE A 1 337 ? -8.149 0.701 -4.070 1.00 95.31 337 PHE A CA 1
ATOM 2836 C C . PHE A 1 337 ? -7.820 2.170 -4.293 1.00 95.31 337 PHE A C 1
ATOM 2838 O O . PHE A 1 337 ? -8.721 2.971 -4.544 1.00 95.31 337 PHE A O 1
ATOM 2845 N N . VAL A 1 338 ? -6.538 2.515 -4.200 1.00 95.25 338 VAL A N 1
ATOM 2846 C CA . VAL A 1 338 ? -6.052 3.877 -4.439 1.00 95.25 338 VAL A CA 1
ATOM 2847 C C . VAL A 1 338 ? -4.927 3.815 -5.453 1.00 95.25 338 VAL A C 1
ATOM 2849 O O . VAL A 1 338 ? -3.933 3.122 -5.246 1.00 95.25 338 VAL A O 1
ATOM 2852 N N . ASN A 1 339 ? -5.113 4.521 -6.559 1.00 93.62 339 ASN A N 1
ATOM 2853 C CA . ASN A 1 339 ? -4.214 4.532 -7.699 1.00 93.62 339 ASN A CA 1
ATOM 2854 C C . ASN A 1 339 ? -3.684 5.944 -7.957 1.00 93.62 339 ASN A C 1
ATOM 2856 O O . ASN A 1 339 ? -4.224 6.919 -7.439 1.00 93.62 339 ASN A O 1
ATOM 2860 N N . ILE A 1 340 ? -2.649 6.057 -8.787 1.00 92.69 340 ILE A N 1
ATOM 2861 C CA . ILE A 1 340 ? -2.110 7.362 -9.176 1.00 92.69 340 ILE A CA 1
ATOM 2862 C C . ILE A 1 340 ? -3.135 8.218 -9.934 1.00 92.69 340 ILE A C 1
ATOM 2864 O O . ILE A 1 340 ? -3.932 7.719 -10.740 1.00 92.69 340 ILE A O 1
ATOM 2868 N N . ALA A 1 341 ? -3.088 9.530 -9.703 1.00 90.00 341 ALA A N 1
ATOM 2869 C CA . ALA A 1 341 ? -4.081 10.474 -10.208 1.00 90.00 341 ALA A CA 1
ATOM 2870 C C . ALA A 1 341 ? -4.143 10.529 -11.745 1.00 90.00 341 ALA A C 1
ATOM 2872 O O . ALA A 1 341 ? -5.235 10.654 -12.305 1.00 90.00 341 ALA A O 1
ATOM 2873 N N . GLU A 1 342 ? -3.005 10.366 -12.436 1.00 88.69 342 GLU A N 1
ATOM 2874 C CA . GLU A 1 342 ? -2.933 10.330 -13.907 1.00 88.69 342 GLU A CA 1
ATOM 2875 C C . GLU A 1 342 ? -3.916 9.321 -14.531 1.00 88.69 342 GLU A C 1
ATOM 2877 O O . GLU A 1 342 ? -4.532 9.610 -15.563 1.00 88.69 342 GLU A O 1
ATOM 2882 N N . PHE A 1 343 ? -4.111 8.159 -13.894 1.00 85.12 343 PHE A N 1
ATOM 2883 C CA . PHE A 1 343 ? -4.999 7.105 -14.400 1.00 85.12 343 PHE A CA 1
ATOM 2884 C C . PHE A 1 343 ? -6.332 7.007 -13.656 1.00 85.12 343 PHE A C 1
ATOM 2886 O O . PHE A 1 343 ? -7.241 6.349 -14.165 1.00 85.12 343 PHE A O 1
ATOM 2893 N N . SER A 1 344 ? -6.487 7.695 -12.517 1.00 84.06 344 SER A N 1
ATOM 2894 C CA . SER A 1 344 ? -7.676 7.622 -11.658 1.00 84.06 344 SER A CA 1
ATOM 2895 C C . SER A 1 344 ? -8.026 6.157 -11.315 1.00 84.06 344 SER A C 1
ATOM 2897 O O . SER A 1 344 ? -7.156 5.281 -11.276 1.00 84.06 344 SER A O 1
ATOM 2899 N N . GLY A 1 345 ? -9.300 5.881 -11.035 1.00 85.25 345 GLY A N 1
ATOM 2900 C CA . GLY A 1 345 ? -9.813 4.549 -10.724 1.00 85.25 345 GLY A CA 1
ATOM 2901 C C . GLY A 1 345 ? -9.838 4.206 -9.242 1.00 85.25 345 GLY A C 1
ATOM 2902 O O . GLY A 1 345 ? -10.327 3.135 -8.895 1.00 85.25 345 GLY A O 1
ATOM 2903 N N . SER A 1 346 ? -9.346 5.097 -8.379 1.00 90.88 346 SER A N 1
ATOM 2904 C CA . SER A 1 346 ? -9.439 4.939 -6.929 1.00 90.88 346 SER A CA 1
ATOM 2905 C C . SER A 1 346 ? -10.909 4.808 -6.505 1.00 90.88 346 SER A C 1
ATOM 2907 O O . SER A 1 346 ? -11.760 5.561 -6.980 1.00 90.88 346 SER A O 1
ATOM 2909 N N . GLY A 1 347 ? -11.225 3.849 -5.636 1.00 91.00 347 GLY A N 1
ATOM 2910 C CA . GLY A 1 347 ? -12.599 3.547 -5.219 1.00 91.00 347 GLY A CA 1
ATOM 2911 C C . GLY A 1 347 ? -12.691 2.580 -4.031 1.00 91.00 347 GLY A C 1
ATOM 2912 O O . GLY A 1 347 ? -11.740 1.861 -3.717 1.00 91.00 347 GLY A O 1
ATOM 2913 N N . MET A 1 348 ? -13.833 2.596 -3.340 1.00 91.88 348 MET A N 1
ATOM 2914 C CA . MET A 1 348 ? -14.173 1.606 -2.315 1.00 91.88 348 MET A CA 1
ATOM 2915 C C . MET A 1 348 ? -15.135 0.578 -2.901 1.00 91.88 348 MET A C 1
ATOM 2917 O O . MET A 1 348 ? -16.291 0.881 -3.146 1.00 91.88 348 MET A O 1
ATOM 2921 N N . PHE A 1 349 ? -14.709 -0.667 -3.015 1.00 91.62 349 PHE A N 1
ATOM 2922 C CA . PHE A 1 349 ? -15.497 -1.732 -3.615 1.00 91.62 349 PHE A CA 1
ATOM 2923 C C . PHE A 1 349 ? -16.109 -2.608 -2.519 1.00 91.62 349 PHE A C 1
ATOM 2925 O O . PHE A 1 349 ? -15.398 -3.158 -1.673 1.00 91.62 349 PHE A O 1
ATOM 2932 N N . ARG A 1 350 ? -17.441 -2.739 -2.527 1.00 91.31 350 ARG A N 1
ATOM 2933 C CA . ARG A 1 350 ? -18.204 -3.576 -1.586 1.00 91.31 350 ARG A CA 1
ATOM 2934 C C . ARG A 1 350 ? -19.549 -3.998 -2.168 1.00 91.31 350 ARG A C 1
ATOM 2936 O O . ARG A 1 350 ? -20.071 -3.347 -3.068 1.00 91.31 350 ARG A O 1
ATOM 2943 N N . TYR A 1 351 ? -20.152 -5.039 -1.594 1.00 88.38 351 TYR A N 1
ATOM 2944 C CA . TYR A 1 351 ? -21.421 -5.600 -2.082 1.00 88.38 351 TYR A CA 1
ATOM 2945 C C . TYR A 1 351 ? -22.556 -4.569 -2.185 1.00 88.38 351 TYR A C 1
ATOM 2947 O O . TYR A 1 351 ? -23.338 -4.596 -3.139 1.00 88.38 351 TYR A O 1
ATOM 2955 N N . LYS A 1 352 ? -22.654 -3.649 -1.215 1.00 86.38 352 LYS A N 1
ATOM 2956 C CA . LYS A 1 352 ? -23.733 -2.647 -1.151 1.00 86.38 352 LYS A CA 1
ATOM 2957 C C . LYS A 1 352 ? -23.789 -1.725 -2.372 1.00 86.38 352 LYS A C 1
ATOM 2959 O O . LYS A 1 352 ? -24.885 -1.365 -2.775 1.00 86.38 352 LYS A O 1
ATOM 2964 N N . ASN A 1 353 ? -22.648 -1.429 -2.985 1.00 81.38 353 ASN A N 1
ATOM 2965 C CA . ASN A 1 353 ? -22.514 -0.508 -4.119 1.00 81.38 353 ASN A CA 1
ATOM 2966 C C . ASN A 1 353 ? -21.937 -1.233 -5.344 1.00 81.38 353 ASN A C 1
ATOM 2968 O O . ASN A 1 353 ? -21.335 -0.634 -6.221 1.00 81.38 353 ASN A O 1
ATOM 2972 N N . ARG A 1 354 ? -22.131 -2.556 -5.429 1.00 82.56 354 ARG A N 1
ATOM 2973 C CA . ARG A 1 354 ? -21.662 -3.378 -6.558 1.00 82.56 354 ARG A CA 1
ATOM 2974 C C . ARG A 1 354 ? -22.190 -2.918 -7.924 1.00 82.56 354 ARG A C 1
ATOM 2976 O O . ARG A 1 354 ? -21.529 -3.155 -8.924 1.00 82.56 354 ARG A O 1
ATOM 2983 N N . THR A 1 355 ? -23.348 -2.257 -7.951 1.00 74.88 355 THR A N 1
ATOM 2984 C CA . THR A 1 355 ? -23.950 -1.660 -9.154 1.00 74.88 355 THR A CA 1
ATOM 2985 C C . THR A 1 355 ? -23.162 -0.468 -9.688 1.00 74.88 355 THR A C 1
ATOM 2987 O O . THR A 1 355 ? -23.256 -0.166 -10.870 1.00 74.88 355 THR A O 1
ATOM 2990 N N . ASP A 1 356 ? -22.362 0.183 -8.844 1.00 73.31 356 ASP A N 1
ATOM 2991 C CA . ASP A 1 356 ? -21.685 1.441 -9.174 1.00 73.31 356 ASP A CA 1
ATOM 2992 C C . ASP A 1 356 ? -20.324 1.204 -9.846 1.00 73.31 356 ASP A C 1
ATOM 2994 O O . ASP A 1 356 ? -19.671 2.146 -10.291 1.00 73.31 356 ASP A O 1
ATOM 2998 N N . TYR A 1 357 ? -19.863 -0.049 -9.900 1.00 65.56 357 TYR A N 1
ATOM 2999 C CA . TYR A 1 357 ? -18.512 -0.413 -10.333 1.00 65.56 357 TYR A CA 1
ATOM 3000 C C . TYR A 1 357 ? -18.489 -1.158 -11.672 1.00 65.56 357 TYR A C 1
ATOM 3002 O O . TYR A 1 357 ? -17.567 -1.934 -11.938 1.00 65.56 357 TYR A O 1
ATOM 3010 N N . GLU A 1 358 ? -19.474 -0.914 -12.541 1.00 59.50 358 GLU A N 1
ATOM 3011 C CA . GLU A 1 358 ? -19.357 -1.320 -13.940 1.00 59.50 358 GLU A CA 1
ATOM 3012 C C . GLU A 1 358 ? -18.189 -0.561 -14.612 1.00 59.50 358 GLU A C 1
ATOM 3014 O O . GLU A 1 358 ? -18.031 0.651 -14.429 1.00 59.50 358 GLU A O 1
ATOM 3019 N N . PRO A 1 359 ? -17.305 -1.243 -15.369 1.00 52.88 359 PRO A N 1
ATOM 3020 C CA . PRO A 1 359 ? -16.199 -0.573 -16.043 1.00 52.88 359 PRO A CA 1
ATOM 3021 C C . PRO A 1 359 ? -16.691 0.564 -16.956 1.00 52.88 359 PRO A C 1
ATOM 3023 O O . PRO A 1 359 ? -17.337 0.312 -17.969 1.00 52.88 359 PRO A O 1
ATOM 3026 N N . GLY A 1 360 ? -16.336 1.810 -16.621 1.00 46.25 360 GLY A N 1
ATOM 3027 C CA . GLY A 1 360 ? -16.628 2.998 -17.433 1.00 46.25 360 GLY A CA 1
ATOM 3028 C C . GLY A 1 360 ? -17.810 3.863 -16.979 1.00 46.25 3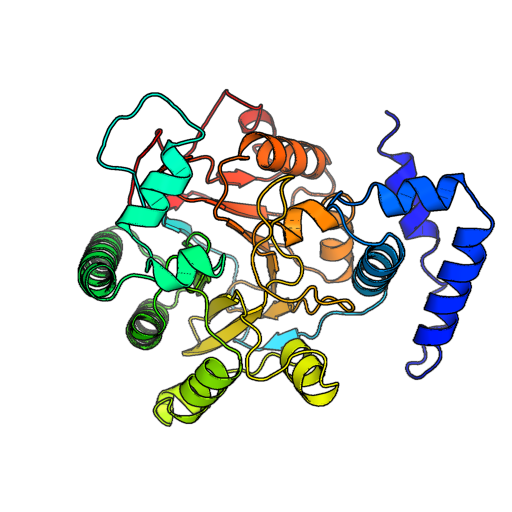60 GLY A C 1
ATOM 3029 O O . GLY A 1 360 ? -18.054 4.878 -17.625 1.00 46.25 360 GLY A O 1
ATOM 3030 N N . THR A 1 361 ? -18.512 3.520 -15.893 1.00 51.59 361 THR A N 1
ATOM 3031 C CA . THR A 1 361 ? -19.727 4.250 -15.475 1.00 51.59 361 THR A CA 1
ATOM 3032 C C . THR A 1 361 ? -19.491 5.293 -14.380 1.00 51.59 361 THR A C 1
ATOM 3034 O O . THR A 1 361 ? -20.163 6.321 -14.375 1.00 51.59 361 THR A O 1
ATOM 3037 N N . THR A 1 362 ? -18.525 5.079 -13.478 1.00 55.62 362 THR A N 1
ATOM 3038 C CA . THR A 1 362 ? -18.362 5.933 -12.286 1.00 55.62 362 THR A CA 1
ATOM 3039 C C . THR A 1 362 ? -16.930 5.881 -11.743 1.00 55.62 362 THR A C 1
ATOM 3041 O O . THR A 1 362 ? -16.417 4.812 -11.419 1.00 55.62 362 THR A O 1
ATOM 3044 N N . THR A 1 363 ? -16.264 7.036 -11.625 1.00 63.38 363 THR A N 1
ATOM 3045 C CA . THR A 1 363 ? -14.952 7.168 -10.963 1.00 63.38 363 THR A CA 1
ATOM 3046 C C . THR A 1 363 ? -15.069 8.135 -9.790 1.00 63.38 363 THR A C 1
ATOM 3048 O O . THR A 1 363 ? -15.598 9.230 -9.955 1.00 63.38 363 THR A O 1
ATOM 3051 N N . PHE A 1 364 ? -14.578 7.747 -8.607 1.00 72.94 364 PHE A N 1
ATOM 3052 C CA . PHE A 1 364 ? -14.684 8.580 -7.399 1.00 72.94 364 PHE A CA 1
ATOM 3053 C C . PHE A 1 364 ? -13.899 9.892 -7.532 1.00 72.94 364 PHE A C 1
ATOM 3055 O O . PHE A 1 364 ? -14.383 10.956 -7.160 1.00 72.94 364 PHE A O 1
ATOM 3062 N N . PHE A 1 365 ? -12.715 9.822 -8.135 1.00 75.94 365 PHE A N 1
ATOM 3063 C CA . PHE A 1 365 ? -11.995 11.000 -8.591 1.00 75.94 365 PHE A CA 1
ATOM 3064 C C . PHE A 1 365 ? -12.307 11.266 -10.055 1.00 75.94 365 PHE A C 1
ATOM 3066 O O . PHE A 1 365 ? -12.300 10.345 -10.882 1.00 75.94 365 PHE A O 1
ATOM 3073 N N . SER A 1 366 ? -12.487 12.539 -10.399 1.00 79.19 366 SER A N 1
ATOM 3074 C CA . SER A 1 366 ? -12.449 12.942 -11.801 1.00 79.19 366 SER A CA 1
ATOM 3075 C C . SER A 1 366 ? -11.067 12.640 -12.401 1.00 79.19 366 SER A C 1
ATOM 3077 O O . SER A 1 366 ? -10.063 12.468 -11.699 1.00 79.19 366 SER A O 1
ATOM 3079 N N . ARG A 1 367 ? -11.011 12.468 -13.724 1.00 77.88 367 ARG A N 1
ATOM 3080 C CA . ARG A 1 367 ? -9.768 12.106 -14.416 1.00 77.88 367 ARG A CA 1
ATOM 3081 C C . ARG A 1 367 ? -8.693 13.166 -14.145 1.00 77.88 367 ARG A C 1
ATOM 3083 O O . ARG A 1 367 ? -8.960 14.344 -14.351 1.00 77.88 367 ARG A O 1
ATOM 3090 N N . LYS A 1 368 ? -7.486 12.738 -13.747 1.00 81.12 368 LYS A N 1
ATOM 3091 C CA . LYS A 1 368 ? -6.359 13.621 -13.384 1.00 81.12 368 LYS A CA 1
ATOM 3092 C C . LYS A 1 368 ? -6.634 14.566 -12.202 1.00 81.12 368 LYS A C 1
ATOM 3094 O O . LYS A 1 368 ? -5.963 15.582 -12.061 1.00 81.12 368 LYS A O 1
ATOM 3099 N N . GLN A 1 369 ? -7.601 14.256 -11.341 1.00 87.88 369 GLN A N 1
ATOM 3100 C CA . GLN A 1 369 ? -7.794 15.010 -10.105 1.00 87.88 369 GLN A CA 1
ATOM 3101 C C . GLN A 1 369 ? -6.775 14.580 -9.054 1.00 87.88 369 GLN A C 1
ATOM 3103 O O . GLN A 1 369 ? -6.667 13.394 -8.762 1.00 87.88 369 GLN A O 1
ATOM 3108 N N . GLU A 1 370 ? -6.068 15.528 -8.453 1.00 91.44 370 GLU A N 1
ATOM 3109 C CA . GLU A 1 370 ? -5.195 15.266 -7.305 1.00 91.44 370 GLU A CA 1
ATOM 3110 C C . GLU A 1 370 ? -5.834 15.724 -5.997 1.00 91.44 370 GLU A C 1
ATOM 3112 O O . GLU A 1 370 ? -6.760 16.538 -5.984 1.00 91.44 370 GLU A O 1
ATOM 3117 N N . GLY A 1 371 ? -5.286 15.215 -4.899 1.00 92.12 371 GLY A N 1
ATOM 3118 C CA . GLY A 1 371 ? -5.611 15.627 -3.545 1.00 92.12 371 GLY A CA 1
ATOM 3119 C C . GLY A 1 371 ? -6.206 14.490 -2.732 1.00 92.12 371 GLY A C 1
ATOM 3120 O O . GLY A 1 371 ? -6.159 13.315 -3.115 1.00 92.12 371 GLY A O 1
ATOM 3121 N N . ILE A 1 372 ? -6.768 14.862 -1.587 1.00 93.38 372 ILE A N 1
ATOM 3122 C CA . ILE A 1 372 ? -7.333 13.922 -0.629 1.00 93.38 372 ILE A CA 1
ATOM 3123 C C . ILE A 1 372 ? -8.842 14.153 -0.529 1.00 93.38 372 ILE A C 1
ATOM 3125 O O . ILE A 1 372 ? -9.291 15.257 -0.218 1.00 93.38 372 ILE A O 1
ATOM 3129 N N . LEU A 1 373 ? -9.633 13.111 -0.788 1.00 90.06 373 LEU A N 1
ATOM 3130 C CA . LEU A 1 373 ? -11.095 13.183 -0.777 1.00 90.06 373 LEU A CA 1
ATOM 3131 C C . LEU A 1 373 ? -11.712 12.191 0.218 1.00 90.06 373 LEU A C 1
ATOM 3133 O O . LEU A 1 373 ? -11.253 11.048 0.308 1.00 90.06 373 LEU A O 1
ATOM 3137 N N . PRO A 1 374 ? -12.765 12.599 0.951 1.00 89.88 374 PRO A N 1
ATOM 3138 C CA . PRO A 1 374 ? -13.476 11.725 1.874 1.00 89.88 374 PRO A CA 1
ATOM 3139 C C . PRO A 1 374 ? -14.455 10.781 1.161 1.00 89.88 374 PRO A C 1
ATOM 3141 O O . PRO A 1 374 ? -15.188 11.201 0.271 1.00 89.88 374 PRO A O 1
ATOM 3144 N N . ILE A 1 375 ? -14.546 9.540 1.635 1.00 82.00 375 ILE A N 1
ATOM 3145 C CA . ILE A 1 375 ? -15.548 8.540 1.253 1.00 82.00 375 ILE A CA 1
ATOM 3146 C C . ILE A 1 375 ? -16.409 8.213 2.472 1.00 82.00 375 ILE A C 1
ATOM 3148 O O . ILE A 1 375 ? -15.894 7.965 3.569 1.00 82.00 375 ILE A O 1
ATOM 3152 N N . GLU A 1 376 ? -17.724 8.191 2.266 1.00 72.44 376 GLU A N 1
ATOM 3153 C CA . GLU A 1 376 ? -18.679 7.713 3.264 1.00 72.44 376 GLU A CA 1
ATOM 3154 C C . GLU A 1 376 ? -18.773 6.182 3.233 1.00 72.44 376 GLU A C 1
ATOM 3156 O O . GLU A 1 376 ? -18.886 5.560 2.169 1.00 72.44 376 GLU A O 1
ATOM 3161 N N . LEU A 1 377 ? -18.664 5.579 4.421 1.00 71.88 377 LEU A N 1
ATOM 3162 C CA . LEU A 1 377 ? -18.718 4.134 4.631 1.00 71.88 377 LEU A CA 1
ATOM 3163 C C . LEU A 1 377 ? -20.128 3.585 4.709 1.00 71.88 377 LEU A C 1
ATOM 3165 O O . LEU A 1 377 ? -21.109 4.297 4.974 1.00 71.88 377 LEU A O 1
#

Sequence (377 aa):
KAGEDFASDYYYLSFKKEDLSYDFKNLDMIKNLLKFIREDNNYRIKIRDLGRTVEEFETRMIQNATFLCVDPPLCELGKTEGKIEKVFFGQYLVNPINNYDKKSSLLELYKIFYDSKCLEMKVLCLKEDTVPILYEKLKTDLRTIEQKIIKKRSLFIFQENLFSYTLIKFLIDFATEHEIVIVGGLEHITLEKFKEFIENLPSNLKERYQENKSFSKLLRENTLRNNDWINQVIIINAAKKFSFQIKNVPFHTYNITENIPIIQYPCYSIYNTIMGKIVIFICKDFLVNYPVIDKWMDKHEVKYAIIPSNTNLVNPFIRKFGEIINFKKNNEKHFFFVNIAEFSGSGMFRYKNRTDYEPGTTTFFSRKQEGILPIEL

Secondary structure (DSSP, 8-state):
-TTSHHHHHHHHT---TT----SSHHHHHHHHHHHHHHH-HHHHHHHHTSS--S--HHHHHHHHHHHHHSPPPEEE-S---S---EEEEEE----SS--S-HHHHHHHHHHHHB-HHHHHTT---B-TTHHHHHHHHHHHHHHHHHHHH--TTEEEEE-TT-B-GGGHHHHHHHHHHTT-EEEEEBPPEEHHHHHHHHHTS-HHHHTTB---HHHHHHHHTT-S-TT-EE-EEEEE-TTS-EEEEE--S--EETTEE-SS---SS----EEEETTEEEEE--THHHHHHTTTHHHHHHHTT--EEEEE---S-HHHHHHHHHHHHTSGGGTT-EEEEE--TTT---EEE-GGGGGGGSTTT--SSPTT--EEEEE--

Mean predicted aligned error: 8.9 Å

Nearest PDB structures (foldseek):
  5h8j-assembly2_I  TM=6.059E-01  e=2.884E-05  Medicago truncatula
  5h8l-assembly1_H  TM=6.198E-01  e=8.814E-05  Medicago truncatula
  5h8l-assembly2_P  TM=5.687E-01  e=7.388E-05  Medicago truncatula
  2zwi-assembly2_B  TM=5.526E-01  e=4.148E+00  Photobacterium phosphoreum
  5g1s-assembly2_B-2  TM=5.252E-01  e=5.247E+00  Francisella tularensis

Foldseek 3Di:
DVQPVLQVVVCVPPDDPPPPPDDDVLVVVLVVVVVVCVVDPVSLVSQCPLFDDPDDSLLSSLQQSLLVPPDAAEQELDAAQAAAFWEKEFFAQADPDPDPDPVVRQVSSQVVFADPVCVVLQFGHGDPVNQVVLLVQQVVQLVVCVVPPQAARYEYEYAAQRHELVCVVVVLVSCQVRNYKYKYKHGKDFQQVVVVSLVPPDPLLNVQEGERVLVVVCVVVVVGDRRAIWIWMKMHANSSHIYIAIAQAWDDDPVGTRRHDHNSNHNWHWYQHNNGTETEHEASSCSSNLSNVLVSCVVVVHAYYEYRYEDLPLQSVLVSLLVNQCDPVNQSHWYFYHYHQQNANTDIRHVVCSVCSDPPRDTPDDRSDGGMDMDGD

pLDDT: mean 81.3, std 18.82, range [26.95, 98.62]

Organism: NCBI:txid412755

Solvent-accessible surface area (backbone atoms only — not comparable to full-atom values): 20369 Å² total; per-residue (Å²): 125,89,67,63,65,66,52,50,57,65,57,67,67,56,68,68,93,84,72,82,75,84,77,81,58,63,63,54,50,50,50,47,48,53,50,53,36,74,74,34,71,66,57,42,50,58,60,56,64,50,35,85,62,103,60,63,67,68,50,55,52,44,27,53,51,38,64,75,71,51,83,59,54,78,38,82,32,39,70,64,77,48,64,69,66,36,38,30,44,36,22,48,71,58,58,89,68,90,62,91,51,74,76,59,42,56,58,52,36,44,64,72,47,27,28,67,69,35,48,76,59,36,41,50,28,68,23,76,81,41,49,62,58,52,48,54,49,52,52,51,50,53,54,58,42,59,80,71,72,73,49,63,39,21,38,38,37,26,16,35,56,67,37,57,81,84,48,50,64,59,53,49,52,54,22,36,78,51,35,18,33,39,36,36,12,29,30,43,43,34,45,44,60,49,50,52,52,59,71,68,40,56,66,82,53,43,76,24,52,47,79,41,67,49,58,59,46,39,59,74,68,60,76,59,52,54,82,39,35,45,45,36,32,43,39,33,25,31,70,58,15,29,38,64,45,62,52,34,44,52,53,68,55,102,88,49,56,39,53,37,65,69,43,52,68,55,50,55,52,35,36,30,22,46,50,36,44,34,35,72,31,49,42,50,41,37,64,37,42,56,88,48,44,69,58,52,24,59,78,70,69,39,38,38,40,39,28,26,16,73,56,83,62,44,61,64,52,42,54,54,48,44,67,56,22,67,38,75,91,35,55,78,36,40,39,39,36,26,21,28,7,56,60,23,65,29,45,77,48,28,30,90,56,45,85,56,48,51,90,88,76,62,56,80,45,57,85,52,45,67,50,71,47,81,46,88,126

Radius of gyration: 20.26 Å; Cα contacts (8 Å, |Δi|>4): 692; chains: 1; bounding box: 46×58×47 Å